Protein AF-0000000068353497 (afdb_homodimer)

Solvent-accessible surface area (backbone atoms only — not comparable to full-atom values): 30514 Å² total; per-residue (Å²): 130,88,76,76,76,75,77,77,74,73,72,69,71,71,74,74,72,75,82,64,59,68,50,36,72,86,45,72,41,76,31,33,31,62,48,70,46,74,60,32,95,53,27,33,37,37,35,30,39,48,96,37,71,81,40,58,30,33,67,72,56,48,35,30,31,38,37,42,50,66,47,98,85,69,45,77,47,73,48,78,45,35,53,58,54,54,62,82,32,57,19,36,45,32,40,74,45,62,54,44,98,86,34,63,66,35,48,51,60,74,67,58,50,68,68,41,68,44,31,33,26,12,67,45,71,76,51,90,76,53,80,56,66,32,61,33,39,15,34,43,26,22,56,73,27,40,30,56,51,48,32,43,48,48,59,41,70,74,31,89,85,26,76,42,31,37,25,35,41,43,37,34,55,35,76,65,51,48,64,65,50,69,61,50,53,51,44,44,72,72,34,88,52,40,41,68,38,52,22,21,62,47,72,61,88,81,52,47,44,34,62,31,71,93,45,70,54,54,45,68,69,55,34,70,59,62,84,52,78,52,37,38,32,42,37,30,42,52,68,71,53,29,42,49,41,35,29,58,62,36,80,46,92,97,48,76,75,34,60,56,66,57,25,42,50,40,32,76,68,56,42,48,54,88,36,48,44,68,110,137,86,78,75,79,74,78,76,74,74,74,68,70,69,75,75,70,78,81,66,58,68,50,35,71,85,45,72,42,76,30,33,29,63,47,69,46,73,61,34,94,52,27,34,37,35,34,29,38,49,96,37,71,80,39,58,30,33,66,70,57,46,34,31,32,38,38,41,51,66,45,96,87,68,45,77,46,73,48,78,47,34,53,58,54,55,63,82,31,56,19,36,44,32,39,74,47,62,53,43,96,84,34,63,67,34,49,51,59,73,66,57,49,67,68,41,69,44,31,34,27,13,66,46,70,75,53,89,75,53,81,55,67,32,60,32,38,16,35,43,25,22,58,74,26,41,32,56,51,49,32,43,48,48,60,40,70,74,31,87,85,25,76,42,31,36,25,34,42,43,38,31,54,34,75,66,51,47,63,64,51,69,61,50,53,50,45,45,73,72,34,87,52,40,41,70,39,51,21,20,63,47,72,62,91,81,53,47,44,35,62,31,73,92,45,70,53,55,45,69,68,56,34,70,59,62,84,51,78,52,36,38,33,41,37,27,42,53,69,70,53,30,43,51,40,36,30,59,63,36,78,47,91,99,49,78,75,35,59,56,65,56,24,40,50,41,32,75,68,55,41,49,54,88,36,48,44,69,108

pLDDT: mean 92.3, std 15.31, range [26.8, 98.94]

InterPro domains:
  IPR001433 Oxidoreductase FAD/NAD(P)-binding [PF00175] (139-245)
  IPR001709 Flavoprotein pyridine nucleotide cytochrome reductase [PR00371] (79-86)
  IPR001709 Flavoprotein pyridine nucleotide cytochrome reductase [PR00371] (138-157)
  IPR001709 Flavoprotein pyridine nucleotide cytochrome reductase [PR00371] (176-187)
  IPR001709 Flavoprotein pyridine nucleotide cytochrome reductase [PR00371] (232-240)
  IPR001834 NADH:cytochrome b5 reductase-like [PTHR19370] (5-279)
  IPR008333 Flavoprotein pyridine nucleotide cytochrome reductase-like, FAD-binding domain [PF00970] (31-129)
  IPR017927 FAD-binding domain, ferredoxin reductase-type [PS51384] (26-130)
  IPR017938 Riboflavin synthase-like beta-barrel [SSF63380] (20-132)
  IPR039261 Ferredoxin-NADP reductase (FNR), nucleotide-binding domain [G3DSA:3.40.50.80] (121-279)
  IPR039261 Ferredoxin-NADP reductase (FNR), nucleotide-binding domain [SSF52343] (116-258)

Organism: Leishmania major (NCBI:txid5664)

Structure (mmCIF, N/CA/C/O backbone):
data_AF-0000000068353497-model_v1
#
loop_
_entity.id
_entity.type
_entity.pdbx_description
1 polymer 'NADH-cytochrome b5 reductase'
#
loop_
_atom_site.group_PDB
_atom_site.id
_atom_site.type_symbol
_atom_site.label_atom_id
_atom_site.label_alt_id
_atom_site.label_comp_id
_atom_site.label_asym_id
_atom_site.label_entity_id
_atom_site.label_seq_id
_atom_site.pdbx_PDB_ins_code
_atom_site.Cartn_x
_atom_site.Cartn_y
_atom_site.Cartn_z
_atom_site.occupancy
_atom_site.B_iso_or_equiv
_atom_site.auth_seq_id
_atom_site.auth_comp_id
_atom_site.auth_asym_id
_atom_site.auth_atom_id
_atom_site.pdbx_PDB_model_num
ATOM 1 N N . MET A 1 1 ? 45.625 61.75 -20.578 1 26.8 1 MET A N 1
ATOM 2 C CA . MET A 1 1 ? 45.5 62.094 -19.172 1 26.8 1 MET A CA 1
ATOM 3 C C . MET A 1 1 ? 44.188 61.562 -18.609 1 26.8 1 MET A C 1
ATOM 5 O O . MET A 1 1 ? 43.719 62.031 -17.562 1 26.8 1 MET A O 1
ATOM 9 N N . TRP A 1 2 ? 43.312 60.594 -19.266 1 28.05 2 TRP A N 1
ATOM 10 C CA . TRP A 1 2 ? 41.875 60.438 -19.156 1 28.05 2 TRP A CA 1
ATOM 11 C C . TRP A 1 2 ? 41.469 59.938 -17.781 1 28.05 2 TRP A C 1
ATOM 13 O O . TRP A 1 2 ? 41.844 58.812 -17.391 1 28.05 2 TRP A O 1
ATOM 23 N N . SER A 1 3 ? 41.5 60.812 -16.781 1 32.16 3 SER A N 1
ATOM 24 C CA . SER A 1 3 ? 41.125 60.656 -15.383 1 32.16 3 SER A CA 1
ATOM 25 C C . SER A 1 3 ? 39.688 60.188 -15.242 1 32.16 3 SER A C 1
ATOM 27 O O . SER A 1 3 ? 38.75 60.969 -15.461 1 32.16 3 SER A O 1
ATOM 29 N N . THR A 1 4 ? 39.312 58.969 -15.844 1 33.41 4 THR A N 1
ATOM 30 C CA . THR A 1 4 ? 37.969 58.406 -15.852 1 33.41 4 THR A CA 1
ATOM 31 C C . THR A 1 4 ? 37.406 58.281 -14.43 1 33.41 4 THR A C 1
ATOM 33 O O . THR A 1 4 ? 38.031 57.656 -13.57 1 33.41 4 THR A O 1
ATOM 36 N N . ARG A 1 5 ? 36.719 59.375 -13.859 1 30.67 5 ARG A N 1
ATOM 37 C CA . ARG A 1 5 ? 35.875 59.5 -12.672 1 30.67 5 ARG A CA 1
ATOM 38 C C . ARG A 1 5 ? 34.938 58.312 -12.531 1 30.67 5 ARG A C 1
ATOM 40 O O . ARG A 1 5 ? 33.969 58.188 -13.297 1 30.67 5 ARG A O 1
ATOM 47 N N . GLN A 1 6 ? 35.5 57.156 -12.289 1 32.31 6 GLN A N 1
ATOM 48 C CA . GLN A 1 6 ? 34.656 55.969 -12.055 1 32.31 6 GLN A CA 1
ATOM 49 C C . GLN A 1 6 ? 33.625 56.25 -10.961 1 32.31 6 GLN A C 1
ATOM 51 O O . GLN A 1 6 ? 34 56.469 -9.805 1 32.31 6 GLN A O 1
ATOM 56 N N . GLN A 1 7 ? 32.531 57.094 -11.273 1 35.19 7 GLN A N 1
ATOM 57 C CA . GLN A 1 7 ? 31.406 57.281 -10.375 1 35.19 7 GLN A CA 1
ATOM 58 C C . GLN A 1 7 ? 30.953 55.969 -9.773 1 35.19 7 GLN A C 1
ATOM 60 O O . GLN A 1 7 ? 30.672 55 -10.5 1 35.19 7 GLN A O 1
ATOM 65 N N . SER A 1 8 ? 31.438 55.688 -8.523 1 34.69 8 SER A N 1
ATOM 66 C CA . SER A 1 8 ? 31.047 54.594 -7.629 1 34.69 8 SER A CA 1
ATOM 67 C C . SER A 1 8 ? 29.547 54.594 -7.391 1 34.69 8 SER A C 1
ATOM 69 O O . SER A 1 8 ? 29 55.5 -6.777 1 34.69 8 SER A O 1
ATOM 71 N N . GLU A 1 9 ? 28.703 54.375 -8.398 1 30.52 9 GLU A N 1
ATOM 72 C CA . GLU A 1 9 ? 27.281 54.188 -8.117 1 30.52 9 GLU A CA 1
ATOM 73 C C . GLU A 1 9 ? 27.094 53.156 -7.012 1 30.52 9 GLU A C 1
ATOM 75 O O . GLU A 1 9 ? 27.484 51.969 -7.164 1 30.52 9 GLU A O 1
ATOM 80 N N . ARG A 1 10 ? 27.234 53.594 -5.73 1 32.16 10 ARG A N 1
ATOM 81 C CA . ARG A 1 10 ? 26.781 52.812 -4.574 1 32.16 10 ARG A CA 1
ATOM 82 C C . ARG A 1 10 ? 25.422 52.188 -4.844 1 32.16 10 ARG A C 1
ATOM 84 O O . ARG A 1 10 ? 24.438 52.906 -5.125 1 32.16 10 ARG A O 1
ATOM 91 N N . LEU A 1 11 ? 25.453 51.031 -5.453 1 31.47 11 LEU A N 1
ATOM 92 C CA . LEU A 1 11 ? 24.234 50.219 -5.473 1 31.47 11 LEU A CA 1
ATOM 93 C C . LEU A 1 11 ? 23.547 50.25 -4.117 1 31.47 11 LEU A C 1
ATOM 95 O O . LEU A 1 11 ? 24.141 49.875 -3.102 1 31.47 11 LEU A O 1
ATOM 99 N N . ALA A 1 12 ? 22.891 51.219 -3.814 1 34.31 12 ALA A N 1
ATOM 100 C CA . ALA A 1 12 ? 22 51.219 -2.658 1 34.31 12 ALA A CA 1
ATOM 101 C C . ALA A 1 12 ? 21.375 49.844 -2.475 1 34.31 12 ALA A C 1
ATOM 103 O O . ALA A 1 12 ? 20.641 49.344 -3.344 1 34.31 12 ALA A O 1
ATOM 104 N N . ALA A 1 13 ? 22.125 48.969 -1.909 1 38.31 13 ALA A N 1
ATOM 105 C CA . ALA A 1 13 ? 21.438 47.812 -1.357 1 38.31 13 ALA A CA 1
ATOM 106 C C . ALA A 1 13 ? 20.078 48.188 -0.772 1 38.31 13 ALA A C 1
ATOM 108 O O . ALA A 1 13 ? 20.016 48.906 0.233 1 38.31 13 ALA A O 1
ATOM 109 N N . THR A 1 14 ? 19.219 48.531 -1.619 1 36.47 14 THR A N 1
ATOM 110 C CA . THR A 1 14 ? 17.891 48.75 -1.076 1 36.47 14 THR A CA 1
ATOM 111 C C . THR A 1 14 ? 17.609 47.812 0.089 1 36.47 14 THR A C 1
ATOM 113 O O . THR A 1 14 ? 17.766 46.594 -0.041 1 36.47 14 THR A O 1
ATOM 116 N N . CYS A 1 15 ? 17.797 48.188 1.229 1 40.03 15 CYS A N 1
ATOM 117 C CA . CYS A 1 15 ? 17.422 47.531 2.473 1 40.03 15 CYS A CA 1
ATOM 118 C C . CYS A 1 15 ? 16.062 46.844 2.334 1 40.03 15 CYS A C 1
ATOM 120 O O . CYS A 1 15 ? 15.031 47.5 2.232 1 40.03 15 CYS A O 1
ATOM 122 N N . ALA A 1 16 ? 15.984 45.812 1.699 1 44.88 16 ALA A N 1
ATOM 123 C CA . ALA A 1 16 ? 14.773 45 1.659 1 44.88 16 ALA A CA 1
ATOM 124 C C . ALA A 1 16 ? 14.148 44.875 3.045 1 44.88 16 ALA A C 1
ATOM 126 O O . ALA A 1 16 ? 14.797 44.406 3.986 1 44.88 16 ALA A O 1
ATOM 127 N N . LYS A 1 17 ? 13.383 45.719 3.535 1 47.69 17 LYS A N 1
ATOM 128 C CA . LYS A 1 17 ? 12.633 45.75 4.785 1 47.69 17 LYS A CA 1
ATOM 129 C C . LYS A 1 17 ? 12.156 44.344 5.172 1 47.69 17 LYS A C 1
ATOM 131 O O . LYS A 1 17 ? 11.68 43.594 4.324 1 47.69 17 LYS A O 1
ATOM 136 N N . LYS A 1 18 ? 12.57 43.969 6.309 1 57.97 18 LYS A N 1
ATOM 137 C CA . LYS A 1 18 ? 12.148 42.719 6.91 1 57.97 18 LYS A CA 1
ATOM 138 C C . LYS A 1 18 ? 10.625 42.562 6.887 1 57.97 18 LYS A C 1
ATOM 140 O O . LYS A 1 18 ? 9.906 43.469 7.309 1 57.97 18 LYS A O 1
ATOM 145 N N . PRO A 1 19 ? 10.117 41.531 6.223 1 68.62 19 PRO A N 1
ATOM 146 C CA . PRO A 1 19 ? 8.664 41.344 6.16 1 68.62 19 PRO A CA 1
ATOM 147 C C . PRO A 1 19 ? 8 41.438 7.531 1 68.62 19 PRO A C 1
ATOM 149 O O . PRO A 1 19 ? 8.594 41.062 8.539 1 68.62 19 PRO A O 1
ATOM 152 N N . VAL A 1 20 ? 7.008 42.219 7.629 1 77 20 VAL A N 1
ATOM 153 C CA . VAL A 1 20 ? 6.242 42.375 8.859 1 77 20 VAL A CA 1
ATOM 154 C C . VAL A 1 20 ? 5.336 41.156 9.062 1 77 20 VAL A C 1
ATOM 156 O O . VAL A 1 20 ? 4.602 40.75 8.156 1 77 20 VAL A O 1
ATOM 159 N N . ASP A 1 21 ? 5.398 40.531 10.336 1 88.88 21 ASP A N 1
ATOM 160 C CA . ASP A 1 21 ? 4.574 39.344 10.672 1 88.88 21 ASP A CA 1
ATOM 161 C C . ASP A 1 21 ? 3.09 39.719 10.656 1 88.88 21 ASP A C 1
ATOM 163 O O . ASP A 1 21 ? 2.707 40.812 11.109 1 88.88 21 ASP A O 1
ATOM 167 N N . THR A 1 22 ? 2.328 38.938 10.125 1 93.56 22 THR A N 1
ATOM 168 C CA . THR A 1 22 ? 0.881 39.125 10.047 1 93.56 22 THR A CA 1
ATOM 169 C C . THR A 1 22 ? 0.271 39.188 11.445 1 93.56 22 THR A C 1
ATOM 171 O O . THR A 1 22 ? -0.704 39.906 11.672 1 93.56 22 THR A O 1
ATOM 174 N N . PHE A 1 23 ? 0.851 38.438 12.367 1 96.56 23 PHE A N 1
ATOM 175 C CA . PHE A 1 23 ? 0.329 38.312 13.727 1 96.56 23 PHE A CA 1
ATOM 176 C C . PHE A 1 23 ? 1.247 39 14.719 1 96.56 23 PHE A C 1
ATOM 178 O O . PHE A 1 23 ? 2.287 39.562 14.344 1 96.56 23 PHE A O 1
ATOM 185 N N . SER A 1 24 ? 0.796 39.125 15.945 1 94.88 24 SER A N 1
ATOM 186 C CA . SER A 1 24 ? 1.594 39.625 17.062 1 94.88 24 SER A CA 1
ATOM 187 C C . SER A 1 24 ? 1.685 38.594 18.188 1 94.88 24 SER A C 1
ATOM 189 O O . SER A 1 24 ? 0.662 38.094 18.672 1 94.88 24 SER A O 1
ATOM 191 N N . PRO A 1 25 ? 2.895 38.281 18.594 1 93.62 25 PRO A N 1
ATOM 192 C CA . PRO A 1 25 ? 3.043 37.312 19.672 1 93.62 25 PRO A CA 1
ATOM 193 C C . PRO A 1 25 ? 2.635 37.875 21.031 1 93.62 25 PRO A C 1
ATOM 195 O O . PRO A 1 25 ? 2.502 37.125 22 1 93.62 25 PRO A O 1
ATOM 198 N N . ASP A 1 26 ? 2.348 39.156 21.109 1 94.38 26 ASP A N 1
ATOM 199 C CA . ASP A 1 26 ? 2.145 39.812 22.391 1 94.38 26 ASP A CA 1
ATOM 200 C C . ASP A 1 26 ? 0.667 40.125 22.625 1 94.38 26 ASP A C 1
ATOM 202 O O . ASP A 1 26 ? 0.259 40.438 23.75 1 94.38 26 ASP A O 1
ATOM 206 N N . ALA A 1 27 ? -0.004 40.125 21.547 1 96.19 27 ALA A N 1
ATOM 207 C CA . ALA A 1 27 ? -1.398 40.5 21.719 1 96.19 27 ALA A CA 1
ATOM 208 C C . ALA A 1 27 ? -2.299 39.781 20.719 1 96.19 27 ALA A C 1
ATOM 210 O O . ALA A 1 27 ? -1.886 39.531 19.578 1 96.19 27 ALA A O 1
ATOM 211 N N . TYR A 1 28 ? -3.561 39.594 21.141 1 97.81 28 TYR A N 1
ATOM 212 C CA . TYR A 1 28 ? -4.578 39.062 20.234 1 97.81 28 TYR A CA 1
ATOM 213 C C . TYR A 1 28 ? -5.078 40.156 19.281 1 97.81 28 TYR A C 1
ATOM 215 O O . TYR A 1 28 ? -5.332 41.281 19.703 1 97.81 28 TYR A O 1
ATOM 223 N N . LYS A 1 29 ? -5.172 39.812 18.078 1 97.25 29 LYS A N 1
ATOM 224 C CA . LYS A 1 29 ? -5.758 40.656 17.047 1 97.25 29 LYS A CA 1
ATOM 225 C C . LYS A 1 29 ? -6.949 40 16.375 1 97.25 29 LYS A C 1
ATOM 227 O O . LYS A 1 29 ? -6.926 38.781 16.125 1 97.25 29 LYS A O 1
ATOM 232 N N . PRO A 1 30 ? -7.934 40.75 16.094 1 97.94 30 PRO A N 1
ATOM 233 C CA . PRO A 1 30 ? -9.086 40.188 15.414 1 97.94 30 PRO A CA 1
ATOM 234 C C . PRO A 1 30 ? -8.859 40.031 13.906 1 97.94 30 PRO A C 1
ATOM 236 O O . PRO A 1 30 ? -8.258 40.875 13.273 1 97.94 30 PRO A O 1
ATOM 239 N N . PHE A 1 31 ? -9.258 38.969 13.352 1 98.38 31 PHE A N 1
ATOM 240 C CA . PHE A 1 31 ? -9.281 38.719 11.922 1 98.38 31 PHE A CA 1
ATOM 241 C C . PHE A 1 31 ? -10.672 38.312 11.461 1 98.38 31 PHE A C 1
ATOM 243 O O . PHE A 1 31 ? -11.273 37.406 12.039 1 98.38 31 PHE A O 1
ATOM 250 N N . LYS A 1 32 ? -11.117 38.875 10.414 1 98.44 32 LYS A N 1
ATOM 251 C CA . LYS A 1 32 ? -12.477 38.656 9.945 1 98.44 32 LYS A CA 1
ATOM 252 C C . LYS A 1 32 ? -12.547 37.406 9.039 1 98.44 32 LYS A C 1
ATOM 254 O O . LYS A 1 32 ? -11.688 37.219 8.18 1 98.44 32 LYS A O 1
ATOM 259 N N . LEU A 1 33 ? -13.578 36.625 9.258 1 98.69 33 LEU A N 1
ATOM 260 C CA . LEU A 1 33 ? -13.828 35.5 8.367 1 98.69 33 LEU A CA 1
ATOM 261 C C . LEU A 1 33 ? -14.375 35.969 7.023 1 98.69 33 LEU A C 1
ATOM 263 O O . LEU A 1 33 ? -15.367 36.719 6.973 1 98.69 33 LEU A O 1
ATOM 267 N N . ILE A 1 34 ? -13.719 35.562 5.988 1 98.31 34 ILE A N 1
ATOM 268 C CA . ILE A 1 34 ? -14.203 35.875 4.645 1 98.31 34 ILE A CA 1
ATOM 269 C C . ILE A 1 34 ? -15.203 34.812 4.207 1 98.31 34 ILE A C 1
ATOM 271 O O . ILE A 1 34 ? -16.328 35.125 3.801 1 98.31 34 ILE A O 1
ATOM 275 N N . SER A 1 35 ? -14.758 33.594 4.273 1 98.25 35 SER A N 1
ATOM 276 C CA . SER A 1 35 ? -15.555 32.438 3.883 1 98.25 35 SER A CA 1
ATOM 277 C C . SER A 1 35 ? -14.938 31.125 4.402 1 98.25 35 SER A C 1
ATOM 279 O O . SER A 1 35 ? -13.859 31.141 5.004 1 98.25 35 SER A O 1
ATOM 281 N N . SER A 1 36 ? -15.734 30.109 4.297 1 98 36 SER A N 1
ATOM 282 C CA . SER A 1 36 ? -15.227 28.781 4.594 1 98 36 SER A CA 1
ATOM 283 C C . SER A 1 36 ? -15.812 27.734 3.65 1 98 36 SER A C 1
ATOM 285 O O . SER A 1 36 ? -16.859 27.953 3.051 1 98 36 SER A O 1
ATOM 287 N N . ARG A 1 37 ? -15.086 26.688 3.445 1 97.38 37 ARG A N 1
ATOM 288 C CA . ARG A 1 37 ? -15.57 25.562 2.641 1 97.38 37 ARG A CA 1
ATOM 289 C C . ARG A 1 37 ? -15.164 24.234 3.254 1 97.38 37 ARG A C 1
ATOM 291 O O . ARG A 1 37 ? -14.148 24.141 3.953 1 97.38 37 ARG A O 1
ATOM 298 N N . TYR A 1 38 ? -15.883 23.234 2.918 1 96.62 38 TYR A N 1
ATOM 299 C CA . TYR A 1 38 ? -15.57 21.906 3.416 1 96.62 38 TYR A CA 1
ATOM 300 C C . TYR A 1 38 ? -14.359 21.328 2.699 1 96.62 38 TYR A C 1
ATOM 302 O O . TYR A 1 38 ? -14.258 21.406 1.472 1 96.62 38 TYR A O 1
ATOM 310 N N . GLU A 1 39 ? -13.406 20.844 3.459 1 96.12 39 GLU A N 1
ATOM 311 C CA . GLU A 1 39 ? -12.273 20.047 2.986 1 96.12 39 GLU A CA 1
ATOM 312 C C . GLU A 1 39 ? -12.578 18.547 3.037 1 96.12 39 GLU A C 1
ATOM 314 O O . GLU A 1 39 ? -12.039 17.781 2.252 1 96.12 39 GLU A O 1
ATOM 319 N N . SER A 1 40 ? -13.281 18.141 4.008 1 96.19 40 SER A N 1
ATOM 320 C CA . SER A 1 40 ? -13.844 16.812 4.219 1 96.19 40 SER A CA 1
ATOM 321 C C . SER A 1 40 ? -15.195 16.891 4.93 1 96.19 40 SER A C 1
ATOM 323 O O . SER A 1 40 ? -15.734 17.984 5.129 1 96.19 40 SER A O 1
ATOM 325 N N . HIS A 1 41 ? -15.742 15.695 5.305 1 95.5 41 HIS A N 1
ATOM 326 C CA . HIS A 1 41 ? -17.062 15.648 5.922 1 95.5 41 HIS A CA 1
ATOM 327 C C . HIS A 1 41 ? -17.047 16.297 7.305 1 95.5 41 HIS A C 1
ATOM 329 O O . HIS A 1 41 ? -18.078 16.766 7.785 1 95.5 41 HIS A O 1
ATOM 335 N N . ASP A 1 42 ? -15.867 16.422 7.902 1 97 42 ASP A N 1
ATOM 336 C CA . ASP A 1 42 ? -15.82 16.938 9.266 1 97 42 ASP A CA 1
ATOM 337 C C . ASP A 1 42 ? -14.734 18 9.406 1 97 42 ASP A C 1
ATOM 339 O O . ASP A 1 42 ? -14.32 18.328 10.523 1 97 42 ASP A O 1
ATOM 343 N N . THR A 1 43 ? -14.172 18.422 8.312 1 98.06 43 THR A N 1
ATOM 344 C CA . THR A 1 43 ? -13.102 19.406 8.32 1 98.06 43 THR A CA 1
ATOM 345 C C . THR A 1 43 ? -13.406 20.547 7.352 1 98.06 43 THR A C 1
ATOM 347 O O . THR A 1 43 ? -13.883 20.312 6.238 1 98.06 43 THR A O 1
ATOM 350 N N . ARG A 1 44 ? -13.133 21.766 7.785 1 98.19 44 ARG A N 1
ATOM 351 C CA . ARG A 1 44 ? -13.344 22.938 6.93 1 98.19 44 ARG A CA 1
ATOM 352 C C . ARG A 1 44 ? -12.062 23.734 6.781 1 98.19 44 ARG A C 1
ATOM 354 O O . ARG A 1 44 ? -11.203 23.734 7.672 1 98.19 44 ARG A O 1
ATOM 361 N N . ARG A 1 45 ? -12 24.391 5.676 1 98.38 45 ARG A N 1
ATOM 362 C CA . ARG A 1 45 ? -10.977 25.391 5.402 1 98.38 45 ARG A CA 1
ATOM 363 C C . ARG A 1 45 ? -11.531 26.797 5.562 1 98.38 45 ARG A C 1
ATOM 365 O O . ARG A 1 45 ? -12.492 27.172 4.891 1 98.38 45 ARG A O 1
ATOM 372 N N . PHE A 1 46 ? -10.961 27.547 6.43 1 98.69 46 PHE A N 1
ATOM 373 C CA . PHE A 1 46 ? -11.422 28.891 6.742 1 98.69 46 PHE A CA 1
ATOM 374 C C . PHE A 1 46 ? -10.484 29.938 6.137 1 98.69 46 PHE A C 1
ATOM 376 O O . PHE A 1 46 ? -9.258 29.781 6.195 1 98.69 46 PHE A O 1
ATOM 383 N N . TYR A 1 47 ? -11.07 30.969 5.625 1 98.56 47 TYR A N 1
ATOM 384 C CA . TYR A 1 47 ? -10.328 32.094 5.066 1 98.56 47 TYR A CA 1
ATOM 385 C C . TYR A 1 47 ? -10.531 33.344 5.902 1 98.56 47 TYR A C 1
ATOM 387 O O . TYR A 1 47 ? -11.648 33.844 6 1 98.56 47 TYR A O 1
ATOM 395 N N . PHE A 1 48 ? -9.469 33.812 6.449 1 98.69 48 PHE A N 1
ATOM 396 C CA . PHE A 1 48 ? -9.531 35.031 7.27 1 98.69 48 PHE A CA 1
ATOM 397 C C . PHE A 1 48 ? -8.828 36.188 6.578 1 98.69 48 PHE A C 1
ATOM 399 O O . PHE A 1 48 ? -7.742 36 6.023 1 98.69 48 PHE A O 1
ATOM 406 N N . ALA A 1 49 ? -9.352 37.281 6.711 1 98.44 49 ALA A N 1
ATOM 407 C CA . ALA A 1 49 ? -8.883 38.469 5.977 1 98.44 49 ALA A CA 1
ATOM 408 C C . ALA A 1 49 ? -7.715 39.125 6.695 1 98.44 49 ALA A C 1
ATOM 410 O O . ALA A 1 49 ? -7.715 39.219 7.926 1 98.44 49 ALA A O 1
ATOM 411 N N . LEU A 1 50 ? -6.82 39.594 5.887 1 97.25 50 LEU A N 1
ATOM 412 C CA . LEU A 1 50 ? -5.855 40.562 6.383 1 97.25 50 LEU A CA 1
ATOM 413 C C . LEU A 1 50 ? -6.441 41.969 6.352 1 97.25 50 LEU A C 1
ATOM 415 O O . LEU A 1 50 ? -7.617 42.156 6.023 1 97.25 50 LEU A O 1
ATOM 419 N N . ASP A 1 51 ? -5.672 42.938 6.746 1 93.25 51 ASP A N 1
ATOM 420 C CA . ASP A 1 51 ? -6.184 44.281 6.84 1 93.25 51 ASP A CA 1
ATOM 421 C C . ASP A 1 51 ? -6.559 44.844 5.465 1 93.25 51 ASP A C 1
ATOM 423 O O . ASP A 1 51 ? -7.559 45.531 5.32 1 93.25 51 ASP A O 1
ATOM 427 N N . SER A 1 52 ? -5.742 44.469 4.539 1 93.12 52 SER A N 1
ATOM 428 C CA . SER A 1 52 ? -5.984 44.875 3.16 1 93.12 52 SER A CA 1
ATOM 429 C C . SER A 1 52 ? -5.855 43.688 2.205 1 93.12 52 SER A C 1
ATOM 431 O O . SER A 1 52 ? -5.07 42.781 2.451 1 93.12 52 SER A O 1
ATOM 433 N N . PRO A 1 53 ? -6.605 43.75 1.086 1 93.25 53 PRO A N 1
ATOM 434 C CA . PRO A 1 53 ? -6.48 42.688 0.09 1 93.25 53 PRO A CA 1
ATOM 435 C C . PRO A 1 53 ? -5.086 42.625 -0.528 1 93.25 53 PRO A C 1
ATOM 437 O O . PRO A 1 53 ? -4.715 41.594 -1.111 1 93.25 53 PRO A O 1
ATOM 440 N N . ASP A 1 54 ? -4.328 43.656 -0.4 1 93.31 54 ASP A N 1
ATOM 441 C CA . ASP A 1 54 ? -3.004 43.719 -1.012 1 93.31 54 ASP A CA 1
ATOM 442 C C . ASP A 1 54 ? -1.916 43.344 -0.006 1 93.31 54 ASP A C 1
ATOM 444 O O . ASP A 1 54 ? -0.754 43.188 -0.378 1 93.31 54 ASP A O 1
ATOM 448 N N . ASP A 1 55 ? -2.328 43.188 1.248 1 93.88 55 ASP A N 1
ATOM 449 C CA . ASP A 1 55 ? -1.354 42.812 2.266 1 93.88 55 ASP A CA 1
ATOM 450 C C . ASP A 1 55 ? -0.882 41.344 2.072 1 93.88 55 ASP A C 1
ATOM 452 O O . ASP A 1 55 ? -1.678 40.469 1.732 1 93.88 55 ASP A O 1
ATOM 456 N N . SER A 1 56 ? 0.35 41.219 2.311 1 93.69 56 SER A N 1
ATOM 457 C CA . SER A 1 56 ? 0.909 39.875 2.195 1 93.69 56 SER A CA 1
ATOM 458 C C . SER A 1 56 ? 0.885 39.156 3.537 1 93.69 56 SER A C 1
ATOM 460 O O . SER A 1 56 ? 1.197 39.719 4.574 1 93.69 56 SER A O 1
ATOM 462 N N . PHE A 1 57 ? 0.485 37.969 3.434 1 95.44 57 PHE A N 1
ATOM 463 C CA . PHE A 1 57 ? 0.617 37.094 4.594 1 95.44 57 PHE A CA 1
ATOM 464 C C . PHE A 1 57 ? 2.08 36.75 4.855 1 95.44 57 PHE A C 1
ATOM 466 O O . PHE A 1 57 ? 2.834 36.469 3.926 1 95.44 57 PHE A O 1
ATOM 473 N N . TYR A 1 58 ? 2.441 36.844 6.109 1 94.88 58 TYR A N 1
ATOM 474 C CA . TYR A 1 58 ? 3.797 36.406 6.434 1 94.88 58 TYR A CA 1
ATOM 475 C C . TYR A 1 58 ? 3.869 35.844 7.852 1 94.88 58 TYR A C 1
ATOM 477 O O . TYR A 1 58 ? 3.357 36.469 8.789 1 94.88 58 TYR A O 1
ATOM 485 N N . MET A 1 59 ? 4.465 34.781 7.953 1 94.94 59 MET A N 1
ATOM 486 C CA . MET A 1 59 ? 4.867 34.188 9.219 1 94.94 59 MET A CA 1
ATOM 487 C C . MET A 1 59 ? 6.07 33.25 9.031 1 94.94 59 MET A C 1
ATOM 489 O O . MET A 1 59 ? 6.219 32.625 7.977 1 94.94 59 MET A O 1
ATOM 493 N N . PRO A 1 60 ? 6.941 33.188 10.055 1 95.25 60 PRO A N 1
ATOM 494 C CA . PRO A 1 60 ? 8.031 32.219 9.922 1 95.25 60 PRO A CA 1
ATOM 495 C C . PRO A 1 60 ? 7.52 30.797 9.68 1 95.25 60 PRO A C 1
ATOM 497 O O . PRO A 1 60 ? 6.473 30.406 10.211 1 95.25 60 PRO A O 1
ATOM 500 N N . VAL A 1 61 ? 8.336 30.125 8.836 1 94.56 61 VAL A N 1
ATOM 501 C CA . VAL A 1 61 ? 7.973 28.734 8.562 1 94.56 61 VAL A CA 1
ATOM 502 C C . VAL A 1 61 ? 8.055 27.922 9.852 1 94.56 61 VAL A C 1
ATOM 504 O O . VAL A 1 61 ? 8.797 28.281 10.773 1 94.56 61 VAL A O 1
ATOM 507 N N . ALA A 1 62 ? 7.301 26.859 9.961 1 96.38 62 ALA A N 1
ATOM 508 C CA . ALA A 1 62 ? 7.262 25.984 11.117 1 96.38 62 ALA A CA 1
ATOM 509 C C . ALA A 1 62 ? 6.809 26.719 12.367 1 96.38 62 ALA A C 1
ATOM 511 O O . ALA A 1 62 ? 7.477 26.672 13.406 1 96.38 62 ALA A O 1
ATOM 512 N N . SER A 1 63 ? 5.734 27.422 12.242 1 96.81 63 SER A N 1
ATOM 513 C CA . SER A 1 63 ? 5.141 28.203 13.32 1 96.81 63 SER A CA 1
ATOM 514 C C . SER A 1 63 ? 3.637 27.969 13.414 1 96.81 63 SER A C 1
ATOM 516 O O . SER A 1 63 ? 3.016 27.516 12.445 1 96.81 63 SER A O 1
ATOM 518 N N . CYS A 1 64 ? 3.131 28.219 14.602 1 97.12 64 CYS A N 1
ATOM 519 C CA . CYS A 1 64 ? 1.687 28.156 14.797 1 97.12 64 CYS A CA 1
ATOM 520 C C . CYS A 1 64 ? 1.15 29.453 15.383 1 97.12 64 CYS A C 1
ATOM 522 O O . CYS A 1 64 ? 1.918 30.375 15.664 1 97.12 64 CYS A O 1
ATOM 524 N N . ILE A 1 65 ? -0.1 29.594 15.383 1 98.06 65 ILE A N 1
ATOM 525 C CA . ILE A 1 65 ? -0.8 30.703 16.016 1 98.06 65 ILE A CA 1
ATOM 526 C C . ILE A 1 65 ? -1.75 30.172 17.094 1 98.06 65 ILE A C 1
ATOM 528 O O . ILE A 1 65 ? -2.031 28.969 17.141 1 98.06 65 ILE A O 1
ATOM 532 N N . ILE A 1 66 ? -2.146 31.016 17.938 1 97.62 66 ILE A N 1
ATOM 533 C CA . ILE A 1 66 ? -3.15 30.672 18.938 1 97.62 66 ILE A CA 1
ATOM 534 C C . ILE A 1 66 ? -4.457 31.406 18.625 1 97.62 66 ILE A C 1
ATOM 536 O O . ILE A 1 66 ? -4.496 32.625 18.594 1 97.62 66 ILE A O 1
ATOM 540 N N . ALA A 1 67 ? -5.465 30.672 18.359 1 98.25 67 ALA A N 1
ATOM 541 C CA . ALA A 1 67 ? -6.809 31.219 18.203 1 98.25 67 ALA A CA 1
ATOM 542 C C . ALA A 1 67 ? -7.566 31.203 19.531 1 98.25 67 ALA A C 1
ATOM 544 O O . ALA A 1 67 ? -7.465 30.234 20.297 1 98.25 67 ALA A O 1
ATOM 545 N N . LYS A 1 68 ? -8.383 32.281 19.688 1 98.12 68 LYS A N 1
ATOM 546 C CA . LYS A 1 68 ? -9.086 32.375 20.953 1 98.12 68 LYS A CA 1
ATOM 547 C C . LYS A 1 68 ? -10.508 32.906 20.766 1 98.12 68 LYS A C 1
ATOM 549 O O . LYS A 1 68 ? -10.742 33.781 19.906 1 98.12 68 LYS A O 1
ATOM 554 N N . TYR A 1 69 ? -11.406 32.438 21.516 1 96.62 69 TYR A N 1
ATOM 555 C CA . TYR A 1 69 ? -12.719 33.031 21.703 1 96.62 69 TYR A CA 1
ATOM 556 C C . TYR A 1 69 ? -13.195 32.875 23.141 1 96.62 69 TYR A C 1
ATOM 558 O O . TYR A 1 69 ? -12.617 32.094 23.891 1 96.62 69 TYR A O 1
ATOM 566 N N . THR A 1 70 ? -14.086 33.656 23.531 1 95.75 70 THR A N 1
ATOM 567 C CA . THR A 1 70 ? -14.719 33.531 24.844 1 95.75 70 THR A CA 1
ATOM 568 C C . THR A 1 70 ? -16.094 32.875 24.719 1 95.75 70 THR A C 1
ATOM 570 O O . THR A 1 70 ? -16.953 33.344 23.984 1 95.75 70 THR A O 1
ATOM 573 N N . ASP A 1 71 ? -16.234 31.828 25.469 1 93.31 71 ASP A N 1
ATOM 574 C CA . ASP A 1 71 ? -17.484 31.078 25.312 1 93.31 71 ASP A CA 1
ATOM 575 C C . ASP A 1 71 ? -18.625 31.75 26.078 1 93.31 71 ASP A C 1
ATOM 577 O O . ASP A 1 71 ? -18.438 32.844 26.656 1 93.31 71 ASP A O 1
ATOM 581 N N . ALA A 1 72 ? -19.797 31.094 26.031 1 91.12 72 ALA A N 1
ATOM 582 C CA . ALA A 1 72 ? -21.016 31.672 26.609 1 91.12 72 ALA A CA 1
ATOM 583 C C . ALA A 1 72 ? -20.891 31.828 28.125 1 91.12 72 ALA A C 1
ATOM 585 O O . ALA A 1 72 ? -21.531 32.688 28.719 1 91.12 72 ALA A O 1
ATOM 586 N N . ASP A 1 73 ? -20.062 31.078 28.734 1 94.5 73 ASP A N 1
ATOM 587 C CA . ASP A 1 73 ? -19.859 31.109 30.188 1 94.5 73 ASP A CA 1
ATOM 588 C C . ASP A 1 73 ? -18.75 32.094 30.562 1 94.5 73 ASP A C 1
ATOM 590 O O . ASP A 1 73 ? -18.375 32.188 31.734 1 94.5 73 ASP A O 1
ATOM 594 N N . GLY A 1 74 ? -18.219 32.719 29.609 1 94.5 74 GLY A N 1
ATOM 595 C CA . GLY A 1 74 ? -17.156 33.688 29.859 1 94.5 74 GLY A CA 1
ATOM 596 C C . GLY A 1 74 ? -15.781 33.062 29.953 1 94.5 74 GLY A C 1
ATOM 597 O O . GLY A 1 74 ? -14.828 33.719 30.375 1 94.5 74 GLY A O 1
ATOM 598 N N . LYS A 1 75 ? -15.727 31.875 29.578 1 95.94 75 LYS A N 1
ATOM 599 C CA . LYS A 1 75 ? -14.445 31.172 29.641 1 95.94 75 LYS A CA 1
ATOM 600 C C . LYS A 1 75 ? -13.719 31.25 28.297 1 95.94 75 LYS A C 1
ATOM 602 O O . LYS A 1 75 ? -14.32 31.016 27.25 1 95.94 75 LYS A O 1
ATOM 607 N N . ASP A 1 76 ? -12.43 31.516 28.391 1 96.56 76 ASP A N 1
ATOM 608 C CA . ASP A 1 76 ? -11.609 31.562 27.188 1 96.56 76 ASP A CA 1
ATOM 609 C C . ASP A 1 76 ? -11.273 30.156 26.703 1 96.56 76 ASP A C 1
ATOM 611 O O . ASP A 1 76 ? -10.914 29.281 27.484 1 96.56 76 ASP A O 1
ATOM 615 N N . VAL A 1 77 ? -11.484 30.016 25.469 1 96.88 77 VAL A N 1
ATOM 616 C CA . VAL A 1 77 ? -11.055 28.812 24.766 1 96.88 77 VAL A CA 1
ATOM 617 C C . VAL A 1 77 ? -9.961 29.156 23.766 1 96.88 77 VAL A C 1
ATOM 619 O O . VAL A 1 77 ? -10.148 30 22.891 1 96.88 77 VAL A O 1
ATOM 622 N N . ALA A 1 78 ? -8.82 28.594 23.969 1 96.5 78 ALA A N 1
ATOM 623 C CA . ALA A 1 78 ? -7.684 28.859 23.094 1 96.5 78 ALA A CA 1
ATOM 624 C C . ALA A 1 78 ? -7.109 27.562 22.516 1 96.5 78 ALA A C 1
ATOM 626 O O . ALA A 1 78 ? -6.996 26.562 23.219 1 96.5 78 ALA A O 1
ATOM 627 N N . ARG A 1 79 ? -6.797 27.547 21.219 1 96.06 79 ARG A N 1
ATOM 628 C CA . ARG A 1 79 ? -6.223 26.391 20.547 1 96.06 79 ARG A CA 1
ATOM 629 C C . ARG A 1 79 ? -5.156 26.828 19.547 1 96.06 79 ARG A C 1
ATOM 631 O O . ARG A 1 79 ? -5.316 27.828 18.844 1 96.06 79 ARG A O 1
ATOM 638 N N . PRO A 1 80 ? -4.113 26.062 19.438 1 95.75 80 PRO A N 1
ATOM 639 C CA . PRO A 1 80 ? -3.115 26.328 18.406 1 95.75 80 PRO A CA 1
ATOM 640 C C . PRO A 1 80 ? -3.551 25.828 17.031 1 95.75 80 PRO A C 1
ATOM 642 O O . PRO A 1 80 ? -4.195 24.781 16.922 1 95.75 80 PRO A O 1
ATOM 645 N N . TYR A 1 81 ? -3.254 26.578 15.984 1 97.88 81 TYR A N 1
ATOM 646 C CA . TYR A 1 81 ? -3.451 26.188 14.594 1 97.88 81 TYR A CA 1
ATOM 647 C C . TYR A 1 81 ? -2.246 26.578 13.742 1 97.88 81 TYR A C 1
ATOM 649 O O . TYR A 1 81 ? -1.594 27.594 14.008 1 97.88 81 TYR A O 1
ATOM 657 N N . THR A 1 82 ? -1.965 25.781 12.766 1 97.88 82 THR A N 1
ATOM 658 C CA . THR A 1 82 ? -0.94 26.109 11.781 1 97.88 82 THR A CA 1
ATOM 659 C C . THR A 1 82 ? -1.574 26.578 10.477 1 97.88 82 THR A C 1
ATOM 661 O O . THR A 1 82 ? -2.199 25.797 9.758 1 97.88 82 THR A O 1
ATOM 664 N N . PRO A 1 83 ? -1.392 27.875 10.211 1 98.19 83 PRO A N 1
ATOM 665 C CA . PRO A 1 83 ? -1.891 28.328 8.906 1 98.19 83 PRO A CA 1
ATOM 666 C C . PRO A 1 83 ? -1.266 27.578 7.738 1 98.19 83 PRO A C 1
ATOM 668 O O . PRO A 1 83 ? -0.074 27.25 7.773 1 98.19 83 PRO A O 1
ATOM 671 N N . ILE A 1 84 ? -2.039 27.328 6.66 1 97.25 84 ILE A N 1
ATOM 672 C CA . ILE A 1 84 ? -1.537 26.547 5.539 1 97.25 84 ILE A CA 1
ATOM 673 C C . ILE A 1 84 ? -1.231 27.453 4.359 1 97.25 84 ILE A C 1
ATOM 675 O O . ILE A 1 84 ? -0.883 26.984 3.273 1 97.25 84 ILE A O 1
ATOM 679 N N . SER A 1 85 ? -1.324 28.766 4.523 1 95.75 85 SER A N 1
ATOM 680 C CA . SER A 1 85 ? -1.03 29.734 3.48 1 95.75 85 SER A CA 1
ATOM 681 C C . SER A 1 85 ? 0.473 29.938 3.32 1 95.75 85 SER A C 1
ATOM 683 O O . SER A 1 85 ? 1.214 29.938 4.305 1 95.75 85 SER A O 1
ATOM 685 N N . SER A 1 86 ? 0.845 30.109 2.092 1 92.81 86 SER A N 1
ATOM 686 C CA . SER A 1 86 ? 2.232 30.484 1.846 1 92.81 86 SER A CA 1
ATOM 687 C C . SER A 1 86 ? 2.445 31.984 2.082 1 92.81 86 SER A C 1
ATOM 689 O O . SER A 1 86 ? 1.489 32.75 2.082 1 92.81 86 SER A O 1
ATOM 691 N N . ASN A 1 87 ? 3.729 32.344 2.248 1 92.38 87 ASN A N 1
ATOM 692 C CA . ASN A 1 87 ? 4.078 33.719 2.48 1 92.38 87 ASN A CA 1
ATOM 693 C C . ASN A 1 87 ? 3.92 34.562 1.215 1 92.38 87 ASN A C 1
ATOM 695 O O . ASN A 1 87 ? 4.059 35.781 1.253 1 92.38 87 ASN A O 1
ATOM 699 N N . SER A 1 88 ? 3.477 34.031 0.136 1 89.81 88 SER A N 1
ATOM 700 C CA . SER A 1 88 ? 3.186 34.75 -1.095 1 89.81 88 SER A CA 1
ATOM 701 C C . SER A 1 88 ? 1.698 35.062 -1.215 1 89.81 88 SER A C 1
ATOM 703 O O . SER A 1 88 ? 1.279 35.781 -2.129 1 89.81 88 SER A O 1
ATOM 705 N N . THR A 1 89 ? 0.964 34.531 -0.269 1 94.56 89 THR A N 1
ATOM 706 C CA . THR A 1 89 ? -0.482 34.719 -0.311 1 94.56 89 THR A CA 1
ATO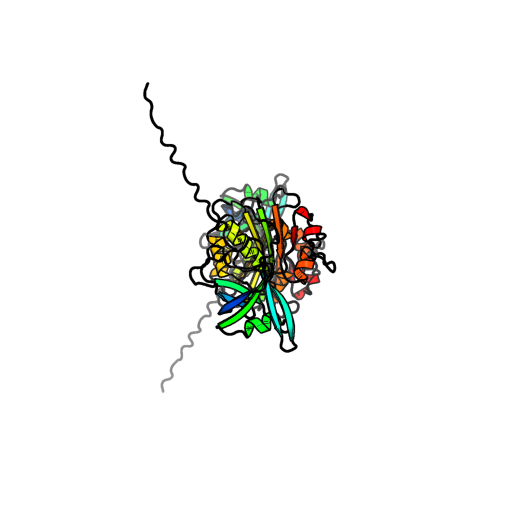M 707 C C . THR A 1 89 ? -0.853 36.156 0.034 1 94.56 89 THR A C 1
ATOM 709 O O . THR A 1 89 ? -0.285 36.75 0.957 1 94.56 89 THR A O 1
ATOM 712 N N . LYS A 1 90 ? -1.804 36.656 -0.703 1 95.75 90 LYS A N 1
ATOM 713 C CA . LYS A 1 90 ? -2.26 38.031 -0.463 1 95.75 90 LYS A CA 1
ATOM 714 C C . LYS A 1 90 ? -3.697 38.062 0.049 1 95.75 90 LYS A C 1
ATOM 716 O O . LYS A 1 90 ? -4.531 37.25 -0.397 1 95.75 90 LYS A O 1
ATOM 721 N N . GLY A 1 91 ? -3.879 38.938 1.058 1 96.81 91 GLY A N 1
ATOM 722 C CA . GLY A 1 91 ? -5.23 39.344 1.423 1 96.81 91 GLY A CA 1
ATOM 723 C C . GLY A 1 91 ? -5.848 38.438 2.482 1 96.81 91 GLY A C 1
ATOM 724 O O . GLY A 1 91 ? -6.836 38.812 3.113 1 96.81 91 GLY A O 1
ATOM 725 N N . HIS A 1 92 ? -5.293 37.219 2.668 1 98.12 92 HIS A N 1
ATOM 726 C CA . HIS A 1 92 ? -5.938 36.312 3.611 1 98.12 92 HIS A CA 1
ATOM 727 C C . HIS A 1 92 ? -4.969 35.25 4.094 1 98.12 92 HIS A C 1
ATOM 729 O O . HIS A 1 92 ? -3.832 35.188 3.619 1 98.12 92 HIS A O 1
ATOM 735 N N . PHE A 1 93 ? -5.363 34.531 5.066 1 98.06 93 PHE A N 1
ATOM 736 C CA . PHE A 1 93 ? -4.715 33.281 5.449 1 98.06 93 PHE A CA 1
ATOM 737 C C . PHE A 1 93 ? -5.75 32.188 5.707 1 98.06 93 PHE A C 1
ATOM 739 O O . PHE A 1 93 ? -6.93 32.469 5.898 1 98.06 93 PHE A O 1
ATOM 746 N N . GLU A 1 94 ? -5.246 30.953 5.68 1 98.5 94 GLU A N 1
ATOM 747 C CA . GLU A 1 94 ? -6.152 29.812 5.711 1 98.5 94 GLU A CA 1
ATOM 748 C C . GLU A 1 94 ? -5.852 28.906 6.898 1 98.5 94 GLU A C 1
ATOM 750 O O . GLU A 1 94 ? -4.688 28.672 7.234 1 98.5 94 GLU A O 1
ATOM 755 N N . LEU A 1 95 ? -6.91 28.422 7.469 1 98.5 95 LEU A N 1
ATOM 756 C CA . LEU A 1 95 ? -6.832 27.406 8.508 1 98.5 95 LEU A CA 1
ATOM 757 C C . LEU A 1 95 ? -7.66 26.188 8.133 1 98.5 95 LEU A C 1
ATOM 759 O O . LEU A 1 95 ? -8.766 26.312 7.598 1 98.5 95 LEU A O 1
ATOM 763 N N . VAL A 1 96 ? -7.062 25.031 8.352 1 98.38 96 VAL A N 1
ATOM 764 C CA . VAL A 1 96 ? -7.812 23.781 8.25 1 98.38 96 VAL A CA 1
ATOM 765 C C . VAL A 1 96 ? -8.18 23.297 9.648 1 98.38 96 VAL A C 1
ATOM 767 O O . VAL A 1 96 ? -7.297 23.047 10.477 1 98.38 96 VAL A O 1
ATOM 770 N N . VAL A 1 97 ? -9.523 23.156 9.875 1 98.12 97 VAL A N 1
ATOM 771 C CA . VAL A 1 97 ? -9.984 22.859 11.227 1 98.12 97 VAL A CA 1
ATOM 772 C C . VAL A 1 97 ? -10.953 21.672 11.188 1 98.12 97 VAL A C 1
ATOM 774 O O . VAL A 1 97 ? -11.938 21.688 10.445 1 98.12 97 VAL A O 1
ATOM 777 N N . LYS A 1 98 ? -10.625 20.688 11.984 1 96.94 98 LYS A N 1
ATOM 778 C CA . LYS A 1 98 ? -11.523 19.547 12.164 1 96.94 98 LYS A CA 1
ATOM 779 C C . LYS A 1 98 ? -12.477 19.781 13.336 1 96.94 98 LYS A C 1
ATOM 781 O O . LYS A 1 98 ? -12.07 20.297 14.375 1 96.94 98 LYS A O 1
ATOM 786 N N . LYS A 1 99 ? -13.672 19.406 13.109 1 95.94 99 LYS A N 1
ATOM 787 C CA . LYS A 1 99 ? -14.672 19.531 14.164 1 95.94 99 LYS A CA 1
ATOM 788 C C . LYS A 1 99 ? -14.828 18.234 14.938 1 95.94 99 LYS A C 1
ATOM 790 O O . LYS A 1 99 ? -14.961 17.156 14.344 1 95.94 99 LYS A O 1
ATOM 795 N N . TYR A 1 100 ? -14.734 18.359 16.219 1 91.75 100 TYR A N 1
ATOM 796 C CA . TYR A 1 100 ? -15.031 17.266 17.141 1 91.75 100 TYR A CA 1
ATOM 797 C C . TYR A 1 100 ? -16.312 17.531 17.906 1 91.75 100 TYR A C 1
ATOM 799 O O . TYR A 1 100 ? -16.594 18.672 18.281 1 91.75 100 TYR A O 1
ATOM 807 N N . PRO A 1 101 ? -17.141 16.469 18.125 1 90.56 101 PRO A N 1
ATOM 808 C CA . PRO A 1 101 ? -18.406 16.672 18.812 1 90.56 101 PRO A CA 1
ATOM 809 C C . PRO A 1 101 ? -18.266 17.422 20.125 1 90.56 101 PRO A C 1
ATOM 811 O O . PRO A 1 101 ? -19.047 18.328 20.422 1 90.56 101 PRO A O 1
ATOM 814 N N . LYS A 1 102 ? -17.266 17.203 20.844 1 90 102 LYS A N 1
ATOM 815 C CA . LYS A 1 102 ? -17.078 17.844 22.141 1 90 102 LYS A CA 1
ATOM 816 C C . LYS A 1 102 ? -16.016 18.938 22.062 1 90 102 LYS A C 1
ATOM 818 O O . LYS A 1 102 ? -15.609 19.484 23.094 1 90 102 LYS A O 1
ATOM 823 N N . GLY A 1 103 ? -15.609 19.234 20.922 1 91.56 103 GLY A N 1
ATOM 824 C CA . GLY A 1 103 ? -14.57 20.234 20.766 1 91.56 103 GLY A CA 1
ATOM 825 C C . GLY A 1 103 ? -15.109 21.656 20.734 1 91.56 103 GLY A C 1
ATOM 826 O O . GLY A 1 103 ? -15.852 22 19.812 1 91.56 103 GLY A O 1
ATOM 827 N N . LYS A 1 104 ? -14.711 22.516 21.516 1 93.88 104 LYS A N 1
ATOM 828 C CA . LYS A 1 104 ? -15.266 23.844 21.656 1 93.88 104 LYS A CA 1
ATOM 829 C C . LYS A 1 104 ? -14.836 24.75 20.5 1 93.88 104 LYS A C 1
ATOM 831 O O . LYS A 1 104 ? -15.672 25.359 19.844 1 93.88 104 LYS A O 1
ATOM 836 N N . MET A 1 105 ? -13.57 24.844 20.25 1 96.12 105 MET A N 1
ATOM 837 C CA . MET A 1 105 ? -13.062 25.766 19.219 1 96.12 105 MET A CA 1
ATOM 838 C C . MET A 1 105 ? -13.586 25.359 17.844 1 96.12 105 MET A C 1
ATOM 840 O O . MET A 1 105 ? -14.07 26.219 17.094 1 96.12 105 MET A O 1
ATOM 844 N N . GLY A 1 106 ? -13.492 24.078 17.547 1 96 106 GLY A N 1
ATOM 845 C CA . GLY A 1 106 ? -14.008 23.625 16.281 1 96 106 GLY A CA 1
ATOM 846 C C . GLY A 1 106 ? -15.477 23.953 16.062 1 96 106 GLY A C 1
ATOM 847 O O . GLY A 1 106 ? -15.859 24.438 15.008 1 96 106 GLY A O 1
ATOM 848 N N . ASN A 1 107 ? -16.25 23.688 17.062 1 95.62 107 ASN A N 1
ATOM 849 C CA . ASN A 1 107 ? -17.672 23.984 16.984 1 95.62 107 ASN A CA 1
ATOM 850 C C . ASN A 1 107 ? -17.922 25.484 16.797 1 95.62 107 ASN A C 1
ATOM 852 O O . ASN A 1 107 ? -18.812 25.891 16.047 1 95.62 107 ASN A O 1
ATOM 856 N N . TYR A 1 108 ? -17.203 26.25 17.5 1 97.06 108 TYR A N 1
ATOM 857 C CA . TYR A 1 108 ? -17.312 27.688 17.375 1 97.06 108 TYR A CA 1
ATOM 858 C C . TYR A 1 108 ? -17 28.141 15.953 1 97.06 108 TYR A C 1
ATOM 860 O O . TYR A 1 108 ? -17.781 28.859 15.328 1 97.06 108 TYR A O 1
ATOM 868 N N . LEU A 1 109 ? -15.883 27.719 15.43 1 98 109 LEU A N 1
ATOM 869 C CA . LEU A 1 109 ? -15.461 28.094 14.086 1 98 109 LEU A CA 1
ATOM 870 C C . LEU A 1 109 ? -16.5 27.672 13.055 1 98 109 LEU A C 1
ATOM 872 O O . LEU A 1 109 ? -16.828 28.438 12.148 1 98 109 LEU A O 1
ATOM 876 N N . PHE A 1 110 ? -17.016 26.5 13.18 1 97.44 110 PHE A N 1
ATOM 877 C CA . PHE A 1 110 ? -18.016 25.984 12.242 1 97.44 110 PHE A CA 1
ATOM 878 C C . PHE A 1 110 ? -19.297 26.812 12.312 1 97.44 110 PHE A C 1
ATOM 880 O O . PHE A 1 110 ? -20.109 26.797 11.383 1 97.44 110 PHE A O 1
ATOM 887 N N . SER A 1 111 ? -19.531 27.547 13.367 1 96.75 111 SER A N 1
ATOM 888 C CA . SER A 1 111 ? -20.734 28.344 13.539 1 96.75 111 SER A CA 1
ATOM 889 C C . SER A 1 111 ? -20.531 29.766 13.047 1 96.75 111 SER A C 1
ATOM 891 O O . SER A 1 111 ? -21.484 30.531 12.914 1 96.75 111 SER A O 1
ATOM 893 N N . MET A 1 112 ? -19.297 30.141 12.805 1 97.5 112 MET A N 1
ATOM 894 C CA . MET A 1 112 ? -18.984 31.516 12.406 1 97.5 112 MET A CA 1
ATOM 895 C C . MET A 1 112 ? -19.609 31.844 11.055 1 97.5 112 MET A C 1
ATOM 897 O O . MET A 1 112 ? -19.719 30.969 10.188 1 97.5 112 MET A O 1
ATOM 901 N N . GLN A 1 113 ? -19.969 33.031 10.867 1 97.81 113 GLN A N 1
ATOM 902 C CA . GLN A 1 113 ? -20.438 33.594 9.594 1 97.81 113 GLN A CA 1
ATOM 903 C C . GLN A 1 113 ? -19.453 34.625 9.039 1 97.81 113 GLN A C 1
ATOM 905 O O . GLN A 1 113 ? -18.672 35.188 9.789 1 97.81 113 GLN A O 1
ATOM 910 N N . PRO A 1 114 ? -19.516 34.719 7.703 1 98.19 114 PRO A N 1
ATOM 911 C CA . PRO A 1 114 ? -18.656 35.781 7.148 1 98.19 114 PRO A CA 1
ATOM 912 C C . PRO A 1 114 ? -18.828 37.094 7.859 1 98.19 114 PRO A C 1
ATOM 914 O O . PRO A 1 114 ? -19.969 37.531 8.125 1 98.19 114 PRO A O 1
ATOM 917 N N . GLY A 1 115 ? -17.734 37.719 8.195 1 97.94 115 GLY A N 1
ATOM 918 C CA . GLY A 1 115 ? -17.781 38.969 8.922 1 97.94 115 GLY A CA 1
ATOM 919 C C . GLY A 1 115 ? -17.453 38.812 10.398 1 97.94 115 GLY A C 1
ATOM 920 O O . GLY A 1 115 ? -17.031 39.781 11.047 1 97.94 115 GLY A O 1
ATOM 921 N N . ASP A 1 116 ? -17.672 37.625 10.93 1 98 116 ASP A N 1
ATOM 922 C CA . ASP A 1 116 ? -17.297 37.375 12.312 1 98 116 ASP A CA 1
ATOM 923 C C . ASP A 1 116 ? -15.781 37.406 12.492 1 98 116 ASP A C 1
ATOM 925 O O . ASP A 1 116 ? -15.031 37.188 11.539 1 98 116 ASP A O 1
ATOM 929 N N . GLU A 1 117 ? -15.375 37.688 13.75 1 97.94 117 GLU A N 1
ATOM 930 C CA . GLU A 1 117 ? -13.945 37.875 14.008 1 97.94 117 GLU A CA 1
ATOM 931 C C . GLU A 1 117 ? -13.406 36.75 14.891 1 97.94 117 GLU A C 1
ATOM 933 O O . GLU A 1 117 ? -14.086 36.312 15.82 1 97.94 117 GLU A O 1
ATOM 938 N N . LEU A 1 118 ? -12.266 36.312 14.586 1 98.25 118 LEU A N 1
ATOM 939 C CA . LEU A 1 118 ? -11.484 35.406 15.398 1 98.25 118 LEU A CA 1
ATOM 940 C C . LEU A 1 118 ? -10.258 36.094 15.977 1 98.25 118 LEU A C 1
ATOM 942 O O . LEU A 1 118 ? -9.508 36.75 15.242 1 98.25 118 LEU A O 1
ATOM 946 N N . LEU A 1 119 ? -10.047 35.969 17.266 1 98.5 119 LEU A N 1
ATOM 947 C CA . LEU A 1 119 ? -8.844 36.531 17.891 1 98.5 119 LEU A CA 1
ATOM 948 C C . LEU A 1 119 ? -7.656 35.594 17.703 1 98.5 119 LEU A C 1
ATOM 950 O O . LEU A 1 119 ? -7.75 34.406 17.984 1 98.5 119 LEU A O 1
ATOM 954 N N . VAL A 1 120 ? -6.562 36.188 17.203 1 98.5 120 VAL A N 1
ATOM 955 C CA . VAL A 1 120 ? -5.395 35.375 16.906 1 98.5 120 VAL A CA 1
ATOM 956 C C . VAL A 1 120 ? -4.141 36.031 17.469 1 98.5 120 VAL A C 1
ATOM 958 O O . VAL A 1 120 ? -3.961 37.25 17.375 1 98.5 120 VAL A O 1
ATOM 961 N N . LYS A 1 121 ? -3.361 35.25 18.078 1 98.06 121 LYS A N 1
ATOM 962 C CA . LYS A 1 121 ? -2.051 35.625 18.594 1 98.06 121 LYS A CA 1
ATOM 963 C C . LYS A 1 121 ? -0.949 34.75 18.016 1 98.06 121 LYS A C 1
ATOM 965 O O . LYS A 1 121 ? -1.152 33.562 17.797 1 98.06 121 LYS A O 1
ATOM 970 N N . GLY A 1 122 ? 0.187 35.344 17.781 1 96.5 122 GLY A N 1
ATOM 971 C CA . GLY A 1 122 ? 1.316 34.625 17.203 1 96.5 122 GLY A CA 1
ATOM 972 C C . GLY A 1 122 ? 2.258 35.531 16.422 1 96.5 122 GLY A C 1
ATOM 973 O O . GLY A 1 122 ? 2.229 36.75 16.578 1 96.5 122 GLY A O 1
ATOM 974 N N . PRO A 1 123 ? 3.137 34.938 15.656 1 96.62 123 PRO A N 1
ATOM 975 C CA . PRO A 1 123 ? 3.422 33.5 15.469 1 96.62 123 PRO A CA 1
ATOM 976 C C . PRO A 1 123 ? 4.266 32.906 16.609 1 96.62 123 PRO A C 1
ATOM 978 O O . PRO A 1 123 ? 4.965 33.656 17.297 1 96.62 123 PRO A O 1
ATOM 981 N N . PHE A 1 124 ? 4.141 31.688 16.812 1 95.31 124 PHE A N 1
ATOM 982 C CA . PHE A 1 124 ? 5.02 30.938 17.703 1 95.31 124 PHE A CA 1
ATOM 983 C C . PHE A 1 124 ? 5.824 29.906 16.938 1 95.31 124 PHE A C 1
ATOM 985 O O . PHE A 1 124 ? 5.273 28.891 16.469 1 95.31 124 PHE A O 1
ATOM 992 N N . GLU A 1 125 ? 7.07 30.188 16.859 1 95.69 125 GLU A N 1
ATOM 993 C CA . GLU A 1 125 ? 7.965 29.375 16.047 1 95.69 125 GLU A CA 1
ATOM 994 C C . GLU A 1 125 ? 8.336 28.078 16.75 1 95.69 125 GLU A C 1
ATOM 996 O O . GLU A 1 125 ? 8.648 28.078 17.938 1 95.69 125 GLU A O 1
ATOM 1001 N N . LYS A 1 126 ? 8.266 26.969 16.062 1 95.19 126 LYS A N 1
ATOM 1002 C CA . LYS A 1 126 ? 8.633 25.672 16.609 1 95.19 126 LYS A CA 1
ATOM 1003 C C . LYS A 1 126 ? 10.125 25.391 16.422 1 95.19 126 LYS A C 1
ATOM 1005 O O . LYS A 1 126 ? 10.797 24.922 17.328 1 95.19 126 LYS A O 1
ATOM 1010 N N . PHE A 1 127 ? 10.656 25.609 15.234 1 94.81 127 PHE A N 1
ATOM 1011 C CA . PHE A 1 127 ? 12.078 25.578 14.922 1 94.81 127 PHE A CA 1
ATOM 1012 C C . PHE A 1 127 ? 12.398 26.531 13.773 1 94.81 127 PHE A C 1
ATOM 1014 O O . PHE A 1 127 ? 11.516 26.875 12.984 1 94.81 127 PHE A O 1
ATOM 1021 N N . ALA A 1 128 ? 13.602 26.938 13.719 1 95.56 128 ALA A N 1
ATOM 1022 C CA . ALA A 1 128 ? 14.031 27.875 12.688 1 95.56 128 ALA A CA 1
ATOM 1023 C C . ALA A 1 128 ? 14.336 27.156 11.383 1 95.56 128 ALA A C 1
ATOM 1025 O O . ALA A 1 128 ? 15.336 26.422 11.281 1 95.56 128 ALA A O 1
ATOM 1026 N N . TYR A 1 129 ? 13.539 27.406 10.391 1 95.69 129 TYR A N 1
ATOM 1027 C CA . TYR A 1 129 ? 13.727 26.828 9.062 1 95.69 129 TYR A CA 1
ATOM 1028 C C . TYR A 1 129 ? 14.766 27.625 8.273 1 95.69 129 TYR A C 1
ATOM 1030 O O . TYR A 1 129 ? 14.734 28.859 8.266 1 95.69 129 TYR A O 1
ATOM 1038 N N . LYS A 1 130 ? 15.609 26.938 7.656 1 96.69 130 LYS A N 1
ATOM 1039 C CA . LYS A 1 130 ? 16.562 27.484 6.688 1 96.69 130 LYS A CA 1
ATOM 1040 C C . LYS A 1 130 ? 16.641 26.594 5.445 1 96.69 130 LYS A C 1
ATOM 1042 O O . LYS A 1 130 ? 16.688 25.375 5.555 1 96.69 130 LYS A O 1
ATOM 1047 N N . PRO A 1 131 ? 16.672 27.25 4.27 1 97.19 131 PRO A N 1
ATOM 1048 C CA . PRO A 1 131 ? 16.828 26.438 3.062 1 97.19 131 PRO A CA 1
ATOM 1049 C C . PRO A 1 131 ? 18.031 25.5 3.135 1 97.19 131 PRO A C 1
ATOM 1051 O O . PRO A 1 131 ? 19.109 25.906 3.576 1 97.19 131 PRO A O 1
ATOM 1054 N N . ASN A 1 132 ? 17.844 24.281 2.809 1 98.12 132 ASN A N 1
ATOM 1055 C CA . ASN A 1 132 ? 18.875 23.25 2.707 1 98.12 132 ASN A CA 1
ATOM 1056 C C . ASN A 1 132 ? 19.406 22.859 4.078 1 98.12 132 ASN A C 1
ATOM 1058 O O . ASN A 1 132 ? 20.531 22.344 4.188 1 98.12 132 ASN A O 1
ATOM 1062 N N . MET A 1 133 ? 18.656 23.188 5.098 1 97.19 133 MET A N 1
ATOM 1063 C CA . MET A 1 133 ? 19.141 22.797 6.418 1 97.19 133 MET A CA 1
ATOM 1064 C C . MET A 1 133 ? 19.109 21.281 6.594 1 97.19 133 MET A C 1
ATOM 1066 O O . MET A 1 133 ? 19.766 20.734 7.488 1 97.19 133 MET A O 1
ATOM 1070 N N . TRP A 1 134 ? 18.344 20.531 5.781 1 98 134 TRP A N 1
ATOM 1071 C CA . TRP A 1 134 ? 18.328 19.078 5.723 1 98 134 TRP A CA 1
ATOM 1072 C C . TRP A 1 134 ? 18.578 18.594 4.297 1 98 134 TRP A C 1
ATOM 1074 O O . TRP A 1 134 ? 18.203 19.25 3.33 1 98 134 TRP A O 1
ATOM 1084 N N . LYS A 1 135 ? 19.172 17.453 4.238 1 98.31 135 LYS A N 1
ATOM 1085 C CA . LYS A 1 135 ? 19.25 16.766 2.955 1 98.31 135 LYS A CA 1
ATOM 1086 C C . LYS A 1 135 ? 17.953 16.031 2.648 1 98.31 135 LYS A C 1
ATOM 1088 O O . LYS A 1 135 ? 17.547 15.922 1.488 1 98.31 135 LYS A O 1
ATOM 1093 N N . HIS A 1 136 ? 17.375 15.539 3.717 1 98.5 136 HIS A N 1
ATOM 1094 C CA . HIS A 1 136 ? 16.141 14.766 3.643 1 98.5 136 HIS A CA 1
ATOM 1095 C C . HIS A 1 136 ? 15.289 14.961 4.891 1 98.5 136 HIS A C 1
ATOM 1097 O O . HIS A 1 136 ? 15.781 14.828 6.012 1 98.5 136 HIS A O 1
ATOM 1103 N N . VAL A 1 137 ? 14.055 15.344 4.695 1 98.69 137 VAL A N 1
ATOM 1104 C CA . VAL A 1 137 ? 13.117 15.445 5.816 1 98.69 137 VAL A CA 1
ATOM 1105 C C . VAL A 1 137 ? 11.961 14.477 5.609 1 98.69 137 VAL A C 1
ATOM 1107 O O . VAL A 1 137 ? 11.297 14.5 4.566 1 98.69 137 VAL A O 1
ATOM 1110 N N . GLY A 1 138 ? 11.828 13.57 6.547 1 98.75 138 GLY A N 1
ATOM 1111 C CA . GLY A 1 138 ? 10.656 12.711 6.609 1 98.75 138 GLY A CA 1
ATOM 1112 C C . GLY A 1 138 ? 9.516 13.32 7.402 1 98.75 138 GLY A C 1
ATOM 1113 O O . GLY A 1 138 ? 9.734 13.961 8.43 1 98.75 138 GLY A O 1
ATOM 1114 N N . MET A 1 139 ? 8.32 13.055 6.902 1 98.88 139 MET A N 1
ATOM 1115 C CA . MET A 1 139 ? 7.121 13.523 7.586 1 98.88 139 MET A CA 1
ATOM 1116 C C . MET A 1 139 ? 6.129 12.391 7.789 1 98.88 139 MET A C 1
ATOM 1118 O O . MET A 1 139 ? 5.867 11.609 6.867 1 98.88 139 MET A O 1
ATOM 1122 N N . ILE A 1 140 ? 5.645 12.258 8.977 1 98.94 140 ILE A N 1
ATOM 1123 C CA . ILE A 1 140 ? 4.562 11.328 9.305 1 98.94 140 ILE A CA 1
ATOM 1124 C C . ILE A 1 140 ? 3.385 12.102 9.891 1 98.94 140 ILE A C 1
ATOM 1126 O O . ILE A 1 140 ? 3.486 12.656 10.984 1 98.94 140 ILE A O 1
ATOM 1130 N N . ALA A 1 141 ? 2.316 12.102 9.156 1 98.88 141 ALA A N 1
ATOM 1131 C CA . ALA A 1 141 ? 1.183 12.938 9.547 1 98.88 141 ALA A CA 1
ATOM 1132 C C . ALA A 1 141 ? -0.11 12.125 9.57 1 98.88 141 ALA A C 1
ATOM 1134 O O . ALA A 1 141 ? -0.236 11.117 8.875 1 98.88 141 ALA A O 1
ATOM 1135 N N . GLY A 1 142 ? -1.053 12.578 10.406 1 98.5 142 GLY A N 1
ATOM 1136 C CA . GLY A 1 142 ? -2.408 12.055 10.453 1 98.5 142 GLY A CA 1
ATOM 1137 C C . GLY A 1 142 ? -3.461 13.141 10.594 1 98.5 142 GLY A C 1
ATOM 1138 O O . GLY A 1 142 ? -3.303 14.062 11.391 1 98.5 142 GLY A O 1
ATOM 1139 N N . GLY A 1 143 ? -4.523 13.008 9.805 1 97.31 143 GLY A N 1
ATOM 1140 C CA . GLY A 1 143 ? -5.594 13.984 9.898 1 97.31 143 GLY A CA 1
ATOM 1141 C C . GLY A 1 143 ? -5.121 15.414 9.695 1 97.31 143 GLY A C 1
ATOM 1142 O O . GLY A 1 143 ? -4.457 15.719 8.703 1 97.31 143 GLY A O 1
ATOM 1143 N N . THR A 1 144 ? -5.508 16.281 10.633 1 97.56 144 THR A N 1
ATOM 1144 C CA . THR A 1 144 ? -5.148 17.688 10.523 1 97.56 144 THR A CA 1
ATOM 1145 C C . THR A 1 144 ? -3.672 17.891 10.844 1 97.56 144 THR A C 1
ATOM 1147 O O . THR A 1 144 ? -3.141 19 10.656 1 97.56 144 THR A O 1
ATOM 1150 N N . GLY A 1 145 ? -2.994 16.859 11.25 1 98.19 145 GLY A N 1
ATOM 1151 C CA . GLY A 1 145 ? -1.552 16.922 11.43 1 98.19 145 GLY A CA 1
ATOM 1152 C C . GLY A 1 145 ? -0.81 17.25 10.148 1 98.19 145 GLY A C 1
ATOM 1153 O O . GLY A 1 145 ? 0.378 17.594 10.18 1 98.19 145 GLY A O 1
ATOM 1154 N N . ILE A 1 146 ? -1.516 17.234 9.047 1 98.75 146 ILE A N 1
ATOM 1155 C CA . ILE A 1 146 ? -0.932 17.562 7.754 1 98.75 146 ILE A CA 1
ATOM 1156 C C . ILE A 1 146 ? -0.613 19.062 7.695 1 98.75 146 ILE A C 1
ATOM 1158 O O . ILE A 1 146 ? 0.231 19.484 6.906 1 98.75 146 ILE A O 1
ATOM 1162 N N . ALA A 1 147 ? -1.266 19.906 8.492 1 98.38 147 ALA A N 1
ATOM 1163 C CA . ALA A 1 147 ? -1.154 21.359 8.398 1 98.38 147 ALA A CA 1
ATOM 1164 C C . ALA A 1 147 ? 0.285 21.812 8.617 1 98.38 147 ALA A C 1
ATOM 1166 O O . ALA A 1 147 ? 0.86 22.5 7.77 1 98.38 147 ALA A O 1
ATOM 1167 N N . PRO A 1 148 ? 0.884 21.391 9.711 1 98.25 148 PRO A N 1
ATOM 1168 C CA . PRO A 1 148 ? 2.273 21.812 9.875 1 98.25 148 PRO A CA 1
ATOM 1169 C C . PRO A 1 148 ? 3.207 21.203 8.828 1 98.25 148 PRO A C 1
ATOM 1171 O O . PRO A 1 148 ? 4.195 21.844 8.438 1 98.25 148 PRO A O 1
ATOM 1174 N N . MET A 1 149 ? 2.953 20 8.422 1 98.56 149 MET A N 1
ATOM 1175 C CA . MET A 1 149 ? 3.756 19.391 7.359 1 98.56 149 MET A CA 1
ATOM 1176 C C . MET A 1 149 ? 3.652 20.219 6.078 1 98.56 149 MET A C 1
ATOM 1178 O O . MET A 1 149 ? 4.66 20.484 5.422 1 98.56 149 MET A O 1
ATOM 1182 N N . TYR A 1 150 ? 2.418 20.578 5.805 1 98.56 150 TYR A N 1
ATOM 1183 C CA . TYR A 1 150 ? 2.135 21.297 4.574 1 98.56 150 TYR A CA 1
ATOM 1184 C C . TYR A 1 150 ? 2.836 22.656 4.566 1 98.56 150 TYR A C 1
ATOM 1186 O O . TYR A 1 150 ? 3.305 23.109 3.523 1 98.56 150 TYR A O 1
ATOM 1194 N N . GLN A 1 151 ? 2.887 23.297 5.688 1 97.62 151 GLN A N 1
ATOM 1195 C CA . GLN A 1 151 ? 3.59 24.562 5.805 1 97.62 151 GLN A CA 1
ATOM 1196 C C . GLN A 1 151 ? 5.059 24.422 5.422 1 97.62 151 GLN A C 1
ATOM 1198 O O . GLN A 1 151 ? 5.578 25.203 4.617 1 97.62 151 GLN A O 1
ATOM 1203 N N . VAL A 1 152 ? 5.699 23.422 5.957 1 97.62 152 VAL A N 1
ATOM 1204 C CA . VAL A 1 152 ? 7.113 23.188 5.695 1 97.62 152 VAL A CA 1
ATOM 1205 C C . VAL A 1 152 ? 7.301 22.719 4.254 1 97.62 152 VAL A C 1
ATOM 1207 O O . VAL A 1 152 ? 8.211 23.188 3.562 1 97.62 152 VAL A O 1
ATOM 1210 N N . LEU A 1 153 ? 6.434 21.875 3.842 1 97.69 153 LEU A N 1
ATOM 1211 C CA . LEU A 1 153 ? 6.461 21.344 2.484 1 97.69 153 LEU A CA 1
ATOM 1212 C C . LEU A 1 153 ? 6.449 22.469 1.459 1 97.69 153 LEU A C 1
ATOM 1214 O O . LEU A 1 153 ? 7.293 22.5 0.558 1 97.69 153 LEU A O 1
ATOM 1218 N N . ARG A 1 154 ? 5.574 23.391 1.631 1 96.88 154 ARG A N 1
ATOM 1219 C CA . ARG A 1 154 ? 5.441 24.5 0.694 1 96.88 154 ARG A CA 1
ATOM 1220 C C . ARG A 1 154 ? 6.684 25.375 0.71 1 96.88 154 ARG A C 1
ATOM 1222 O O . ARG A 1 154 ? 7.168 25.797 -0.344 1 96.88 154 ARG A O 1
ATOM 1229 N N . ALA A 1 155 ? 7.176 25.625 1.88 1 96.31 155 ALA A N 1
ATOM 1230 C CA . ALA A 1 155 ? 8.352 26.484 2.01 1 96.31 155 ALA A CA 1
ATOM 1231 C C . ALA A 1 155 ? 9.547 25.891 1.271 1 96.31 155 ALA A C 1
ATOM 1233 O O . ALA A 1 155 ? 10.297 26.609 0.598 1 96.31 155 ALA A O 1
ATOM 1234 N N . VAL A 1 156 ? 9.695 24.578 1.369 1 97.44 156 VAL A N 1
ATOM 1235 C CA . VAL A 1 156 ? 10.82 23.891 0.756 1 97.44 156 VAL A CA 1
ATOM 1236 C C . VAL A 1 156 ? 10.625 23.812 -0.756 1 97.44 156 VAL A C 1
ATOM 1238 O O . VAL A 1 156 ? 11.5 24.203 -1.525 1 97.44 156 VAL A O 1
ATOM 1241 N N . LEU A 1 157 ? 9.469 23.375 -1.185 1 97.25 157 LEU A N 1
ATOM 1242 C CA . LEU A 1 157 ? 9.25 23.016 -2.582 1 97.25 157 LEU A CA 1
ATOM 1243 C C . LEU A 1 157 ? 9.094 24.266 -3.443 1 97.25 157 LEU A C 1
ATOM 1245 O O . LEU A 1 157 ? 9.469 24.266 -4.617 1 97.25 157 LEU A O 1
ATOM 1249 N N . GLU A 1 158 ? 8.555 25.375 -2.857 1 95.12 158 GLU A N 1
ATOM 1250 C CA . GLU A 1 158 ? 8.32 26.594 -3.623 1 95.12 158 GLU A CA 1
ATOM 1251 C C . GLU A 1 158 ? 9.578 27.438 -3.705 1 95.12 158 GLU A C 1
ATOM 1253 O O . GLU A 1 158 ? 9.625 28.438 -4.441 1 95.12 158 GLU A O 1
ATOM 1258 N N . ASN A 1 159 ? 10.609 27.047 -2.947 1 95.69 159 ASN A N 1
ATOM 1259 C CA . ASN A 1 159 ? 11.906 27.719 -3.012 1 95.69 159 ASN A CA 1
ATOM 1260 C C . ASN A 1 159 ? 12.875 26.969 -3.92 1 95.69 159 ASN A C 1
ATOM 1262 O O . ASN A 1 159 ? 13.414 25.938 -3.541 1 95.69 159 ASN A O 1
ATOM 1266 N N . PRO A 1 160 ? 13.148 27.422 -5.066 1 95 160 PRO A N 1
ATOM 1267 C CA . PRO A 1 160 ? 14 26.719 -6.016 1 95 160 PRO A CA 1
ATOM 1268 C C . PRO A 1 160 ? 15.422 26.516 -5.492 1 95 160 PRO A C 1
ATOM 1270 O O . PRO A 1 160 ? 16.156 25.656 -6 1 95 160 PRO A O 1
ATOM 1273 N N . ARG A 1 161 ? 15.805 27.312 -4.48 1 96.44 161 ARG A N 1
ATOM 1274 C CA . ARG A 1 161 ? 17.156 27.188 -3.93 1 96.44 161 ARG A CA 1
ATOM 1275 C C . ARG A 1 161 ? 17.219 26.094 -2.883 1 96.44 161 ARG A C 1
ATOM 1277 O O . ARG A 1 161 ? 18.312 25.734 -2.43 1 96.44 161 ARG A O 1
ATOM 1284 N N . ASP A 1 162 ? 16.156 25.594 -2.453 1 97.94 162 ASP A N 1
ATOM 1285 C CA . ASP A 1 162 ? 16.109 24.5 -1.479 1 97.94 162 ASP A CA 1
ATOM 1286 C C . ASP A 1 162 ? 15.992 23.141 -2.17 1 97.94 162 ASP A C 1
ATOM 1288 O O . ASP A 1 162 ? 14.992 22.875 -2.836 1 97.94 162 ASP A O 1
ATOM 1292 N N . LYS A 1 163 ? 16.938 22.266 -1.986 1 97.75 163 LYS A N 1
ATOM 1293 C CA . LYS A 1 163 ? 17.016 20.984 -2.686 1 97.75 163 LYS A CA 1
ATOM 1294 C C . LYS A 1 163 ? 16.672 19.828 -1.751 1 97.75 163 LYS A C 1
ATOM 1296 O O . LYS A 1 163 ? 16.906 18.672 -2.084 1 97.75 163 LYS A O 1
ATOM 1301 N N . THR A 1 164 ? 16.109 20.156 -0.625 1 98.69 164 THR A N 1
ATOM 1302 C CA . THR A 1 164 ? 15.766 19.156 0.372 1 98.69 164 THR A CA 1
ATOM 1303 C C . THR A 1 164 ? 14.789 18.125 -0.206 1 98.69 164 THR A C 1
ATOM 1305 O O . THR A 1 164 ? 13.805 18.5 -0.855 1 98.69 164 THR A O 1
ATOM 1308 N N . ASN A 1 165 ? 15.133 16.812 -0.011 1 98.31 165 ASN A N 1
ATOM 1309 C CA . ASN A 1 165 ? 14.164 15.758 -0.312 1 98.31 165 ASN A CA 1
ATOM 1310 C C . ASN A 1 165 ? 13.117 15.625 0.79 1 98.31 165 ASN A C 1
ATOM 1312 O O . ASN A 1 165 ? 13.438 15.703 1.976 1 98.31 165 ASN A O 1
ATOM 1316 N N . ILE A 1 166 ? 11.883 15.445 0.347 1 98.56 166 ILE A N 1
ATOM 1317 C CA . ILE A 1 166 ? 10.805 15.312 1.326 1 98.56 166 ILE A CA 1
ATOM 1318 C C . ILE A 1 166 ? 10.047 14.016 1.083 1 98.56 166 ILE A C 1
ATOM 1320 O O . ILE A 1 166 ? 9.641 13.727 -0.046 1 98.56 166 ILE A O 1
ATOM 1324 N N . SER A 1 167 ? 9.906 13.234 2.113 1 98.5 167 SER A N 1
ATOM 1325 C CA . SER A 1 167 ? 9.031 12.062 2.107 1 98.5 167 SER A CA 1
ATOM 1326 C C . SER A 1 167 ? 7.906 12.211 3.125 1 98.5 167 SER A C 1
ATOM 1328 O O . SER A 1 167 ? 8.156 12.469 4.305 1 98.5 167 SER A O 1
ATOM 1330 N N . LEU A 1 168 ? 6.727 12.016 2.678 1 98.75 168 LEU A N 1
ATOM 1331 C CA . LEU A 1 168 ? 5.566 12.141 3.549 1 98.75 168 LEU A CA 1
ATOM 1332 C C . LEU A 1 168 ? 4.77 10.844 3.586 1 98.75 168 LEU A C 1
ATOM 1334 O O . LEU A 1 168 ? 4.332 10.344 2.543 1 98.75 168 LEU A O 1
ATOM 1338 N N . ILE A 1 169 ? 4.664 10.266 4.754 1 98.75 169 ILE A N 1
ATOM 1339 C CA . ILE A 1 169 ? 3.635 9.258 5.008 1 98.75 169 ILE A CA 1
ATOM 1340 C C . ILE A 1 169 ? 2.41 9.922 5.637 1 98.75 169 ILE A C 1
ATOM 1342 O O . ILE A 1 169 ? 2.5 10.508 6.719 1 98.75 169 ILE A O 1
ATOM 1346 N N . TYR A 1 170 ? 1.319 9.859 4.941 1 98.81 170 TYR A N 1
ATOM 1347 C CA . TYR A 1 170 ? 0.093 10.5 5.402 1 98.81 170 TYR A CA 1
ATOM 1348 C C . TYR A 1 170 ? -1 9.469 5.656 1 98.81 170 TYR A C 1
ATOM 1350 O O . TYR A 1 170 ? -1.503 8.844 4.719 1 98.81 170 TYR A O 1
ATOM 1358 N N . ALA A 1 171 ? -1.337 9.32 6.914 1 98.75 171 ALA A N 1
ATOM 1359 C CA . ALA A 1 171 ? -2.277 8.297 7.363 1 98.75 171 ALA A CA 1
ATOM 1360 C C . ALA A 1 171 ? -3.641 8.906 7.676 1 98.75 171 ALA A C 1
ATOM 1362 O O . ALA A 1 171 ? -3.73 9.922 8.367 1 98.75 171 ALA A O 1
ATOM 1363 N N . ASN A 1 172 ? -4.684 8.32 7.129 1 98.31 172 ASN A N 1
ATOM 1364 C CA . ASN A 1 172 ? -6.066 8.711 7.395 1 98.31 172 ASN A CA 1
ATOM 1365 C C . ASN A 1 172 ? -6.973 7.492 7.551 1 98.31 172 ASN A C 1
ATOM 1367 O O . ASN A 1 172 ? -6.535 6.359 7.355 1 98.31 172 ASN A O 1
ATOM 1371 N N . ASN A 1 173 ? -8.203 7.73 8.023 1 97.38 173 ASN A N 1
ATOM 1372 C CA . ASN A 1 173 ? -9.141 6.625 8.188 1 97.38 173 ASN A CA 1
ATOM 1373 C C . ASN A 1 173 ? -9.672 6.141 6.844 1 97.38 173 ASN A C 1
ATOM 1375 O O . ASN A 1 173 ? -9.578 4.953 6.52 1 97.38 173 ASN A O 1
ATOM 1379 N N . GLN A 1 174 ? -10.227 7.055 6.105 1 97.56 174 GLN A N 1
ATOM 1380 C CA . GLN A 1 174 ? -10.805 6.781 4.793 1 97.56 174 GLN A CA 1
ATOM 1381 C C . GLN A 1 174 ? -10.352 7.816 3.768 1 97.56 174 GLN A C 1
ATOM 1383 O O . GLN A 1 174 ? -9.789 8.852 4.129 1 97.56 174 GLN A O 1
ATOM 1388 N N . ARG A 1 175 ? -10.656 7.461 2.488 1 96.56 175 ARG A N 1
ATOM 1389 C CA . ARG A 1 175 ? -10.266 8.352 1.398 1 96.56 175 ARG A CA 1
ATOM 1390 C C . ARG A 1 175 ? -10.852 9.75 1.6 1 96.56 175 ARG A C 1
ATOM 1392 O O . ARG A 1 175 ? -10.18 10.75 1.332 1 96.56 175 ARG A O 1
ATOM 1399 N N . ARG A 1 176 ? -12.039 9.859 2.09 1 96.56 176 ARG A N 1
ATOM 1400 C CA . ARG A 1 176 ? -12.742 11.133 2.26 1 96.56 176 ARG A CA 1
ATOM 1401 C C . ARG A 1 176 ? -12.109 11.969 3.363 1 96.56 176 ARG A C 1
ATOM 1403 O O . ARG A 1 176 ? -12.414 13.148 3.51 1 96.56 176 ARG A O 1
ATOM 1410 N N . ASP A 1 177 ? -11.227 11.367 4.137 1 97.56 177 ASP A N 1
ATOM 1411 C CA . ASP A 1 177 ? -10.602 12.055 5.262 1 97.56 177 ASP A CA 1
ATOM 1412 C C . ASP A 1 177 ? -9.289 12.711 4.844 1 97.56 177 ASP A C 1
ATOM 1414 O O . ASP A 1 177 ? -8.672 13.43 5.629 1 97.56 177 ASP A O 1
ATOM 1418 N N . ILE A 1 178 ? -8.836 12.391 3.674 1 98 178 ILE A N 1
ATOM 1419 C CA . ILE A 1 178 ? -7.57 12.953 3.209 1 98 178 ILE A CA 1
ATOM 1420 C C . ILE A 1 178 ? -7.723 14.453 2.971 1 98 178 ILE A C 1
ATOM 1422 O O . ILE A 1 178 ? -8.531 14.875 2.143 1 98 178 ILE A O 1
ATOM 1426 N N . LEU A 1 179 ? -6.969 15.203 3.676 1 98.5 179 LEU A N 1
ATOM 1427 C CA . LEU A 1 179 ? -7.02 16.656 3.545 1 98.5 179 LEU A CA 1
ATOM 1428 C C . LEU A 1 179 ? -5.953 17.156 2.574 1 98.5 179 LEU A C 1
ATOM 1430 O O . LEU A 1 179 ? -4.875 16.562 2.479 1 98.5 179 LEU A O 1
ATOM 1434 N N . LEU A 1 180 ? -6.32 18.266 1.866 1 98.19 180 LEU A N 1
ATOM 1435 C CA . LEU A 1 180 ? -5.41 18.906 0.922 1 98.19 180 LEU A CA 1
ATOM 1436 C C . LEU A 1 180 ? -4.977 17.938 -0.163 1 98.19 180 LEU A C 1
ATOM 1438 O O . LEU A 1 180 ? -3.83 17.969 -0.617 1 98.19 180 LEU A O 1
ATOM 1442 N N . ALA A 1 181 ? -5.855 17.016 -0.5 1 97.06 181 ALA A N 1
ATOM 1443 C CA . ALA A 1 181 ? -5.543 15.938 -1.429 1 97.06 181 ALA A CA 1
ATOM 1444 C C . ALA A 1 181 ? -5.117 16.484 -2.787 1 97.06 181 ALA A C 1
ATOM 1446 O O . ALA A 1 181 ? -4.094 16.078 -3.336 1 97.06 181 ALA A O 1
ATOM 1447 N N . ASN A 1 182 ? -5.879 17.375 -3.322 1 96.75 182 ASN A N 1
ATOM 1448 C CA . ASN A 1 182 ? -5.57 17.953 -4.629 1 96.75 182 ASN A CA 1
ATOM 1449 C C . ASN A 1 182 ? -4.219 18.656 -4.625 1 96.75 182 ASN A C 1
ATOM 1451 O O . ASN A 1 182 ? -3.414 18.484 -5.539 1 96.75 182 ASN A O 1
ATOM 1455 N N . GLU A 1 183 ? -4.023 19.453 -3.58 1 97.56 183 GLU A N 1
ATOM 1456 C CA . GLU A 1 183 ? -2.771 20.203 -3.465 1 97.56 183 GLU A CA 1
ATOM 1457 C C . GLU A 1 183 ? -1.575 19.25 -3.387 1 97.56 183 GLU A C 1
ATOM 1459 O O . GLU A 1 183 ? -0.572 19.453 -4.074 1 97.56 183 GLU A O 1
ATOM 1464 N N . LEU A 1 184 ? -1.703 18.234 -2.631 1 98 184 LEU A N 1
ATOM 1465 C CA . LEU A 1 184 ? -0.61 17.297 -2.41 1 98 184 LEU A CA 1
ATOM 1466 C C . LEU A 1 184 ? -0.314 16.5 -3.678 1 98 184 LEU A C 1
ATOM 1468 O O . LEU A 1 184 ? 0.85 16.281 -4.02 1 98 184 LEU A O 1
ATOM 1472 N N . ILE A 1 185 ? -1.354 16.078 -4.332 1 96.44 185 ILE A N 1
ATOM 1473 C CA . ILE A 1 185 ? -1.194 15.328 -5.57 1 96.44 185 ILE A CA 1
ATOM 1474 C C . ILE A 1 185 ? -0.495 16.203 -6.613 1 96.44 185 ILE A C 1
ATOM 1476 O O . ILE A 1 185 ? 0.411 15.734 -7.309 1 96.44 185 ILE A O 1
ATOM 1480 N N . GLU A 1 186 ? -0.921 17.438 -6.699 1 97.19 186 GLU A N 1
ATOM 1481 C CA . GLU A 1 186 ? -0.294 18.359 -7.645 1 97.19 186 GLU A CA 1
ATOM 1482 C C . GLU A 1 186 ? 1.182 18.562 -7.316 1 97.19 186 GLU A C 1
ATOM 1484 O O . GLU A 1 186 ? 2.027 18.578 -8.211 1 97.19 186 GLU A O 1
ATOM 1489 N N . MET A 1 187 ? 1.5 18.703 -6.082 1 97.25 187 MET A N 1
ATOM 1490 C CA . MET A 1 187 ? 2.889 18.875 -5.664 1 97.25 187 MET A CA 1
ATOM 1491 C C . MET A 1 187 ? 3.727 17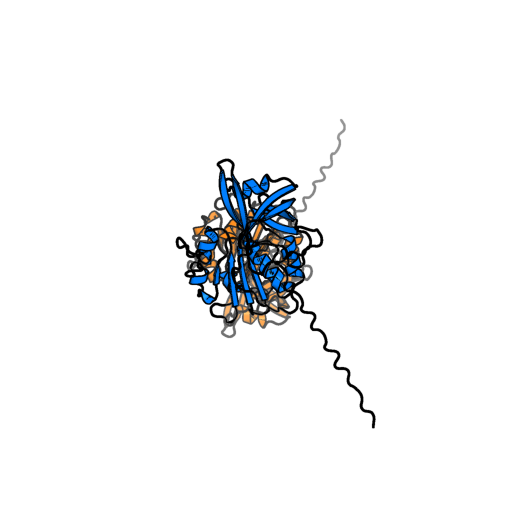.656 -6.035 1 97.25 187 MET A C 1
ATOM 1493 O O . MET A 1 187 ? 4.859 17.797 -6.5 1 97.25 187 MET A O 1
ATOM 1497 N N . GLN A 1 188 ? 3.16 16.531 -5.832 1 96 188 GLN A N 1
ATOM 1498 C CA . GLN A 1 188 ? 3.863 15.297 -6.16 1 96 188 GLN A CA 1
ATOM 1499 C C . GLN A 1 188 ? 4.156 15.211 -7.656 1 96 188 GLN A C 1
ATOM 1501 O O . GLN A 1 188 ? 5.195 14.688 -8.062 1 96 188 GLN A O 1
ATOM 1506 N N . LYS A 1 189 ? 3.273 15.703 -8.461 1 95.75 189 LYS A N 1
ATOM 1507 C CA . LYS A 1 189 ? 3.441 15.703 -9.914 1 95.75 189 LYS A CA 1
ATOM 1508 C C . LYS A 1 189 ? 4.527 16.688 -10.336 1 95.75 189 LYS A C 1
ATOM 1510 O O . LYS A 1 189 ? 5.312 16.391 -11.242 1 95.75 189 LYS A O 1
ATOM 1515 N N . VAL A 1 190 ? 4.582 17.766 -9.703 1 96.5 190 VAL A N 1
ATOM 1516 C CA . VAL A 1 190 ? 5.391 18.906 -10.148 1 96.5 190 VAL A CA 1
ATOM 1517 C C . VAL A 1 190 ? 6.812 18.766 -9.609 1 96.5 190 VAL A C 1
ATOM 1519 O O . VAL A 1 190 ? 7.781 19.031 -10.328 1 96.5 190 VAL A O 1
ATOM 1522 N N . TYR A 1 191 ? 6.906 18.328 -8.422 1 97.19 191 TYR A N 1
ATOM 1523 C CA . TYR A 1 191 ? 8.211 18.359 -7.762 1 97.19 191 TYR A CA 1
ATOM 1524 C C . TYR A 1 191 ? 8.805 16.969 -7.664 1 97.19 191 TYR A C 1
ATOM 1526 O O . TYR A 1 191 ? 8.211 16.078 -7.047 1 97.19 191 TYR A O 1
ATOM 1534 N N . THR A 1 192 ? 9.969 16.75 -8.102 1 95.69 192 THR A N 1
ATOM 1535 C CA . THR A 1 192 ? 10.609 15.445 -8.156 1 95.69 192 THR A CA 1
ATOM 1536 C C . THR A 1 192 ? 11.211 15.086 -6.797 1 95.69 192 THR A C 1
ATOM 1538 O O . THR A 1 192 ? 11.492 13.914 -6.527 1 95.69 192 THR A O 1
ATOM 1541 N N . ASN A 1 193 ? 11.445 16.141 -5.996 1 97.12 193 ASN A N 1
ATOM 1542 C CA . ASN A 1 193 ? 12.047 15.883 -4.695 1 97.12 193 ASN A CA 1
ATOM 1543 C C . ASN A 1 193 ? 10.984 15.711 -3.611 1 97.12 193 ASN A C 1
ATOM 1545 O O . ASN A 1 193 ? 11.273 15.844 -2.422 1 97.12 193 ASN A O 1
ATOM 1549 N N . PHE A 1 194 ? 9.766 15.492 -4.059 1 98.06 194 PHE A N 1
ATOM 1550 C CA . PHE A 1 194 ? 8.672 15.211 -3.129 1 98.06 194 PHE A CA 1
ATOM 1551 C C . PHE A 1 194 ? 8.086 13.828 -3.395 1 98.06 194 PHE A C 1
ATOM 1553 O O . PHE A 1 194 ? 7.707 13.516 -4.523 1 98.06 194 PHE A O 1
ATOM 1560 N N . ASN A 1 195 ? 8.062 13.016 -2.299 1 97.31 195 ASN A N 1
ATOM 1561 C CA . ASN A 1 195 ? 7.449 11.688 -2.352 1 97.31 195 ASN A CA 1
ATOM 1562 C C . ASN A 1 195 ? 6.387 11.523 -1.27 1 97.31 195 ASN A C 1
ATOM 1564 O O . ASN A 1 195 ? 6.68 11.648 -0.08 1 97.31 195 ASN A O 1
ATOM 1568 N N . MET A 1 196 ? 5.234 11.203 -1.673 1 97.94 196 MET A N 1
ATOM 1569 C CA . MET A 1 196 ? 4.129 11.023 -0.737 1 97.94 196 MET A CA 1
ATOM 1570 C C . MET A 1 196 ? 3.6 9.594 -0.792 1 97.94 196 MET A C 1
ATOM 1572 O O . MET A 1 196 ? 3.465 9.023 -1.872 1 97.94 196 MET A O 1
ATOM 1576 N N . TYR A 1 197 ? 3.336 9.07 0.336 1 98.25 197 TYR A N 1
ATOM 1577 C CA . TYR A 1 197 ? 2.713 7.762 0.477 1 98.25 197 TYR A CA 1
ATOM 1578 C C . TYR A 1 197 ? 1.491 7.832 1.386 1 98.25 197 TYR A C 1
ATOM 1580 O O . TYR A 1 197 ? 1.596 8.234 2.547 1 98.25 197 TYR A O 1
ATOM 1588 N N . LEU A 1 198 ? 0.328 7.422 0.848 1 98.31 198 LEU A N 1
ATOM 1589 C CA . LEU A 1 198 ? -0.935 7.457 1.578 1 98.31 198 LEU A CA 1
ATOM 1590 C C . LEU A 1 198 ? -1.267 6.082 2.15 1 98.31 198 LEU A C 1
ATOM 1592 O O . LEU A 1 198 ? -1.111 5.066 1.468 1 98.31 198 LEU A O 1
ATOM 1596 N N . THR A 1 199 ? -1.656 6.02 3.371 1 98.5 199 THR A N 1
ATOM 1597 C CA . THR A 1 199 ? -2.162 4.785 3.961 1 98.5 199 THR A CA 1
ATOM 1598 C C . THR A 1 199 ? -3.512 5.02 4.637 1 98.5 199 THR A C 1
ATOM 1600 O O . THR A 1 199 ? -3.723 6.062 5.262 1 98.5 199 THR A O 1
ATOM 1603 N N . LEU A 1 200 ? -4.453 4.094 4.477 1 98.31 200 LEU A N 1
ATOM 1604 C CA . LEU A 1 200 ? -5.812 4.219 4.996 1 98.31 200 LEU A CA 1
ATOM 1605 C C . LEU A 1 200 ? -6.176 3.016 5.859 1 98.31 200 LEU A C 1
ATOM 1607 O O . LEU A 1 200 ? -5.734 1.896 5.59 1 98.31 200 LEU A O 1
ATOM 1611 N N . LEU A 1 201 ? -6.992 3.27 6.898 1 97 201 LEU A N 1
ATOM 1612 C CA . LEU A 1 201 ? -7.531 2.17 7.691 1 97 201 LEU A CA 1
ATOM 1613 C C . LEU A 1 201 ? -8.625 1.43 6.93 1 97 201 LEU A C 1
ATOM 1615 O O . LEU A 1 201 ? -8.672 0.197 6.945 1 97 201 LEU A O 1
ATOM 1619 N N . GLU A 1 202 ? -9.516 2.16 6.348 1 96.62 202 GLU A N 1
ATOM 1620 C CA . GLU A 1 202 ? -10.562 1.647 5.465 1 96.62 202 GLU A CA 1
ATOM 1621 C C . GLU A 1 202 ? -10.352 2.125 4.027 1 96.62 202 GLU A C 1
ATOM 1623 O O . GLU A 1 202 ? -10.438 3.324 3.75 1 96.62 202 GLU A O 1
ATOM 1628 N N . VAL A 1 203 ? -10.172 1.148 3.105 1 95.69 203 VAL A N 1
ATOM 1629 C CA . VAL A 1 203 ? -9.742 1.531 1.764 1 95.69 203 VAL A CA 1
ATOM 1630 C C . VAL A 1 203 ? -10.898 1.355 0.782 1 95.69 203 VAL A C 1
ATOM 1632 O O . VAL A 1 203 ? -11.766 0.5 0.98 1 95.69 203 VAL A O 1
ATOM 1635 N N . PRO A 1 204 ? -11 2.193 -0.257 1 93.19 204 PRO A N 1
ATOM 1636 C CA . PRO A 1 204 ? -11.984 1.98 -1.317 1 93.19 204 PRO A CA 1
ATOM 1637 C C . PRO A 1 204 ? -11.625 0.811 -2.23 1 93.19 204 PRO A C 1
ATOM 1639 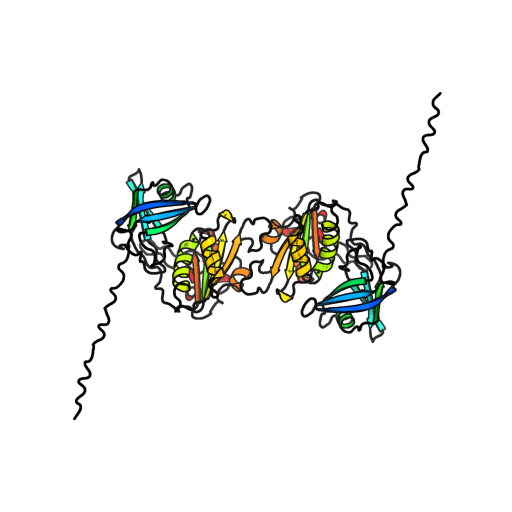O O . PRO A 1 204 ? -10.531 0.256 -2.129 1 93.19 204 PRO A O 1
ATOM 1642 N N . HIS A 1 205 ? -12.641 0.491 -3.043 1 86.56 205 HIS A N 1
ATOM 1643 C CA . HIS A 1 205 ? -12.383 -0.516 -4.066 1 86.56 205 HIS A CA 1
ATOM 1644 C C . HIS A 1 205 ? -11.234 -0.092 -4.98 1 86.56 205 HIS A C 1
ATOM 1646 O O . HIS A 1 205 ? -11.141 1.077 -5.355 1 86.56 205 HIS A O 1
ATOM 1652 N N . ARG A 1 206 ? -10.305 -1.032 -5.273 1 86.75 206 ARG A N 1
ATOM 1653 C CA . ARG A 1 206 ? -9.188 -0.862 -6.203 1 86.75 206 ARG A CA 1
ATOM 1654 C C . ARG A 1 206 ? -8.141 0.086 -5.633 1 86.75 206 ARG A C 1
ATOM 1656 O O . ARG A 1 206 ? -7.488 0.822 -6.375 1 86.75 206 ARG A O 1
ATOM 1663 N N . TRP A 1 207 ? -8.117 0.202 -4.363 1 92.38 207 TRP A N 1
ATOM 1664 C CA . TRP A 1 207 ? -7.086 0.969 -3.672 1 92.38 207 TRP A CA 1
ATOM 1665 C C . TRP A 1 207 ? -5.703 0.377 -3.932 1 92.38 207 TRP A C 1
ATOM 1667 O O . TRP A 1 207 ? -5.527 -0.842 -3.885 1 92.38 207 TRP A O 1
ATOM 1677 N N . LEU A 1 208 ? -4.73 1.28 -4.176 1 91.69 208 LEU A N 1
ATOM 1678 C CA . LEU A 1 208 ? -3.377 0.815 -4.465 1 91.69 208 LEU A CA 1
ATOM 1679 C C . LEU A 1 208 ? -2.418 1.203 -3.344 1 91.69 208 LEU A C 1
ATOM 1681 O O . LEU A 1 208 ? -1.317 0.655 -3.246 1 91.69 208 LEU A O 1
ATOM 1685 N N . GLY A 1 209 ? -2.84 2.17 -2.49 1 95.62 209 GLY A N 1
ATOM 1686 C CA . GLY A 1 209 ? -1.935 2.719 -1.494 1 95.62 209 GLY A CA 1
ATOM 1687 C C . GLY A 1 209 ? -1.773 1.827 -0.278 1 95.62 209 GLY A C 1
ATOM 1688 O O . GLY A 1 209 ? -1.984 0.616 -0.358 1 95.62 209 GLY A O 1
ATOM 1689 N N . GLY A 1 210 ? -1.219 2.389 0.751 1 97.31 210 GLY A N 1
ATOM 1690 C CA . GLY A 1 210 ? -1.021 1.657 1.992 1 97.31 210 GLY A CA 1
ATOM 1691 C C . GLY A 1 210 ? -2.322 1.279 2.674 1 97.31 210 GLY A C 1
ATOM 1692 O O . GLY A 1 210 ? -3.346 1.938 2.48 1 97.31 210 GLY A O 1
ATOM 1693 N N . ILE A 1 211 ? -2.234 0.216 3.414 1 97.44 211 ILE A N 1
ATOM 1694 C CA . ILE A 1 211 ? -3.389 -0.271 4.16 1 97.44 211 ILE A CA 1
ATOM 1695 C C . ILE A 1 211 ? -3.021 -0.427 5.633 1 97.44 211 ILE A C 1
ATOM 1697 O O . ILE A 1 211 ? -2.023 -1.072 5.969 1 97.44 211 ILE A O 1
ATOM 1701 N N . GLY A 1 212 ? -3.893 0.223 6.469 1 96.62 212 GLY A N 1
ATOM 1702 C CA . GLY A 1 212 ? -3.672 0.08 7.898 1 96.62 212 GLY A CA 1
ATOM 1703 C C . GLY A 1 212 ? -2.852 1.211 8.492 1 96.62 212 GLY A C 1
ATOM 1704 O O . GLY A 1 212 ? -2.668 2.25 7.855 1 96.62 212 GLY A O 1
ATOM 1705 N N . TYR A 1 213 ? -2.338 1.062 9.703 1 97.12 213 TYR A N 1
ATOM 1706 C CA . TYR A 1 213 ? -1.541 2.045 10.422 1 97.12 213 TYR A CA 1
ATOM 1707 C C . TYR A 1 213 ? -0.138 2.15 9.836 1 97.12 213 TYR A C 1
ATOM 1709 O O . TYR A 1 213 ? 0.35 1.208 9.211 1 97.12 213 TYR A O 1
ATOM 1717 N N . VAL A 1 214 ? 0.42 3.283 10.039 1 98.06 214 VAL A N 1
ATOM 1718 C CA . VAL A 1 214 ? 1.838 3.418 9.727 1 98.06 214 VAL A CA 1
ATOM 1719 C C . VAL A 1 214 ? 2.631 2.312 10.414 1 98.06 214 VAL A C 1
ATOM 1721 O O . VAL A 1 214 ? 2.449 2.068 11.609 1 98.06 214 VAL A O 1
ATOM 1724 N N . ASN A 1 215 ? 3.395 1.613 9.688 1 97.19 215 ASN A N 1
ATOM 1725 C CA . ASN A 1 215 ? 4.133 0.49 10.25 1 97.19 215 ASN A CA 1
ATOM 1726 C C . ASN A 1 215 ? 5.617 0.565 9.914 1 97.19 215 ASN A C 1
ATOM 1728 O O . ASN A 1 215 ? 6.059 1.501 9.242 1 97.19 215 ASN A O 1
ATOM 1732 N N . SER A 1 216 ? 6.395 -0.376 10.453 1 97.62 216 SER A N 1
ATOM 1733 C CA . SER A 1 216 ? 7.852 -0.367 10.344 1 97.62 216 SER A CA 1
ATOM 1734 C C . SER A 1 216 ? 8.297 -0.4 8.891 1 97.62 216 SER A C 1
ATOM 1736 O O . SER A 1 216 ? 9.258 0.275 8.516 1 97.62 216 SER A O 1
ATOM 1738 N N . ALA A 1 217 ? 7.605 -1.166 8.055 1 96.81 217 ALA A N 1
ATOM 1739 C CA . ALA A 1 217 ? 7.984 -1.288 6.652 1 96.81 217 ALA A CA 1
ATOM 1740 C C . ALA A 1 217 ? 7.852 0.05 5.93 1 96.81 217 ALA A C 1
ATOM 1742 O O . ALA A 1 217 ? 8.734 0.437 5.16 1 96.81 217 ALA A O 1
ATOM 1743 N N . MET A 1 218 ? 6.805 0.79 6.168 1 97.75 218 MET A N 1
ATOM 1744 C CA . MET A 1 218 ? 6.582 2.102 5.566 1 97.75 218 MET A CA 1
ATOM 1745 C C . MET A 1 218 ? 7.676 3.082 5.98 1 97.75 218 MET A C 1
ATOM 1747 O O . MET A 1 218 ? 8.242 3.775 5.133 1 97.75 218 MET A O 1
ATOM 1751 N N . VAL A 1 219 ? 7.988 3.094 7.27 1 98.5 219 VAL A N 1
ATOM 1752 C CA . VAL A 1 219 ? 8.961 4.035 7.812 1 98.5 219 VAL A CA 1
ATOM 1753 C C . VAL A 1 219 ? 10.352 3.729 7.254 1 98.5 219 VAL A C 1
ATOM 1755 O O . VAL A 1 219 ? 11.039 4.625 6.762 1 98.5 219 VAL A O 1
ATOM 1758 N N . THR A 1 220 ? 10.703 2.484 7.324 1 97.56 220 THR A N 1
ATOM 1759 C CA . THR A 1 220 ? 12.023 2.088 6.859 1 97.56 220 THR A CA 1
ATOM 1760 C C . THR A 1 220 ? 12.188 2.393 5.371 1 97.56 220 THR A C 1
ATOM 1762 O O . THR A 1 220 ? 13.281 2.721 4.914 1 97.56 220 THR A O 1
ATOM 1765 N N . THR A 1 221 ? 11.102 2.369 4.676 1 97.19 221 THR A N 1
ATOM 1766 C CA . THR A 1 221 ? 11.125 2.576 3.23 1 97.19 221 THR A CA 1
ATOM 1767 C C . THR A 1 221 ? 11.273 4.059 2.9 1 97.19 221 THR A C 1
ATOM 1769 O O . THR A 1 221 ? 12.07 4.434 2.037 1 97.19 221 THR A O 1
ATOM 1772 N N . PHE A 1 222 ? 10.555 4.93 3.607 1 97 222 PHE A N 1
ATOM 1773 C CA . PHE A 1 222 ? 10.391 6.277 3.082 1 97 222 PHE A CA 1
ATOM 1774 C C . PHE A 1 222 ? 11.117 7.293 3.957 1 97 222 PHE A C 1
ATOM 1776 O O . PHE A 1 222 ? 11.453 8.383 3.5 1 97 222 PHE A O 1
ATOM 1783 N N . MET A 1 223 ? 11.375 7 5.184 1 98.19 223 MET A N 1
ATOM 1784 C CA . MET A 1 223 ? 12.016 7.949 6.09 1 98.19 223 MET A CA 1
ATOM 1785 C C . MET A 1 223 ? 13.531 7.887 5.965 1 98.19 223 MET A C 1
ATOM 1787 O O . MET A 1 223 ? 14.078 6.875 5.52 1 98.19 223 MET A O 1
ATOM 1791 N N . PRO A 1 224 ? 14.188 9 6.289 1 98.38 224 PRO A N 1
ATOM 1792 C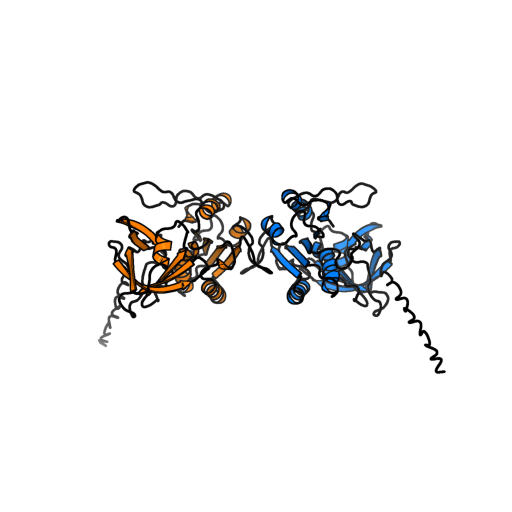 CA . PRO A 1 224 ? 15.648 8.883 6.391 1 98.38 224 PRO A CA 1
ATOM 1793 C C . PRO A 1 224 ? 16.078 7.793 7.375 1 98.38 224 PRO A C 1
ATOM 1795 O O . PRO A 1 224 ? 15.375 7.516 8.344 1 98.38 224 PRO A O 1
ATOM 1798 N N . LYS A 1 225 ? 17.234 7.281 7.148 1 98.12 225 LYS A N 1
ATOM 1799 C CA . LYS A 1 225 ? 17.719 6.184 7.984 1 98.12 225 LYS A CA 1
ATOM 1800 C C . LYS A 1 225 ? 18.109 6.68 9.375 1 98.12 225 LYS A C 1
ATOM 1802 O O . LYS A 1 225 ? 18.578 7.816 9.523 1 98.12 225 LYS A O 1
ATOM 1807 N N . PRO A 1 226 ? 17.906 5.777 10.391 1 98.25 226 PRO A N 1
ATOM 1808 C CA . PRO A 1 226 ? 18.391 6.168 11.719 1 98.25 226 PRO A CA 1
ATOM 1809 C C . PRO A 1 226 ? 19.859 6.531 11.727 1 98.25 226 PRO A C 1
ATOM 1811 O O . PRO A 1 226 ? 20.688 5.832 11.117 1 98.25 226 PRO A O 1
ATOM 1814 N N . GLY A 1 227 ? 20.188 7.609 12.25 1 97.06 227 GLY A N 1
ATOM 1815 C CA . GLY A 1 227 ? 21.578 8.016 12.391 1 97.06 227 GLY A CA 1
ATOM 1816 C C . GLY A 1 227 ? 22.094 8.797 11.195 1 97.06 227 GLY A C 1
ATOM 1817 O O . GLY A 1 227 ? 23.203 9.32 11.219 1 97.06 227 GLY A O 1
ATOM 1818 N N . GLU A 1 228 ? 21.297 8.883 10.172 1 97.44 228 GLU A N 1
ATOM 1819 C CA . GLU A 1 228 ? 21.719 9.648 9 1 97.44 228 GLU A CA 1
ATOM 1820 C C . GLU A 1 228 ? 21.859 11.133 9.328 1 97.44 228 GLU A C 1
ATOM 1822 O O . GLU A 1 228 ? 20.969 11.719 9.945 1 97.44 228 GLU A O 1
ATOM 1827 N N . LYS A 1 229 ? 22.906 11.758 8.867 1 96.62 229 LYS A N 1
ATOM 1828 C CA . LYS A 1 229 ? 23.188 13.156 9.18 1 96.62 229 LYS A CA 1
ATOM 1829 C C . LYS A 1 229 ? 22.344 14.086 8.312 1 96.62 229 LYS A C 1
ATOM 1831 O O . LYS A 1 229 ? 21.938 13.719 7.207 1 96.62 229 LYS A O 1
ATOM 1836 N N . ASN A 1 230 ? 22.062 15.234 8.852 1 97.44 230 ASN A N 1
ATOM 1837 C CA . ASN A 1 230 ? 21.328 16.297 8.156 1 97.44 230 ASN A CA 1
ATOM 1838 C C . ASN A 1 230 ? 19.953 15.82 7.691 1 97.44 230 ASN A C 1
ATOM 1840 O O . ASN A 1 230 ? 19.562 16.094 6.559 1 97.44 230 ASN A O 1
ATOM 1844 N N . THR A 1 231 ? 19.344 15.039 8.516 1 98.44 231 THR A N 1
ATOM 1845 C CA . THR A 1 231 ? 17.984 14.594 8.258 1 98.44 231 THR A CA 1
ATOM 1846 C C . THR A 1 231 ? 17.094 14.844 9.477 1 98.44 231 THR A C 1
ATOM 1848 O O . THR A 1 231 ? 17.594 15.094 10.57 1 98.44 231 THR A O 1
ATOM 1851 N N . LYS A 1 232 ? 15.859 14.859 9.289 1 98.62 232 LYS A N 1
ATOM 1852 C CA . LYS A 1 232 ? 14.867 15.031 10.344 1 98.62 232 LYS A CA 1
ATOM 1853 C C . LYS A 1 232 ? 13.578 14.289 10.008 1 98.62 232 LYS A C 1
ATOM 1855 O O . LYS A 1 232 ? 13.266 14.07 8.836 1 98.62 232 LYS A O 1
ATOM 1860 N N . ILE A 1 233 ? 12.922 13.828 11.031 1 98.88 233 ILE A N 1
ATOM 1861 C CA . ILE A 1 233 ? 11.57 13.297 10.891 1 98.88 233 ILE A CA 1
ATOM 1862 C C . ILE A 1 233 ? 10.594 14.148 11.703 1 98.88 233 ILE A C 1
ATOM 1864 O O . ILE A 1 233 ? 10.758 14.305 12.914 1 98.88 233 ILE A O 1
ATOM 1868 N N . LEU A 1 234 ? 9.656 14.734 11.016 1 98.81 234 LEU A N 1
ATOM 1869 C CA . LEU A 1 234 ? 8.594 15.508 11.648 1 98.81 234 LEU A CA 1
ATOM 1870 C C . LEU A 1 234 ? 7.336 14.664 11.828 1 98.81 234 LEU A C 1
ATOM 1872 O O . LEU A 1 234 ? 6.891 13.992 10.891 1 98.81 234 LEU A O 1
ATOM 1876 N N . VAL A 1 235 ? 6.754 14.68 13.062 1 98.81 235 VAL A N 1
ATOM 1877 C CA . VAL A 1 235 ? 5.594 13.844 13.352 1 98.81 235 VAL A CA 1
ATOM 1878 C C . VAL A 1 235 ? 4.461 14.703 13.906 1 98.81 235 VAL A C 1
ATOM 1880 O O . VAL A 1 235 ? 4.676 15.523 14.805 1 98.81 235 VAL A O 1
ATOM 1883 N N . CYS A 1 236 ? 3.312 14.562 13.328 1 98.62 236 CYS A N 1
ATOM 1884 C CA . CYS A 1 236 ? 2.145 15.266 13.844 1 98.62 236 CYS A CA 1
ATOM 1885 C C . CYS A 1 236 ? 0.862 14.516 13.516 1 98.62 236 CYS A C 1
ATOM 1887 O O . CYS A 1 236 ? 0.65 14.109 12.367 1 98.62 236 CYS A O 1
ATOM 1889 N N . GLY A 1 237 ? 0.059 14.273 14.461 1 97.44 237 GLY A N 1
ATOM 1890 C CA . GLY A 1 237 ? -1.222 13.609 14.266 1 97.44 237 GLY A CA 1
ATOM 1891 C C . GLY A 1 237 ? -1.997 13.43 15.562 1 97.44 237 GLY A C 1
ATOM 1892 O O . GLY A 1 237 ? -1.642 14 16.594 1 97.44 237 GLY A O 1
ATOM 1893 N N . PRO A 1 238 ? -3.084 12.711 15.562 1 95.62 238 PRO A N 1
ATOM 1894 C CA . PRO A 1 238 ? -3.857 12.469 16.781 1 95.62 238 PRO A CA 1
ATOM 1895 C C . PRO A 1 238 ? -3.045 11.758 17.859 1 95.62 238 PRO A C 1
ATOM 1897 O O . PRO A 1 238 ? -2.045 11.102 17.562 1 95.62 238 PRO A O 1
ATOM 1900 N N . PRO A 1 239 ? -3.566 11.867 19.062 1 95 239 PRO A N 1
ATOM 1901 C CA . PRO A 1 239 ? -2.801 11.352 20.203 1 95 239 PRO A CA 1
ATOM 1902 C C . PRO A 1 239 ? -2.436 9.883 20.062 1 95 239 PRO A C 1
ATOM 1904 O O . PRO A 1 239 ? -1.288 9.492 20.297 1 95 239 PRO A O 1
ATOM 1907 N N . PRO A 1 240 ? -3.342 9 19.641 1 96.62 240 PRO A N 1
ATOM 1908 C CA . PRO A 1 240 ? -2.947 7.598 19.484 1 96.62 240 PRO A CA 1
ATOM 1909 C C . PRO A 1 240 ? -1.821 7.406 18.484 1 96.62 240 PRO A C 1
ATOM 1911 O O . PRO A 1 240 ? -0.958 6.543 18.672 1 96.62 240 PRO A O 1
ATOM 1914 N N . MET A 1 241 ? -1.825 8.148 17.422 1 97.62 241 MET A N 1
ATOM 1915 C CA . MET A 1 241 ? -0.757 8.062 16.422 1 97.62 241 MET A CA 1
ATOM 1916 C C . MET A 1 241 ? 0.569 8.531 17.016 1 97.62 241 MET A C 1
ATOM 1918 O O . MET A 1 241 ? 1.6 7.883 16.828 1 97.62 241 MET A O 1
ATOM 1922 N N . MET A 1 242 ? 0.509 9.695 17.734 1 97.81 242 MET A N 1
ATOM 1923 C CA . MET A 1 242 ? 1.729 10.203 18.344 1 97.81 242 MET A CA 1
ATOM 1924 C C . MET A 1 242 ? 2.35 9.156 19.266 1 97.81 242 MET A C 1
ATOM 1926 O O . MET A 1 242 ? 3.553 8.898 19.203 1 97.81 242 MET A O 1
ATOM 1930 N N . GLN A 1 243 ? 1.521 8.555 20.047 1 97.62 243 GLN A N 1
ATOM 1931 C CA . GLN A 1 243 ? 1.988 7.539 20.984 1 97.62 243 GLN A CA 1
ATOM 1932 C C . GLN A 1 243 ? 2.621 6.363 20.25 1 97.62 243 GLN A C 1
ATOM 1934 O O . GLN A 1 243 ? 3.68 5.871 20.656 1 97.62 243 GLN A O 1
ATOM 1939 N N . ALA A 1 244 ? 2.01 5.941 19.203 1 98.19 244 ALA A N 1
ATOM 1940 C CA . ALA A 1 244 ? 2.445 4.758 18.469 1 98.19 244 ALA A CA 1
ATOM 1941 C C . ALA A 1 244 ? 3.725 5.035 17.688 1 98.19 244 ALA A C 1
ATOM 1943 O O . ALA A 1 244 ? 4.559 4.145 17.5 1 98.19 244 ALA A O 1
ATOM 1944 N N . ILE A 1 245 ? 3.896 6.266 17.188 1 98.75 245 ILE A N 1
ATOM 1945 C CA . ILE A 1 245 ? 4.957 6.562 16.234 1 98.75 245 ILE A CA 1
ATOM 1946 C C . ILE A 1 245 ? 6.176 7.117 16.969 1 98.75 245 ILE A C 1
ATOM 1948 O O . ILE A 1 245 ? 7.301 6.668 16.734 1 98.75 245 ILE A O 1
ATOM 1952 N N . SER A 1 246 ? 5.965 8.109 17.875 1 98.44 246 SER A N 1
ATOM 1953 C CA . SER A 1 246 ? 7.117 8.828 18.406 1 98.44 246 SER A CA 1
ATOM 1954 C C . SER A 1 246 ? 6.996 9.016 19.906 1 98.44 246 SER A C 1
ATOM 1956 O O . SER A 1 246 ? 7.965 9.398 20.578 1 98.44 246 SER A O 1
ATOM 1958 N N . GLY A 1 247 ? 5.809 8.695 20.453 1 97 247 GLY A N 1
ATOM 1959 C CA . GLY A 1 247 ? 5.535 9.164 21.812 1 97 247 GLY A CA 1
ATOM 1960 C C . GLY A 1 247 ? 5.145 10.625 21.859 1 97 247 GLY A C 1
ATOM 1961 O O . GLY A 1 247 ? 5.34 11.367 20.891 1 97 247 GLY A O 1
ATOM 1962 N N . ASP A 1 248 ? 4.688 11.039 23.031 1 93.19 248 ASP A N 1
ATOM 1963 C CA . ASP A 1 248 ? 4.199 12.406 23.188 1 93.19 248 ASP A CA 1
ATOM 1964 C C . ASP A 1 248 ? 5.32 13.344 23.609 1 93.19 248 ASP A C 1
ATOM 1966 O O . ASP A 1 248 ? 6.383 12.898 24.047 1 93.19 248 ASP A O 1
ATOM 1970 N N . LYS A 1 249 ? 5.008 14.641 23.422 1 92.25 249 LYS A N 1
ATOM 1971 C CA . LYS A 1 249 ? 5.875 15.656 24.031 1 92.25 249 LYS A CA 1
ATOM 1972 C C . LYS A 1 249 ? 5.793 15.617 25.547 1 92.25 249 LYS A C 1
ATOM 1974 O O . LYS A 1 249 ? 4.871 15.023 26.109 1 92.25 249 LYS A O 1
ATOM 1979 N N . LEU A 1 250 ? 6.812 16.188 26.109 1 88.5 250 LEU A N 1
ATOM 1980 C CA . LEU A 1 250 ? 6.84 16.328 27.562 1 88.5 250 LEU A CA 1
ATOM 1981 C C . LEU A 1 250 ? 6.16 17.609 28 1 88.5 250 LEU A C 1
ATOM 1983 O O . LEU A 1 250 ? 6.535 18.703 27.562 1 88.5 250 LEU A O 1
ATOM 1987 N N . PHE A 1 251 ? 5.102 17.422 28.781 1 85.62 251 PHE A N 1
ATOM 1988 C CA . PHE A 1 251 ? 4.375 18.578 29.297 1 85.62 251 PHE A CA 1
ATOM 1989 C C . PHE A 1 251 ? 4.652 18.766 30.781 1 85.62 251 PHE A C 1
ATOM 1991 O O . PHE A 1 251 ? 4.406 17.875 31.594 1 85.62 251 PHE A O 1
ATOM 1998 N N . GLU A 1 252 ? 5.355 19.781 31.062 1 85.81 252 GLU A N 1
ATOM 1999 C CA . GLU A 1 252 ? 5.605 20.188 32.438 1 85.81 252 GLU A CA 1
ATOM 2000 C C . GLU A 1 252 ? 4.863 21.469 32.781 1 85.81 252 GLU A C 1
ATOM 2002 O O . GLU A 1 252 ? 4.891 22.438 32.031 1 85.81 252 GLU A O 1
ATOM 2007 N N . PRO A 1 253 ? 4.207 21.406 33.906 1 85.25 253 PRO A N 1
ATOM 2008 C CA . PRO A 1 253 ? 3.473 22.609 34.312 1 85.25 253 PRO A CA 1
ATOM 2009 C C . PRO A 1 253 ? 4.348 23.859 34.312 1 85.25 253 PRO A C 1
ATOM 2011 O O . PRO A 1 253 ? 5.477 23.844 34.781 1 85.25 253 PRO A O 1
ATOM 2014 N N . GLY A 1 254 ? 3.871 24.938 33.688 1 80.88 254 GLY A N 1
ATOM 2015 C CA . GLY A 1 254 ? 4.527 26.234 33.688 1 80.88 254 GLY A CA 1
ATOM 2016 C C . GLY A 1 254 ? 5.602 26.375 32.625 1 80.88 254 GLY A C 1
ATOM 2017 O O . GLY A 1 254 ? 6.254 27.406 32.531 1 80.88 254 GLY A O 1
ATOM 2018 N N . LYS A 1 255 ? 5.762 25.328 31.891 1 82.31 255 LYS A N 1
ATOM 2019 C CA . LYS A 1 255 ? 6.789 25.375 30.844 1 82.31 255 LYS A CA 1
ATOM 2020 C C . LYS A 1 255 ? 6.195 25.062 29.484 1 82.31 255 LYS A C 1
ATOM 2022 O O . LYS A 1 255 ? 5.188 24.359 29.375 1 82.31 255 LYS A O 1
ATOM 2027 N N . PRO A 1 256 ? 6.906 25.672 28.438 1 82.62 256 PRO A N 1
ATOM 2028 C CA . PRO A 1 256 ? 6.484 25.25 27.094 1 82.62 256 PRO A CA 1
ATOM 2029 C C . PRO A 1 256 ? 6.699 23.766 26.859 1 82.62 256 PRO A C 1
ATOM 2031 O O . PRO A 1 256 ? 7.598 23.156 27.453 1 82.62 256 PRO A O 1
ATOM 2034 N N . PRO A 1 257 ? 5.828 23.203 26.109 1 89.25 257 PRO A N 1
ATOM 2035 C CA . PRO A 1 257 ? 6.016 21.781 25.812 1 89.25 257 PRO A CA 1
ATOM 2036 C C . PRO A 1 257 ? 7.41 21.469 25.281 1 89.25 257 PRO A C 1
ATOM 2038 O O . PRO A 1 257 ? 7.965 22.234 24.5 1 89.25 257 PRO A O 1
ATOM 2041 N N . GLN A 1 258 ? 7.941 20.312 25.781 1 92 258 GLN A N 1
ATOM 2042 C CA . GLN A 1 258 ? 9.273 19.859 25.375 1 92 258 GLN A CA 1
ATOM 2043 C C . GLN A 1 258 ? 9.195 18.625 24.5 1 92 258 GLN A C 1
ATOM 2045 O O . GLN A 1 258 ? 8.242 17.844 24.594 1 92 258 GLN A O 1
ATOM 2050 N N . GLN A 1 259 ? 10.156 18.422 23.672 1 94.88 259 GLN A N 1
ATOM 2051 C CA . GLN A 1 259 ? 10.188 17.281 22.766 1 94.88 259 GLN A CA 1
ATOM 2052 C C . GLN A 1 259 ? 10.164 15.969 23.531 1 94.88 259 GLN A C 1
ATOM 2054 O O . GLN A 1 259 ? 9.43 15.047 23.172 1 94.88 259 GLN A O 1
ATOM 2059 N N . GLY A 1 260 ? 10.93 15.938 24.531 1 92.19 260 GLY A N 1
ATOM 2060 C CA . GLY A 1 260 ? 10.992 14.719 25.328 1 92.19 260 GLY A CA 1
ATOM 2061 C C . GLY A 1 260 ? 11.688 13.578 24.609 1 92.19 260 GLY A C 1
ATOM 2062 O O . GLY A 1 260 ? 12.281 13.773 23.547 1 92.19 260 GLY A O 1
ATOM 2063 N N . GLN A 1 261 ? 11.539 12.359 25.25 1 95.44 261 GLN A N 1
ATOM 2064 C CA . GLN A 1 261 ? 12.172 11.172 24.688 1 95.44 261 GLN A CA 1
ATOM 2065 C C . GLN A 1 261 ? 11.367 10.617 23.5 1 95.44 261 GLN A C 1
ATOM 2067 O O . GLN A 1 261 ? 10.133 10.672 23.516 1 95.44 261 GLN A O 1
ATOM 2072 N N . VAL A 1 262 ? 12.109 10.094 22.594 1 97.81 262 VAL A N 1
ATOM 2073 C CA . VAL A 1 262 ? 11.445 9.43 21.469 1 97.81 262 VAL A CA 1
ATOM 2074 C C . VAL A 1 262 ? 10.953 8.055 21.906 1 97.81 262 VAL A C 1
ATOM 2076 O O . VAL A 1 262 ? 11.672 7.324 22.594 1 97.81 262 VAL A O 1
ATOM 2079 N N . GLY A 1 263 ? 9.766 7.777 21.578 1 98.19 263 GLY A N 1
ATOM 2080 C CA . GLY A 1 263 ? 9.172 6.477 21.844 1 98.19 263 GLY A CA 1
ATOM 2081 C C . GLY A 1 263 ? 8.539 5.848 20.625 1 98.19 263 GLY A C 1
ATOM 2082 O O . GLY A 1 263 ? 8.859 6.223 19.484 1 98.19 263 GLY A O 1
ATOM 2083 N N . GLY A 1 264 ? 7.797 4.789 20.859 1 98.19 264 GLY A N 1
ATOM 2084 C CA . GLY A 1 264 ? 7.008 4.168 19.812 1 98.19 264 GLY A CA 1
ATOM 2085 C C . GLY A 1 264 ? 7.855 3.498 18.734 1 98.19 264 GLY A C 1
ATOM 2086 O O . GLY A 1 264 ? 8.938 2.98 19.031 1 98.19 264 GLY A O 1
ATOM 2087 N N . LEU A 1 265 ? 7.27 3.506 17.547 1 98.62 265 LEU A N 1
ATOM 2088 C CA . LEU A 1 265 ? 7.844 2.818 16.406 1 98.62 265 LEU A CA 1
ATOM 2089 C C . LEU A 1 265 ? 9.219 3.385 16.062 1 98.62 265 LEU A C 1
ATOM 2091 O O . LEU A 1 265 ? 10.141 2.633 15.734 1 98.62 265 LEU A O 1
ATOM 2095 N N . LEU A 1 266 ? 9.375 4.707 16.109 1 98.81 266 LEU A N 1
ATOM 2096 C CA . LEU A 1 266 ? 10.633 5.34 15.727 1 98.81 266 LEU A CA 1
ATOM 2097 C C . LEU A 1 266 ? 11.758 4.941 16.672 1 98.81 266 LEU A C 1
ATOM 2099 O O . LEU A 1 266 ? 12.891 4.727 16.25 1 98.81 266 LEU A O 1
ATOM 2103 N N . LYS A 1 267 ? 11.43 4.836 17.984 1 98.62 267 LYS A N 1
ATOM 2104 C CA . LYS A 1 267 ? 12.43 4.355 18.938 1 98.62 267 LYS A CA 1
ATOM 2105 C C . LYS A 1 267 ? 12.844 2.922 18.609 1 98.62 267 LYS A C 1
ATOM 2107 O O . LYS A 1 267 ? 14.039 2.611 18.578 1 98.62 267 LYS A O 1
ATOM 2112 N N . THR A 1 268 ? 11.82 2.102 18.406 1 98.38 268 THR A N 1
ATOM 2113 C CA . THR A 1 268 ? 12.062 0.695 18.094 1 98.38 268 THR A CA 1
ATOM 2114 C C . THR A 1 268 ? 12.969 0.557 16.875 1 98.38 268 THR A C 1
ATOM 2116 O O . THR A 1 268 ? 13.797 -0.359 16.812 1 98.38 268 THR A O 1
ATOM 2119 N N . LEU A 1 269 ? 12.875 1.491 15.914 1 98.44 269 LEU A N 1
ATOM 2120 C CA . LEU A 1 269 ? 13.625 1.423 14.664 1 98.44 269 LEU A CA 1
ATOM 2121 C C . LEU A 1 269 ? 14.992 2.072 14.812 1 98.44 269 LEU A C 1
ATOM 2123 O O . LEU A 1 269 ? 15.781 2.086 13.859 1 98.44 269 LEU A O 1
ATOM 2127 N N . GLY A 1 270 ? 15.266 2.713 15.914 1 98.5 270 GLY A N 1
ATOM 2128 C CA . GLY A 1 270 ? 16.609 3.178 16.203 1 98.5 270 GLY A CA 1
ATOM 2129 C C . GLY A 1 270 ? 16.766 4.68 16.047 1 98.5 270 GLY A C 1
ATOM 2130 O O . GLY A 1 270 ? 17.891 5.199 16.094 1 98.5 270 GLY A O 1
ATOM 2131 N N . TYR A 1 271 ? 15.711 5.387 15.891 1 98.56 271 TYR A N 1
ATOM 2132 C CA . TYR A 1 271 ? 15.805 6.84 15.797 1 98.56 271 TYR A CA 1
ATOM 2133 C C . TYR A 1 271 ? 16.016 7.465 17.172 1 98.56 271 TYR A C 1
ATOM 2135 O O . TYR A 1 271 ? 15.57 6.918 18.188 1 98.56 271 TYR A O 1
ATOM 2143 N N . THR A 1 272 ? 16.672 8.648 17.156 1 97.5 272 THR A N 1
ATOM 2144 C CA . THR A 1 272 ? 16.953 9.352 18.406 1 97.5 272 THR A CA 1
ATOM 2145 C C . THR A 1 272 ? 16.266 10.703 18.438 1 97.5 272 THR A C 1
ATOM 2147 O O . THR A 1 272 ? 15.688 11.141 17.438 1 97.5 272 THR A O 1
ATOM 2150 N N . GLU A 1 273 ? 16.359 11.344 19.578 1 96.94 273 GLU A N 1
ATOM 2151 C CA . GLU A 1 273 ? 15.703 12.625 19.812 1 96.94 273 GLU A CA 1
ATOM 2152 C C . GLU A 1 273 ? 16.234 13.703 18.875 1 96.94 273 GLU A C 1
ATOM 2154 O O . GLU A 1 273 ? 15.492 14.617 18.484 1 96.94 273 GLU A O 1
ATOM 2159 N N . GLU A 1 274 ? 17.422 13.508 18.422 1 96 274 GLU A N 1
ATOM 2160 C CA . GLU A 1 274 ? 18.016 14.5 17.547 1 96 274 GLU A CA 1
ATOM 2161 C C . GLU A 1 274 ? 17.391 14.453 16.156 1 96 274 GLU A C 1
ATOM 2163 O O . GLU A 1 274 ? 17.359 15.469 15.453 1 96 274 GLU A O 1
ATOM 2168 N N . GLN A 1 275 ? 16.797 13.336 15.812 1 97.75 275 GLN A N 1
ATOM 2169 C CA . GLN A 1 275 ? 16.328 13.141 14.445 1 97.75 275 GLN A CA 1
ATOM 2170 C C . GLN A 1 275 ? 14.812 13.281 14.367 1 97.75 275 GLN A C 1
ATOM 2172 O O . GLN A 1 275 ? 14.242 13.258 13.273 1 97.75 275 GLN A O 1
ATOM 2177 N N . VAL A 1 276 ? 14.188 13.414 15.539 1 98.62 276 VAL A N 1
ATOM 2178 C CA . VAL A 1 276 ? 12.727 13.398 15.539 1 98.62 276 VAL A CA 1
ATOM 2179 C C . VAL A 1 276 ? 12.203 14.703 16.141 1 98.62 276 VAL A C 1
ATOM 2181 O O . VAL A 1 276 ? 12.703 15.172 17.156 1 98.62 276 VAL A O 1
ATOM 2184 N N . PHE A 1 277 ? 11.312 15.32 15.453 1 98.38 277 PHE A N 1
ATOM 2185 C CA . PHE A 1 277 ? 10.602 16.484 15.969 1 98.38 277 PHE A CA 1
ATOM 2186 C C . PHE A 1 277 ? 9.109 16.219 16.078 1 98.38 277 PHE A C 1
ATOM 2188 O O . PHE A 1 277 ? 8.453 15.922 15.07 1 98.38 277 PHE A O 1
ATOM 2195 N N . LYS A 1 278 ? 8.594 16.312 17.25 1 97.81 278 LYS A N 1
ATOM 2196 C CA . LYS A 1 278 ? 7.168 16.094 17.516 1 97.81 278 LYS A CA 1
ATOM 2197 C C . LYS A 1 278 ? 6.43 17.438 17.625 1 97.81 278 LYS A C 1
ATOM 2199 O O . LYS A 1 278 ? 6.812 18.297 18.422 1 97.81 278 LYS A O 1
ATOM 2204 N N . TYR A 1 279 ? 5.484 17.562 16.812 1 95.25 279 TYR A N 1
ATOM 2205 C CA . TYR A 1 279 ? 4.68 18.781 16.922 1 95.25 279 TYR A CA 1
ATOM 2206 C C . TYR A 1 279 ? 3.713 18.688 18.094 1 95.25 279 TYR A C 1
ATOM 2208 O O . TYR A 1 279 ? 3.174 17.625 18.391 1 95.25 279 TYR A O 1
ATOM 2216 N N . MET B 1 1 ? -59.812 -33.938 -39.25 1 27.27 1 MET B N 1
ATOM 2217 C CA . MET B 1 1 ? -58.875 -35.062 -39.062 1 27.27 1 MET B CA 1
ATOM 2218 C C . MET B 1 1 ? -57.469 -34.656 -39.531 1 27.27 1 MET B C 1
ATOM 2220 O O . MET B 1 1 ? -57 -35.062 -40.594 1 27.27 1 MET B O 1
ATOM 2224 N N . TRP B 1 2 ? -56.969 -33.312 -39.312 1 28.8 2 TRP B N 1
ATOM 2225 C CA . TRP B 1 2 ? -55.812 -32.531 -39.719 1 28.8 2 TRP B CA 1
ATOM 2226 C C . TRP B 1 2 ? -54.531 -33.156 -39.156 1 28.8 2 TRP B C 1
ATOM 2228 O O . TRP B 1 2 ? -54.312 -33.188 -37.938 1 28.8 2 TRP B O 1
ATOM 2238 N N . SER B 1 3 ? -54.156 -34.344 -39.719 1 32.12 3 SER B N 1
ATOM 2239 C CA . SER B 1 3 ? -53 -35.188 -39.375 1 32.12 3 SER B CA 1
ATOM 2240 C C . SER B 1 3 ? -51.688 -34.438 -39.531 1 32.12 3 SER B C 1
ATOM 2242 O O . SER B 1 3 ? -51.188 -34.281 -40.656 1 32.12 3 SER B O 1
ATOM 2244 N N . THR B 1 4 ? -51.562 -33.156 -38.938 1 33.62 4 THR B N 1
ATOM 2245 C CA . THR B 1 4 ? -50.344 -32.406 -39.031 1 33.62 4 THR B CA 1
ATOM 2246 C C . THR B 1 4 ? -49.156 -33.25 -38.531 1 33.62 4 THR B C 1
ATOM 2248 O O . THR B 1 4 ? -49.156 -33.75 -37.406 1 33.62 4 THR B O 1
ATOM 2251 N N . ARG B 1 5 ? -48.375 -34 -39.438 1 30.89 5 ARG B N 1
ATOM 2252 C CA . ARG B 1 5 ? -47.094 -34.688 -39.375 1 30.89 5 ARG B CA 1
ATOM 2253 C C . ARG B 1 5 ? -46.031 -33.781 -38.719 1 30.89 5 ARG B C 1
ATOM 2255 O O . ARG B 1 5 ? -45.5 -32.844 -39.344 1 30.89 5 ARG B O 1
ATOM 2262 N N . GLN B 1 6 ? -46.25 -33.344 -37.5 1 33.25 6 GLN B N 1
ATOM 2263 C CA . GLN B 1 6 ? -45.219 -32.594 -36.844 1 33.25 6 GLN B CA 1
ATOM 2264 C C . GLN B 1 6 ? -43.875 -33.344 -36.875 1 33.25 6 GLN B C 1
ATOM 2266 O O . GLN B 1 6 ? -43.781 -34.438 -36.281 1 33.25 6 GLN B O 1
ATOM 2271 N N . GLN B 1 7 ? -43.156 -33.344 -38.031 1 35.19 7 GLN B N 1
ATOM 2272 C CA . GLN B 1 7 ? -41.781 -33.906 -38.156 1 35.19 7 GLN B CA 1
ATOM 2273 C C . GLN B 1 7 ? -40.906 -33.438 -36.969 1 35.19 7 GLN B C 1
ATOM 2275 O O . GLN B 1 7 ? -40.812 -32.219 -36.719 1 35.19 7 GLN B O 1
ATOM 2280 N N . SER B 1 8 ? -40.781 -34.281 -35.906 1 35.03 8 SER B N 1
ATOM 2281 C CA . SER B 1 8 ? -39.875 -34.219 -34.781 1 35.03 8 SER B CA 1
ATOM 2282 C C . SER B 1 8 ? -38.438 -34.094 -35.219 1 35.03 8 SER B C 1
ATOM 2284 O O . SER B 1 8 ? -37.875 -35.031 -35.812 1 35.03 8 SER B O 1
ATOM 2286 N N . GLU B 1 9 ? -38.062 -33 -35.906 1 31.84 9 GLU B N 1
ATOM 2287 C CA . GLU B 1 9 ? -36.625 -32.812 -36.125 1 31.84 9 GLU B CA 1
ATOM 2288 C C . GLU B 1 9 ? -35.844 -32.938 -34.812 1 31.84 9 GLU B C 1
ATOM 2290 O O . GLU B 1 9 ? -36.094 -32.188 -33.875 1 31.84 9 GLU B O 1
ATOM 2295 N N . ARG B 1 10 ? -35.531 -34.188 -34.375 1 32.78 10 ARG B N 1
ATOM 2296 C CA . ARG B 1 10 ? -34.562 -34.469 -33.344 1 32.78 10 ARG B CA 1
ATOM 2297 C C . ARG B 1 10 ? -33.312 -33.594 -33.5 1 32.78 10 ARG B C 1
ATOM 2299 O O . ARG B 1 10 ? -32.656 -33.656 -34.531 1 32.78 10 ARG B O 1
ATOM 2306 N N . LEU B 1 11 ? -33.406 -32.438 -32.938 1 32.5 11 LEU B N 1
ATOM 2307 C CA . LEU B 1 11 ? -32.156 -31.672 -32.719 1 32.5 11 LEU B CA 1
ATOM 2308 C C . LEU B 1 11 ? -31.031 -32.594 -32.25 1 32.5 11 LEU B C 1
ATOM 2310 O O . LEU B 1 11 ? -31.141 -33.25 -31.203 1 32.5 11 LEU B O 1
ATOM 2314 N N . ALA B 1 12 ? -30.469 -33.25 -33.062 1 34.12 12 ALA B N 1
ATOM 2315 C CA . ALA B 1 12 ? -29.219 -33.938 -32.75 1 34.12 12 ALA B CA 1
ATOM 2316 C C . ALA B 1 12 ? -28.344 -33.094 -31.844 1 34.12 12 ALA B C 1
ATOM 2318 O O . ALA B 1 12 ? -27.859 -32.031 -32.25 1 34.12 12 ALA B O 1
ATOM 2319 N N . ALA B 1 13 ? -28.672 -33.062 -30.609 1 37 13 ALA B N 1
ATOM 2320 C CA . ALA B 1 13 ? -27.656 -32.594 -29.688 1 37 13 ALA B CA 1
ATOM 2321 C C . ALA B 1 13 ? -26.281 -33.094 -30.094 1 37 13 ALA B C 1
ATOM 2323 O O . ALA B 1 13 ? -26.016 -34.312 -30.047 1 37 13 ALA B O 1
ATOM 2324 N N . THR B 1 14 ? -25.828 -32.594 -31.094 1 35.78 14 THR B N 1
ATOM 2325 C CA . THR B 1 14 ? -24.453 -32.938 -31.391 1 35.78 14 THR B CA 1
ATOM 2326 C C . THR B 1 14 ? -23.641 -33.125 -30.109 1 35.78 14 THR B C 1
ATOM 2328 O O . THR B 1 14 ? -23.641 -32.25 -29.25 1 35.78 14 THR B O 1
ATOM 2331 N N . CYS B 1 15 ? -23.562 -34.25 -29.656 1 37.72 15 CYS B N 1
ATOM 2332 C CA . CYS B 1 15 ? -22.703 -34.625 -28.531 1 37.72 15 CYS B CA 1
ATOM 2333 C C . CYS B 1 15 ? -21.375 -33.875 -28.594 1 37.72 15 CYS B C 1
ATOM 2335 O O . CYS B 1 15 ? -20.547 -34.125 -29.469 1 37.72 15 CYS B O 1
ATOM 2337 N N . ALA B 1 16 ? -21.344 -32.688 -28.266 1 46.28 16 ALA B N 1
ATOM 2338 C CA . ALA B 1 16 ? -20.094 -31.953 -28.094 1 46.28 16 ALA B CA 1
ATOM 2339 C C . ALA B 1 16 ? -19.031 -32.844 -27.438 1 46.28 16 ALA B C 1
ATOM 2341 O O . ALA B 1 16 ? -19.234 -33.344 -26.312 1 46.28 16 ALA B O 1
ATOM 2342 N N . LYS B 1 17 ? -18.344 -33.688 -28.109 1 46.59 17 LYS B N 1
ATOM 2343 C CA . LYS B 1 17 ? -17.25 -34.531 -27.688 1 46.59 17 LYS B CA 1
ATOM 2344 C C . LYS B 1 17 ? -16.438 -33.875 -26.578 1 46.59 17 LYS B C 1
ATOM 2346 O O . LYS B 1 17 ? -16.141 -32.688 -26.641 1 46.59 17 LYS B O 1
ATOM 2351 N N . LYS B 1 18 ? -16.297 -34.656 -25.5 1 58.03 18 LYS B N 1
ATOM 2352 C CA . LYS B 1 18 ? -15.492 -34.25 -24.359 1 58.03 18 LYS B CA 1
ATOM 2353 C C . LYS B 1 18 ? -14.07 -33.875 -24.781 1 58.03 18 LYS B C 1
ATOM 2355 O O . LYS B 1 18 ? -13.414 -34.656 -25.484 1 58.03 18 LYS B O 1
ATOM 2360 N N . PRO B 1 19 ? -13.703 -32.656 -24.547 1 69.06 19 PRO B N 1
ATOM 2361 C CA . PRO B 1 19 ? -12.352 -32.25 -24.922 1 69.06 19 PRO B CA 1
ATOM 2362 C C . PRO B 1 19 ? -11.273 -33.219 -24.453 1 69.06 19 PRO B C 1
ATOM 2364 O O . PRO B 1 19 ? -11.414 -33.844 -23.406 1 69.06 19 PRO B O 1
ATOM 2367 N N . VAL B 1 20 ? -10.453 -33.594 -25.312 1 76.81 20 VAL B N 1
ATOM 2368 C CA . VAL B 1 20 ? -9.344 -34.5 -25 1 76.81 20 VAL B CA 1
ATOM 2369 C C . VAL B 1 20 ? -8.234 -33.719 -24.281 1 76.81 20 VAL B C 1
ATOM 2371 O O . VAL B 1 20 ? -7.805 -32.688 -24.75 1 76.81 20 VAL B O 1
ATOM 2374 N N . ASP B 1 21 ? -7.75 -34.281 -23.062 1 88.81 21 ASP B N 1
ATOM 2375 C CA . ASP B 1 21 ? -6.688 -33.656 -22.281 1 88.81 21 ASP B CA 1
ATOM 2376 C C . ASP B 1 21 ? -5.371 -33.656 -23.062 1 88.81 21 ASP B C 1
ATOM 2378 O O . ASP B 1 21 ? -5.039 -34.625 -23.75 1 88.81 21 ASP B O 1
ATOM 2382 N N . THR B 1 22 ? -4.719 -32.625 -23.031 1 93.5 22 THR B N 1
ATOM 2383 C CA . THR B 1 22 ? -3.432 -32.438 -23.688 1 93.5 22 THR B CA 1
ATOM 2384 C C . THR B 1 22 ? -2.404 -33.438 -23.156 1 93.5 22 THR B C 1
ATOM 2386 O O . THR B 1 22 ? -1.535 -33.875 -23.906 1 93.5 22 THR B O 1
ATOM 2389 N N . PHE B 1 23 ? -2.518 -33.75 -21.891 1 96.5 23 PHE B N 1
ATOM 2390 C CA . PHE B 1 23 ? -1.557 -34.625 -21.203 1 96.5 23 PHE B CA 1
ATOM 2391 C C . PHE B 1 23 ? -2.184 -35.969 -20.859 1 96.5 23 PHE B C 1
ATOM 2393 O O . PHE B 1 23 ? -3.365 -36.188 -21.141 1 96.5 23 PHE B O 1
ATOM 2400 N N . SER B 1 24 ? -1.369 -36.875 -20.406 1 94.81 24 SER B N 1
ATOM 2401 C CA . SER B 1 24 ? -1.818 -38.156 -19.891 1 94.81 24 SER B CA 1
ATOM 2402 C C . SER B 1 24 ? -1.358 -38.375 -18.453 1 94.81 24 SER B C 1
ATOM 2404 O O . SER B 1 24 ? -0.168 -38.281 -18.156 1 94.81 24 SER B O 1
ATOM 2406 N N . PRO B 1 25 ? -2.295 -38.719 -17.594 1 93.56 25 PRO B N 1
ATOM 2407 C CA . PRO B 1 25 ? -1.9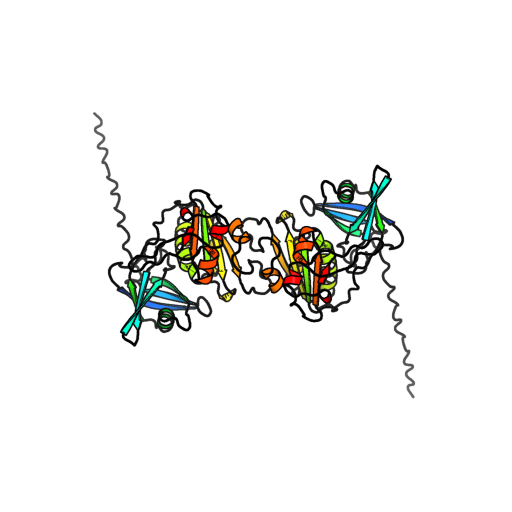11 -38.938 -16.203 1 93.56 25 PRO B CA 1
ATOM 2408 C C . PRO B 1 25 ? -1.165 -40.25 -15.992 1 93.56 25 PRO B C 1
ATOM 2410 O O . PRO B 1 25 ? -0.591 -40.469 -14.93 1 93.56 25 PRO B O 1
ATOM 2413 N N . ASP B 1 26 ? -1.091 -41.062 -17.016 1 94.31 26 ASP B N 1
ATOM 2414 C CA . ASP B 1 26 ? -0.574 -42.438 -16.859 1 94.31 26 ASP B CA 1
ATOM 2415 C C . ASP B 1 26 ? 0.827 -42.562 -17.453 1 94.31 26 ASP B C 1
ATOM 2417 O O . ASP B 1 26 ? 1.54 -43.531 -17.172 1 94.31 26 ASP B O 1
ATOM 2421 N N . ALA B 1 27 ? 1.088 -41.625 -18.281 1 96.19 27 ALA B N 1
ATOM 2422 C CA . ALA B 1 27 ? 2.379 -41.781 -18.953 1 96.19 27 ALA B CA 1
ATOM 2423 C C . ALA B 1 27 ? 2.988 -40.406 -19.281 1 96.19 27 ALA B C 1
ATOM 2425 O O . ALA B 1 27 ? 2.268 -39.469 -19.578 1 96.19 27 ALA B O 1
ATOM 2426 N N . TYR B 1 28 ? 4.328 -40.406 -19.328 1 97.81 28 TYR B N 1
ATOM 2427 C CA . TYR B 1 28 ? 5.051 -39.219 -19.781 1 97.81 28 TYR B CA 1
ATOM 2428 C C . TYR B 1 28 ? 5.023 -39.094 -21.297 1 97.81 28 TYR B C 1
ATOM 2430 O O . TYR B 1 28 ? 5.211 -40.094 -22 1 97.81 28 TYR B O 1
ATOM 2438 N N . LYS B 1 29 ? 4.762 -37.969 -21.75 1 97.25 29 LYS B N 1
ATOM 2439 C CA . LYS B 1 29 ? 4.82 -37.656 -23.172 1 97.25 29 LYS B CA 1
ATOM 2440 C C . LYS B 1 29 ? 5.809 -36.5 -23.438 1 97.25 29 LYS B C 1
ATOM 2442 O O . LYS B 1 29 ? 5.898 -35.562 -22.656 1 97.25 29 LYS B O 1
ATOM 2447 N N . PRO B 1 30 ? 6.512 -36.625 -24.5 1 97.94 30 PRO B N 1
ATOM 2448 C CA . PRO B 1 30 ? 7.449 -35.531 -24.828 1 97.94 30 PRO B CA 1
ATOM 2449 C C . PRO B 1 30 ? 6.762 -34.344 -25.469 1 97.94 30 PRO B C 1
ATOM 2451 O O . PRO B 1 30 ? 5.852 -34.5 -26.281 1 97.94 30 PRO B O 1
ATOM 2454 N N . PHE B 1 31 ? 7.102 -33.188 -25.125 1 98.38 31 PHE B N 1
ATOM 2455 C CA . PHE B 1 31 ? 6.68 -31.938 -25.75 1 98.38 31 PHE B CA 1
ATOM 2456 C C . PHE B 1 31 ? 7.887 -31.109 -26.172 1 98.38 31 PHE B C 1
ATOM 2458 O O . PHE B 1 31 ? 8.781 -30.859 -25.359 1 98.38 31 PHE B O 1
ATOM 2465 N N . LYS B 1 32 ? 7.859 -30.609 -27.328 1 98.44 32 LYS B N 1
ATOM 2466 C CA . LYS B 1 32 ? 9 -29.875 -27.875 1 98.44 32 LYS B CA 1
ATOM 2467 C C . LYS B 1 32 ? 8.961 -28.406 -27.469 1 98.44 32 LYS B C 1
ATOM 2469 O O . LYS B 1 32 ? 7.902 -27.781 -27.516 1 98.44 32 LYS B O 1
ATOM 2474 N N . LEU B 1 33 ? 10.125 -27.906 -27.109 1 98.69 33 LEU B N 1
ATOM 2475 C CA . LEU B 1 33 ? 10.242 -26.484 -26.844 1 98.69 33 LEU B CA 1
ATOM 2476 C C . LEU B 1 33 ? 10.211 -25.672 -28.141 1 98.69 33 LEU B C 1
ATOM 2478 O O . LEU B 1 33 ? 11.008 -25.938 -29.047 1 98.69 33 LEU B O 1
ATOM 2482 N N . ILE B 1 34 ? 9.32 -24.75 -28.188 1 98.31 34 ILE B N 1
ATOM 2483 C CA . ILE B 1 34 ? 9.258 -23.844 -29.328 1 98.31 34 ILE B CA 1
ATOM 2484 C C . ILE B 1 34 ? 10.219 -22.672 -29.109 1 98.31 34 ILE B C 1
ATOM 2486 O O . ILE B 1 34 ? 11.07 -22.391 -29.969 1 98.31 34 ILE B O 1
ATOM 2490 N N . SER B 1 35 ? 10.031 -22.016 -28 1 98.25 35 SER B N 1
ATOM 2491 C CA . SER B 1 35 ? 10.828 -20.859 -27.609 1 98.25 35 SER B CA 1
ATOM 2492 C C . SER B 1 35 ? 10.641 -20.531 -26.125 1 98.25 35 SER B C 1
ATOM 2494 O O . SER B 1 35 ? 9.844 -21.172 -25.438 1 98.25 35 SER B O 1
ATOM 2496 N N . SER B 1 36 ? 11.508 -19.688 -25.688 1 98 36 SER B N 1
ATOM 2497 C CA . SER B 1 36 ? 11.352 -19.141 -24.344 1 98 36 SER B CA 1
ATOM 2498 C C . SER B 1 36 ? 11.75 -17.672 -24.281 1 98 36 SER B C 1
ATOM 2500 O O . SER B 1 36 ? 12.492 -17.188 -25.141 1 98 36 SER B O 1
ATOM 2502 N N . ARG B 1 37 ? 11.188 -16.969 -23.359 1 97.38 37 ARG B N 1
ATOM 2503 C CA . ARG B 1 37 ? 11.547 -15.57 -23.141 1 97.38 37 ARG B CA 1
ATOM 2504 C C . ARG B 1 37 ? 11.586 -15.25 -21.641 1 97.38 37 ARG B C 1
ATOM 2506 O O . ARG B 1 37 ? 10.898 -15.891 -20.844 1 97.38 37 ARG B O 1
ATOM 2513 N N . TYR B 1 38 ? 12.305 -14.25 -21.328 1 96.69 38 TYR B N 1
ATOM 2514 C CA . TYR B 1 38 ? 12.391 -13.836 -19.938 1 96.69 38 TYR B CA 1
ATOM 2515 C C . TYR B 1 38 ? 11.117 -13.125 -19.5 1 96.69 38 TYR B C 1
ATOM 2517 O O . TYR B 1 38 ? 10.602 -12.258 -20.203 1 96.69 38 TYR B O 1
ATOM 2525 N N . GLU B 1 39 ? 10.578 -13.555 -18.375 1 96.25 39 GLU B N 1
ATOM 2526 C CA . GLU B 1 39 ? 9.492 -12.883 -17.672 1 96.25 39 GLU B CA 1
ATOM 2527 C C . GLU B 1 39 ? 10.031 -11.922 -16.609 1 96.25 39 GLU B C 1
ATOM 2529 O O . GLU B 1 39 ? 9.391 -10.922 -16.281 1 96.25 39 GLU B O 1
ATOM 2534 N N . SER B 1 40 ? 11.07 -12.273 -15.992 1 96.19 40 SER B N 1
ATOM 2535 C CA . SER B 1 40 ? 11.875 -11.492 -15.062 1 96.19 40 SER B CA 1
ATOM 2536 C C . SER B 1 40 ? 13.352 -11.859 -15.172 1 96.19 40 SER B C 1
ATOM 2538 O O . SER B 1 40 ? 13.75 -12.602 -16.078 1 96.19 40 SER B O 1
ATOM 2540 N N . HIS B 1 41 ? 14.195 -11.297 -14.242 1 95.44 41 HIS B N 1
ATOM 2541 C CA . HIS B 1 41 ? 15.633 -11.516 -14.305 1 95.44 41 HIS B CA 1
ATOM 2542 C C . HIS B 1 41 ? 15.984 -12.977 -14.008 1 95.44 41 HIS B C 1
ATOM 2544 O O . HIS B 1 41 ? 17.031 -13.461 -14.445 1 95.44 41 HIS B O 1
ATOM 2550 N N . ASP B 1 42 ? 15.07 -13.688 -13.359 1 96.94 42 ASP B N 1
ATOM 2551 C CA . ASP B 1 42 ? 15.398 -15.055 -12.969 1 96.94 42 ASP B CA 1
ATOM 2552 C C . ASP B 1 42 ? 14.266 -16.016 -13.328 1 96.94 42 ASP B C 1
ATOM 2554 O O . ASP B 1 42 ? 14.211 -17.141 -12.805 1 96.94 42 ASP B O 1
ATOM 2558 N N . THR B 1 43 ? 13.312 -15.555 -14.062 1 98.06 43 THR B N 1
ATOM 2559 C CA . THR B 1 43 ? 12.156 -16.359 -14.453 1 98.06 43 THR B CA 1
ATOM 2560 C C . THR B 1 43 ? 11.93 -16.297 -15.961 1 98.06 43 THR B C 1
ATOM 2562 O O . THR B 1 43 ? 12.023 -15.227 -16.562 1 98.06 43 THR B O 1
ATOM 2565 N N . ARG B 1 44 ? 11.617 -17.438 -16.547 1 98.19 44 ARG B N 1
ATOM 2566 C CA . ARG B 1 44 ? 11.336 -17.5 -17.984 1 98.19 44 ARG B CA 1
ATOM 2567 C C . ARG B 1 44 ? 9.961 -18.109 -18.25 1 98.19 44 ARG B C 1
ATOM 2569 O O . ARG B 1 44 ? 9.477 -18.922 -17.453 1 98.19 44 ARG B O 1
ATOM 2576 N N . ARG B 1 45 ? 9.43 -17.688 -19.328 1 98.38 45 ARG B N 1
ATOM 2577 C CA . ARG B 1 45 ? 8.227 -18.281 -19.891 1 98.38 45 ARG B CA 1
ATOM 2578 C C . ARG B 1 45 ? 8.57 -19.219 -21.062 1 98.38 45 ARG B C 1
ATOM 2580 O O . ARG B 1 45 ? 9.172 -18.781 -22.047 1 98.38 45 ARG B O 1
ATOM 2587 N N . PHE B 1 46 ? 8.219 -20.438 -20.938 1 98.69 46 PHE B N 1
ATOM 2588 C CA . PHE B 1 46 ? 8.531 -21.453 -21.938 1 98.69 46 PHE B CA 1
ATOM 2589 C C . PHE B 1 46 ? 7.297 -21.812 -22.75 1 98.69 46 PHE B C 1
ATOM 2591 O O . PHE B 1 46 ? 6.203 -21.969 -22.188 1 98.69 46 PHE B O 1
ATOM 2598 N N . TYR B 1 47 ? 7.496 -21.969 -24.016 1 98.56 47 TYR B N 1
ATOM 2599 C CA . TYR B 1 47 ? 6.438 -22.375 -24.938 1 98.56 47 TYR B CA 1
ATOM 2600 C C . TYR B 1 47 ? 6.703 -23.781 -25.484 1 98.56 47 TYR B C 1
ATOM 2602 O O . TYR B 1 47 ? 7.691 -24 -26.188 1 98.56 47 TYR B O 1
ATOM 2610 N N . PHE B 1 48 ? 5.816 -24.672 -25.172 1 98.69 48 PHE B N 1
ATOM 2611 C CA . PHE B 1 48 ? 5.957 -26.031 -25.641 1 98.69 48 PHE B CA 1
ATOM 2612 C C . PHE B 1 48 ? 4.883 -26.375 -26.672 1 98.69 48 PHE B C 1
ATOM 2614 O O . PHE B 1 48 ? 3.715 -26.016 -26.5 1 98.69 48 PHE B O 1
ATOM 2621 N N . ALA B 1 49 ? 5.23 -27.078 -27.625 1 98.44 49 ALA B N 1
ATOM 2622 C CA . ALA B 1 49 ? 4.355 -27.344 -28.766 1 98.44 49 ALA B CA 1
ATOM 2623 C C . ALA B 1 49 ? 3.408 -28.5 -28.469 1 98.44 49 ALA B C 1
ATOM 2625 O O . ALA B 1 49 ? 3.805 -29.5 -27.859 1 98.44 49 ALA B O 1
ATOM 2626 N N . LEU B 1 50 ? 2.232 -28.328 -28.984 1 97.31 50 LEU B N 1
ATOM 2627 C CA . LEU B 1 50 ? 1.351 -29.484 -29.109 1 97.31 50 LEU B CA 1
ATOM 2628 C C . LEU B 1 50 ? 1.66 -30.266 -30.391 1 97.31 50 LEU B C 1
ATOM 2630 O O . LEU B 1 50 ? 2.611 -29.938 -31.109 1 97.31 50 LEU B O 1
ATOM 2634 N N . ASP B 1 51 ? 0.926 -31.281 -30.641 1 93.25 51 ASP B N 1
ATOM 2635 C CA . ASP B 1 51 ? 1.215 -32.125 -31.781 1 93.25 51 ASP B CA 1
ATOM 2636 C C . ASP B 1 51 ? 1.015 -31.375 -33.094 1 93.25 51 ASP B C 1
ATOM 2638 O O . ASP B 1 51 ? 1.781 -31.547 -34.031 1 93.25 51 ASP B O 1
ATOM 2642 N N . SER B 1 52 ? 0.011 -30.578 -33.062 1 93.06 52 SER B N 1
ATOM 2643 C CA . SER B 1 52 ? -0.293 -29.75 -34.219 1 93.06 52 SER B CA 1
ATOM 2644 C C . SER B 1 52 ? -0.547 -28.297 -33.844 1 93.06 52 SER B C 1
ATOM 2646 O O . SER B 1 52 ? -1.046 -28.031 -32.719 1 93.06 52 SER B O 1
ATOM 2648 N N . PRO B 1 53 ? -0.241 -27.375 -34.75 1 93.25 53 PRO B N 1
ATOM 2649 C CA . PRO B 1 53 ? -0.523 -25.953 -34.469 1 93.25 53 PRO B CA 1
ATOM 2650 C C . PRO B 1 53 ? -2.014 -25.688 -34.281 1 93.25 53 PRO B C 1
ATOM 2652 O O . PRO B 1 53 ? -2.393 -24.656 -33.719 1 93.25 53 PRO B O 1
ATOM 2655 N N . ASP B 1 54 ? -2.83 -26.547 -34.75 1 93.25 54 ASP B N 1
ATOM 2656 C CA . ASP B 1 54 ? -4.273 -26.344 -34.688 1 93.25 54 ASP B CA 1
ATOM 2657 C C . ASP B 1 54 ? -4.891 -27.062 -33.5 1 93.25 54 ASP B C 1
ATOM 2659 O O . ASP B 1 54 ? -6.066 -26.859 -33.188 1 93.25 54 ASP B O 1
ATOM 2663 N N . ASP B 1 55 ? -4.055 -27.828 -32.781 1 93.81 55 ASP B N 1
ATOM 2664 C CA . ASP B 1 55 ? -4.562 -28.516 -31.609 1 93.81 55 ASP B CA 1
ATOM 2665 C C . ASP B 1 55 ? -4.832 -27.531 -30.469 1 93.81 55 ASP B C 1
ATOM 2667 O O . ASP B 1 55 ? -4.066 -26.594 -30.25 1 93.81 55 ASP B O 1
ATOM 2671 N N . SER B 1 56 ? -5.875 -27.828 -29.797 1 93.62 56 SER B N 1
ATOM 2672 C CA . SER B 1 56 ? -6.215 -26.984 -28.672 1 93.62 56 SER B CA 1
ATOM 2673 C C . SER B 1 56 ? -5.621 -27.531 -27.375 1 93.62 56 SER B C 1
ATOM 2675 O O . SER B 1 56 ? -5.656 -28.734 -27.125 1 93.62 56 SER B O 1
ATOM 2677 N N . PHE B 1 57 ? -5.094 -26.641 -26.672 1 95.44 57 PHE B N 1
ATOM 2678 C CA . PHE B 1 57 ? -4.684 -26.984 -25.312 1 95.44 57 PHE B CA 1
ATOM 2679 C C . PHE B 1 57 ? -5.898 -27.219 -24.422 1 95.44 57 PHE B C 1
ATOM 2681 O O . PHE B 1 57 ? -6.863 -26.438 -24.469 1 95.44 57 PHE B O 1
ATOM 2688 N N . TYR B 1 58 ? -5.828 -28.281 -23.672 1 94.81 58 TYR B N 1
ATOM 2689 C CA . TYR B 1 58 ? -6.906 -28.469 -22.703 1 94.81 58 TYR B CA 1
ATOM 2690 C C . TYR B 1 58 ? -6.406 -29.203 -21.469 1 94.81 58 TYR B C 1
ATOM 2692 O O . TYR B 1 58 ? -5.715 -30.219 -21.578 1 94.81 58 TYR B O 1
ATOM 2700 N N . MET B 1 59 ? -6.754 -28.703 -20.391 1 94.88 59 MET B N 1
ATOM 2701 C CA . MET B 1 59 ? -6.602 -29.344 -19.094 1 94.88 59 MET B CA 1
ATOM 2702 C C . MET B 1 59 ? -7.633 -28.812 -18.094 1 94.88 59 MET B C 1
ATOM 2704 O O . MET B 1 59 ? -8.016 -27.641 -18.156 1 94.88 59 MET B O 1
ATOM 2708 N N . PRO B 1 60 ? -8.086 -29.688 -17.188 1 95.12 60 PRO B N 1
ATOM 2709 C CA . PRO B 1 60 ? -8.984 -29.156 -16.156 1 95.12 60 PRO B CA 1
ATOM 2710 C C . PRO B 1 60 ? -8.359 -27.984 -15.383 1 95.12 60 PRO B C 1
ATOM 2712 O O . PRO B 1 60 ? -7.148 -27.969 -15.148 1 95.12 60 PRO B O 1
ATOM 2715 N N . VAL B 1 61 ? -9.305 -27.062 -15.086 1 94.44 61 VAL B N 1
ATOM 2716 C CA . VAL B 1 61 ? -8.828 -25.922 -14.312 1 94.44 61 VAL B CA 1
ATOM 2717 C C . VAL B 1 61 ? -8.336 -26.391 -12.945 1 94.44 61 VAL B C 1
ATOM 2719 O O . VAL B 1 61 ? -8.758 -27.438 -12.453 1 94.44 61 VAL B O 1
ATOM 2722 N N . ALA B 1 62 ? -7.434 -25.656 -12.336 1 96.31 62 ALA B N 1
ATOM 2723 C CA . ALA B 1 62 ? -6.867 -25.969 -11.023 1 96.31 62 ALA B CA 1
ATOM 2724 C C . ALA B 1 62 ? -6.145 -27.312 -11.031 1 96.31 62 ALA B C 1
ATOM 2726 O O . ALA B 1 62 ? -6.406 -28.172 -10.188 1 96.31 62 ALA B O 1
ATOM 2727 N N . SER B 1 63 ? -5.305 -27.484 -11.992 1 96.75 63 SER B N 1
ATOM 2728 C CA . SER B 1 63 ? -4.516 -28.703 -12.18 1 96.75 63 SER B CA 1
ATOM 2729 C C . SER B 1 63 ? -3.051 -28.375 -12.453 1 96.75 63 SER B C 1
ATOM 2731 O O . SER B 1 63 ? -2.725 -27.25 -12.859 1 96.75 63 SER B O 1
ATOM 2733 N N . CYS B 1 64 ? -2.225 -29.344 -12.141 1 97.12 64 CYS B N 1
ATOM 2734 C CA . CYS B 1 64 ? -0.811 -29.203 -12.469 1 97.12 64 CYS B CA 1
ATOM 2735 C C . CYS B 1 64 ? -0.324 -30.391 -13.297 1 97.12 64 CYS B C 1
ATOM 2737 O O . CYS B 1 64 ? -1.089 -31.312 -13.578 1 97.12 64 CYS B O 1
ATOM 2739 N N . ILE B 1 65 ? 0.815 -30.281 -13.828 1 98 65 ILE B N 1
ATOM 2740 C CA . ILE B 1 65 ? 1.5 -31.344 -14.539 1 98 65 ILE B CA 1
ATOM 2741 C C . ILE B 1 65 ? 2.828 -31.656 -13.852 1 98 65 ILE B C 1
ATOM 2743 O O . ILE B 1 65 ? 3.301 -30.891 -13.023 1 98 65 ILE B O 1
ATOM 2747 N N . ILE B 1 66 ? 3.336 -32.781 -14.156 1 97.62 66 ILE B N 1
ATOM 2748 C CA . ILE B 1 66 ? 4.66 -33.156 -13.672 1 97.62 66 ILE B CA 1
ATOM 2749 C C . ILE B 1 66 ? 5.652 -33.156 -14.836 1 97.62 66 ILE B C 1
ATOM 2751 O O . ILE B 1 66 ? 5.477 -33.906 -15.797 1 97.62 66 ILE B O 1
ATOM 2755 N N . ALA B 1 67 ? 6.613 -32.344 -14.781 1 98.19 67 ALA B N 1
ATOM 2756 C CA . ALA B 1 67 ? 7.719 -32.344 -15.734 1 98.19 67 ALA B CA 1
ATOM 2757 C C . ALA B 1 67 ? 8.875 -33.188 -15.234 1 98.19 67 ALA B C 1
ATOM 2759 O O . ALA B 1 67 ? 9.195 -33.188 -14.039 1 98.19 67 ALA B O 1
ATOM 2760 N N . LYS B 1 68 ? 9.5 -33.875 -16.234 1 98.06 68 LYS B N 1
ATOM 2761 C CA . LYS B 1 68 ? 10.562 -34.781 -15.828 1 98.06 68 LYS B CA 1
ATOM 2762 C C . LYS B 1 68 ? 11.727 -34.75 -16.812 1 98.06 68 LYS B C 1
ATOM 2764 O O . LYS B 1 68 ? 11.516 -34.594 -18.031 1 98.06 68 LYS B O 1
ATOM 2769 N N . TYR B 1 69 ? 12.883 -34.844 -16.359 1 96.5 69 TYR B N 1
ATOM 2770 C CA . TYR B 1 69 ? 14.07 -35.156 -17.141 1 96.5 69 TYR B CA 1
ATOM 2771 C C . TYR B 1 69 ? 15.031 -36.062 -16.359 1 96.5 69 TYR B C 1
ATOM 2773 O O . TYR B 1 69 ? 14.883 -36.219 -15.156 1 96.5 69 TYR B O 1
ATOM 2781 N N . THR B 1 70 ? 15.859 -36.719 -17.031 1 95.62 70 THR B N 1
ATOM 2782 C CA . THR B 1 70 ? 16.906 -37.531 -16.422 1 95.62 70 THR B CA 1
ATOM 2783 C C . THR B 1 70 ? 18.25 -36.812 -16.453 1 95.62 70 THR B C 1
ATOM 2785 O O . THR B 1 70 ? 18.719 -36.406 -17.516 1 95.62 70 THR B O 1
ATOM 2788 N N . ASP B 1 71 ? 18.797 -36.688 -15.289 1 93.25 71 ASP B N 1
ATOM 2789 C CA . ASP B 1 71 ? 20.031 -35.906 -15.227 1 93.25 71 ASP B CA 1
ATOM 2790 C C . ASP B 1 71 ? 21.234 -36.719 -15.688 1 93.25 71 ASP B C 1
ATOM 2792 O O . ASP B 1 71 ? 21.078 -37.875 -16.125 1 93.25 71 ASP B O 1
ATOM 2796 N N . ALA B 1 72 ? 22.422 -36.062 -15.617 1 91.12 72 ALA B N 1
ATOM 2797 C CA . ALA B 1 72 ? 23.641 -36.688 -16.141 1 91.12 72 ALA B CA 1
ATOM 2798 C C . ALA B 1 72 ? 24 -37.938 -15.359 1 91.12 72 ALA B C 1
ATOM 2800 O O . ALA B 1 72 ? 24.672 -38.812 -15.883 1 91.12 72 ALA B O 1
ATOM 2801 N N . ASP B 1 73 ? 23.562 -38.062 -14.164 1 94.44 73 ASP B N 1
ATOM 2802 C CA . ASP B 1 73 ? 23.859 -39.219 -13.312 1 94.44 73 ASP B CA 1
ATOM 2803 C C . ASP B 1 73 ? 22.812 -40.312 -13.477 1 94.44 73 ASP B C 1
ATOM 2805 O O . ASP B 1 73 ? 22.828 -41.312 -12.758 1 94.44 73 ASP B O 1
ATOM 2809 N N . GLY B 1 74 ? 21.875 -40.062 -14.305 1 94.38 74 GLY B N 1
ATOM 2810 C CA . GLY B 1 74 ? 20.828 -41.031 -14.555 1 94.38 74 GLY B CA 1
ATOM 2811 C C . GLY B 1 74 ? 19.672 -40.938 -13.57 1 94.38 74 GLY B C 1
ATOM 2812 O O . GLY B 1 74 ? 18.828 -41.844 -13.5 1 94.38 74 GLY B O 1
ATOM 2813 N N . LYS B 1 75 ? 19.703 -39.906 -12.844 1 95.88 75 LYS B N 1
ATOM 2814 C CA . LYS B 1 75 ? 18.641 -39.719 -11.852 1 95.88 75 LYS B CA 1
ATOM 2815 C C . LYS B 1 75 ? 17.516 -38.875 -12.414 1 95.88 75 LYS B C 1
ATOM 2817 O O . LYS B 1 75 ? 17.766 -37.844 -13.031 1 95.88 75 LYS B O 1
ATOM 2822 N N . ASP B 1 76 ? 16.297 -39.312 -12.141 1 96.5 76 ASP B N 1
ATOM 2823 C CA . ASP B 1 76 ? 15.133 -38.562 -12.578 1 96.5 76 ASP B CA 1
ATOM 2824 C C . ASP B 1 76 ? 14.883 -37.375 -11.68 1 96.5 76 ASP B C 1
ATOM 2826 O O . ASP B 1 76 ? 14.953 -37.469 -10.453 1 96.5 76 ASP B O 1
ATOM 2830 N N . VAL B 1 77 ? 14.688 -36.312 -12.328 1 96.81 77 VAL B N 1
ATOM 2831 C CA . VAL B 1 77 ? 14.258 -35.062 -11.664 1 96.81 77 VAL B CA 1
ATOM 2832 C C . VAL B 1 77 ? 12.844 -34.719 -12.117 1 96.81 77 VAL B C 1
ATOM 2834 O O . VAL B 1 77 ? 12.586 -34.562 -13.312 1 96.81 77 VAL B O 1
ATOM 2837 N N . ALA B 1 78 ? 11.953 -34.688 -11.188 1 96.5 78 ALA B N 1
ATOM 2838 C CA . ALA B 1 78 ? 10.562 -34.406 -11.5 1 96.5 78 ALA B CA 1
ATOM 2839 C C . ALA B 1 78 ? 10.047 -33.25 -10.656 1 96.5 78 ALA B C 1
ATOM 2841 O O . ALA B 1 78 ? 10.344 -33.156 -9.461 1 96.5 78 ALA B O 1
ATOM 2842 N N . ARG B 1 79 ? 9.32 -32.312 -11.258 1 96 79 ARG B N 1
ATOM 2843 C CA . ARG B 1 79 ? 8.742 -31.141 -10.57 1 96 79 ARG B CA 1
ATOM 2844 C C . ARG B 1 79 ? 7.348 -30.844 -11.094 1 96 79 ARG B C 1
ATOM 2846 O O . ARG B 1 79 ? 7.098 -30.922 -12.297 1 96 79 ARG B O 1
ATOM 2853 N N . PRO B 1 80 ? 6.477 -30.453 -10.219 1 95.75 80 PRO B N 1
ATOM 2854 C CA . PRO B 1 80 ? 5.16 -30 -10.664 1 95.75 80 PRO B CA 1
ATOM 2855 C C . PRO B 1 80 ? 5.184 -28.578 -11.211 1 95.75 80 PRO B C 1
ATOM 2857 O O . PRO B 1 80 ? 5.918 -27.734 -10.695 1 95.75 80 PRO B O 1
ATOM 2860 N N . TYR B 1 81 ? 4.438 -28.312 -12.266 1 97.88 81 TYR B N 1
ATOM 2861 C CA . TYR B 1 81 ? 4.215 -26.984 -12.82 1 97.88 81 TYR B CA 1
ATOM 2862 C C . TYR B 1 81 ? 2.752 -26.781 -13.188 1 97.88 81 TYR B C 1
ATOM 2864 O O . TYR B 1 81 ? 2.07 -27.734 -13.586 1 97.88 81 TYR B O 1
ATOM 2872 N N . THR B 1 82 ? 2.291 -25.578 -13.039 1 97.81 82 THR B N 1
ATOM 2873 C CA . THR B 1 82 ? 0.956 -25.219 -13.492 1 97.81 82 THR B CA 1
ATOM 2874 C C . THR B 1 82 ? 1.026 -24.422 -14.805 1 97.81 82 THR B C 1
ATOM 2876 O O . THR B 1 82 ? 1.489 -23.281 -14.82 1 97.81 82 THR B O 1
ATOM 2879 N N . PRO B 1 83 ? 0.562 -25.062 -15.867 1 98.12 83 PRO B N 1
ATOM 2880 C CA . PRO B 1 83 ? 0.512 -24.297 -17.109 1 98.12 83 PRO B CA 1
ATOM 2881 C C . PRO B 1 83 ? -0.341 -23.031 -16.984 1 98.12 83 PRO B C 1
ATOM 2883 O O . PRO B 1 83 ? -1.384 -23.047 -16.328 1 98.12 83 PRO B O 1
ATOM 2886 N N . ILE B 1 84 ? 0.051 -21.938 -17.672 1 97.19 84 ILE B N 1
ATOM 2887 C CA . ILE B 1 84 ? -0.664 -20.688 -17.531 1 97.19 84 ILE B CA 1
ATOM 2888 C C . ILE B 1 84 ? -1.492 -20.422 -18.797 1 97.19 84 ILE B C 1
ATOM 2890 O O . ILE B 1 84 ? -2.104 -19.359 -18.922 1 97.19 84 ILE B O 1
ATOM 2894 N N . SER B 1 85 ? -1.561 -21.344 -19.703 1 95.69 85 SER B N 1
ATOM 2895 C CA . SER B 1 85 ? -2.342 -21.219 -20.938 1 95.69 85 SER B CA 1
ATOM 2896 C C . SER B 1 85 ? -3.822 -21.484 -20.672 1 95.69 85 SER B C 1
ATOM 2898 O O . SER B 1 85 ? -4.176 -22.344 -19.875 1 95.69 85 SER B O 1
ATOM 2900 N N . SER B 1 86 ? -4.613 -20.719 -21.359 1 92.75 86 SER B N 1
ATOM 2901 C CA . SER B 1 86 ? -6.043 -21 -21.312 1 92.75 86 SER B CA 1
ATOM 2902 C C . SER B 1 86 ? -6.402 -22.156 -22.25 1 92.75 86 SER B C 1
ATOM 2904 O O . SER B 1 86 ? -5.641 -22.484 -23.156 1 92.75 86 SER B O 1
ATOM 2906 N N . ASN B 1 87 ? -7.59 -22.719 -21.984 1 92.44 87 ASN B N 1
ATOM 2907 C CA . ASN B 1 87 ? -8.062 -23.828 -22.797 1 92.44 87 ASN B CA 1
ATOM 2908 C C . ASN B 1 87 ? -8.477 -23.375 -24.188 1 92.44 87 ASN B C 1
ATOM 2910 O O . ASN B 1 87 ? -8.789 -24.203 -25.047 1 92.44 87 ASN B O 1
ATOM 2914 N N . SER B 1 88 ? -8.344 -22.141 -24.531 1 89.81 88 SER B N 1
ATOM 2915 C CA . SER B 1 88 ? -8.609 -21.625 -25.875 1 89.81 88 SER B CA 1
ATOM 2916 C C . SER B 1 88 ? -7.316 -21.484 -26.672 1 89.81 88 SER B C 1
ATOM 2918 O O . SER B 1 88 ? -7.352 -21.172 -27.859 1 89.81 88 SER B O 1
ATOM 2920 N N . THR B 1 89 ? -6.238 -21.75 -25.984 1 94.5 89 THR B N 1
ATOM 2921 C CA . THR B 1 89 ? -4.941 -21.594 -26.625 1 94.5 89 THR B CA 1
ATOM 2922 C C . THR B 1 89 ? -4.711 -22.703 -27.656 1 94.5 89 THR B C 1
ATOM 2924 O O . THR B 1 89 ? -5.016 -23.859 -27.391 1 94.5 89 THR B O 1
ATOM 2927 N N . LYS B 1 90 ? -4.164 -22.312 -28.781 1 95.75 90 LYS B N 1
ATOM 2928 C CA . LYS B 1 90 ? -3.881 -23.297 -29.828 1 95.75 90 LYS B CA 1
ATOM 2929 C C . LYS B 1 90 ? -2.377 -23.453 -30.031 1 95.75 90 LYS B C 1
ATOM 2931 O O . LYS B 1 90 ? -1.626 -22.484 -29.969 1 95.75 90 LYS B O 1
ATOM 2936 N N . GLY B 1 91 ? -2.016 -24.75 -30.219 1 96.75 91 GLY B N 1
ATOM 2937 C CA . GLY B 1 91 ? -0.704 -25.047 -30.75 1 96.75 91 GLY B CA 1
ATOM 2938 C C . GLY B 1 91 ? 0.368 -25.188 -29.688 1 96.75 91 GLY B C 1
ATOM 2939 O O . GLY B 1 91 ? 1.442 -25.734 -29.953 1 96.75 91 GLY B O 1
ATOM 2940 N N . HIS B 1 92 ? 0.122 -24.656 -28.484 1 98.12 92 HIS B N 1
ATOM 2941 C CA . HIS B 1 92 ? 1.185 -24.688 -27.484 1 98.12 92 HIS B CA 1
ATOM 2942 C C . HIS B 1 92 ? 0.623 -24.531 -26.078 1 98.12 92 HIS B C 1
ATOM 2944 O O . HIS B 1 92 ? -0.579 -24.312 -25.891 1 98.12 92 HIS B O 1
ATOM 2950 N N . PHE B 1 93 ? 1.429 -24.734 -25.109 1 98.06 93 PHE B N 1
ATOM 2951 C CA . PHE B 1 93 ? 1.16 -24.344 -23.734 1 98.06 93 PHE B CA 1
ATOM 2952 C C . PHE B 1 93 ? 2.383 -23.672 -23.109 1 98.06 93 PHE B C 1
ATOM 2954 O O . PHE B 1 93 ? 3.496 -23.812 -23.625 1 98.06 93 PHE B O 1
ATOM 2961 N N . GLU B 1 94 ? 2.109 -22.969 -22.031 1 98.44 94 GLU B N 1
ATOM 2962 C CA . GLU B 1 94 ? 3.146 -22.109 -21.453 1 98.44 94 GLU B CA 1
ATOM 2963 C C . GLU B 1 94 ? 3.414 -22.484 -20 1 98.44 94 GLU B C 1
ATOM 2965 O O . GLU B 1 94 ? 2.482 -22.781 -19.25 1 98.44 94 GLU B O 1
ATOM 2970 N N . LEU B 1 95 ? 4.668 -22.453 -19.672 1 98.5 95 LEU B N 1
ATOM 2971 C CA . LEU B 1 95 ? 5.113 -22.609 -18.281 1 98.5 95 LEU B CA 1
ATOM 2972 C C . LEU B 1 95 ? 5.949 -21.406 -17.844 1 98.5 95 LEU B C 1
ATOM 2974 O O . LEU B 1 95 ? 6.777 -20.906 -18.609 1 98.5 95 LEU B O 1
ATOM 2978 N N . VAL B 1 96 ? 5.648 -20.938 -16.672 1 98.38 96 VAL B N 1
ATOM 2979 C CA . VAL B 1 96 ? 6.512 -19.953 -16.031 1 98.38 96 VAL B CA 1
ATOM 2980 C C . VAL B 1 96 ? 7.398 -20.625 -14.984 1 98.38 96 VAL B C 1
ATOM 2982 O O . VAL B 1 96 ? 6.898 -21.25 -14.047 1 98.38 96 VAL B O 1
ATOM 2985 N N . VAL B 1 97 ? 8.75 -20.484 -15.211 1 98.12 97 VAL B N 1
ATOM 2986 C CA . VAL B 1 97 ? 9.68 -21.25 -14.375 1 98.12 97 VAL B CA 1
ATOM 2987 C C . VAL B 1 97 ? 10.758 -20.312 -13.828 1 98.12 97 VAL B C 1
ATOM 2989 O O . VAL B 1 97 ? 11.422 -19.594 -14.594 1 98.12 97 VAL B O 1
ATOM 2992 N N . LYS B 1 98 ? 10.875 -20.328 -12.531 1 96.94 98 LYS B N 1
ATOM 2993 C CA . LYS B 1 98 ? 11.953 -19.594 -11.867 1 96.94 98 LYS B CA 1
ATOM 2994 C C . LYS B 1 98 ? 13.188 -20.469 -11.711 1 96.94 98 LYS B C 1
ATOM 2996 O O . LYS B 1 98 ? 13.086 -21.656 -11.375 1 96.94 98 LYS B O 1
ATOM 3001 N N . LYS B 1 99 ? 14.281 -19.875 -11.953 1 95.81 99 LYS B N 1
ATOM 3002 C CA . LYS B 1 99 ? 15.547 -20.594 -11.797 1 95.81 99 LYS B CA 1
ATOM 3003 C C . LYS B 1 99 ? 16.172 -20.328 -10.43 1 95.81 99 LYS B C 1
ATOM 3005 O O . LYS B 1 99 ? 16.266 -19.172 -10 1 95.81 99 LYS B O 1
ATOM 3010 N N . TYR B 1 100 ? 16.484 -21.391 -9.773 1 91.56 100 TYR B N 1
ATOM 3011 C CA . TYR B 1 100 ? 17.25 -21.344 -8.531 1 91.56 100 TYR B CA 1
ATOM 3012 C C . TYR B 1 100 ? 18.656 -21.875 -8.727 1 91.56 100 TYR B C 1
ATOM 3014 O O . TYR B 1 100 ? 18.859 -22.844 -9.469 1 91.56 100 TYR B O 1
ATOM 3022 N N . PRO B 1 101 ? 19.656 -21.234 -8.078 1 90.38 101 PRO B N 1
ATOM 3023 C CA . PRO B 1 101 ? 21.047 -21.672 -8.281 1 90.38 101 PRO B CA 1
ATOM 3024 C C . PRO B 1 101 ? 21.219 -23.172 -8.055 1 90.38 101 PRO B C 1
ATOM 3026 O O . PRO B 1 101 ? 21.906 -23.844 -8.836 1 90.38 101 PRO B O 1
ATOM 3029 N N . LYS B 1 102 ? 20.562 -23.75 -7.152 1 89.94 102 LYS B N 1
ATOM 3030 C CA . LYS B 1 102 ? 20.734 -25.156 -6.855 1 89.94 102 LYS B CA 1
ATOM 3031 C C . LYS B 1 102 ? 19.547 -25.969 -7.359 1 89.94 102 LYS B C 1
ATOM 3033 O O . LYS B 1 102 ? 19.422 -27.156 -7.051 1 89.94 102 LYS B O 1
ATOM 3038 N N . GLY B 1 103 ? 18.734 -25.359 -8.078 1 91.62 103 GLY B N 1
ATOM 3039 C CA . GLY B 1 103 ? 17.547 -26.047 -8.578 1 91.62 103 GLY B CA 1
ATOM 3040 C C . GLY B 1 103 ? 17.812 -26.828 -9.859 1 91.62 103 GLY B C 1
ATOM 3041 O O . GLY B 1 103 ? 18.125 -26.234 -10.898 1 91.62 103 GLY B O 1
ATOM 3042 N N . LYS B 1 104 ? 17.578 -28.031 -9.93 1 93.88 104 LYS B N 1
ATOM 3043 C CA . LYS B 1 104 ? 17.938 -28.891 -11.055 1 93.88 104 LYS B CA 1
ATOM 3044 C C . LYS B 1 104 ? 17 -28.656 -12.234 1 93.88 104 LYS B C 1
ATOM 3046 O O . LYS B 1 104 ? 17.453 -28.422 -13.352 1 93.88 104 LYS B O 1
ATOM 3051 N N . MET B 1 105 ? 15.719 -28.75 -12.031 1 96.12 105 MET B N 1
ATOM 3052 C CA . MET B 1 105 ? 14.758 -28.625 -13.125 1 96.12 105 MET B CA 1
ATOM 3053 C C . MET B 1 105 ? 14.844 -27.25 -13.773 1 96.12 105 MET B C 1
ATOM 3055 O O . MET B 1 105 ? 14.891 -27.141 -15 1 96.12 105 MET B O 1
ATOM 3059 N N . GLY B 1 106 ? 14.867 -26.234 -12.938 1 95.94 106 GLY B N 1
ATOM 3060 C CA . GLY B 1 106 ? 14.992 -24.891 -13.484 1 95.94 106 GLY B CA 1
ATOM 3061 C C . GLY B 1 106 ? 16.234 -24.703 -14.344 1 95.94 106 GLY B C 1
ATOM 3062 O O . GLY B 1 106 ? 16.156 -24.141 -15.438 1 95.94 106 GLY B O 1
ATOM 3063 N N . ASN B 1 107 ? 17.328 -25.156 -13.844 1 95.56 107 ASN B N 1
ATOM 3064 C CA . ASN B 1 107 ? 18.578 -25.047 -14.602 1 95.56 107 ASN B CA 1
ATOM 3065 C C . ASN B 1 107 ? 18.5 -25.828 -15.914 1 95.56 107 ASN B C 1
ATOM 3067 O O . ASN B 1 107 ? 19 -25.359 -16.938 1 95.56 107 ASN B O 1
ATOM 3071 N N . TYR B 1 108 ? 17.938 -26.969 -15.852 1 97 108 TYR B N 1
ATOM 3072 C CA . TYR B 1 108 ? 17.766 -27.766 -17.062 1 97 108 TYR B CA 1
ATOM 3073 C C . TYR B 1 108 ? 16.906 -27.031 -18.094 1 97 108 TYR B C 1
ATOM 3075 O O . TYR B 1 108 ? 17.312 -26.875 -19.25 1 97 108 TYR B O 1
ATOM 3083 N N . LEU B 1 109 ? 15.773 -26.547 -17.688 1 97.94 109 LEU B N 1
ATOM 3084 C CA . LEU B 1 109 ? 14.875 -25.844 -18.578 1 97.94 109 LEU B CA 1
ATOM 3085 C C . LEU B 1 109 ? 15.562 -24.625 -19.188 1 97.94 109 LEU B C 1
ATOM 3087 O O . LEU B 1 109 ? 15.438 -24.375 -20.391 1 97.94 109 LEU B O 1
ATOM 3091 N N . PHE B 1 110 ? 16.266 -23.891 -18.406 1 97.44 110 PHE B N 1
ATOM 3092 C CA . PHE B 1 110 ? 16.953 -22.688 -18.875 1 97.44 110 PHE B CA 1
ATOM 3093 C C . PHE B 1 110 ? 18.031 -23.062 -19.891 1 97.44 110 PHE B C 1
ATOM 3095 O O . PHE B 1 110 ? 18.484 -22.203 -20.672 1 97.44 110 PHE B O 1
ATOM 3102 N N . SER B 1 111 ? 18.484 -24.281 -19.938 1 96.75 111 SER B N 1
ATOM 3103 C CA . SER B 1 111 ? 19.531 -24.719 -20.844 1 96.75 111 SER B CA 1
ATOM 3104 C C . SER B 1 111 ? 18.938 -25.281 -22.141 1 96.75 111 SER B C 1
ATOM 3106 O O . SER B 1 111 ? 19.656 -25.516 -23.109 1 96.75 111 SER B O 1
ATOM 3108 N N . MET B 1 112 ? 17.656 -25.547 -22.141 1 97.5 112 MET B N 1
ATOM 3109 C CA . MET B 1 112 ? 17.016 -26.172 -23.281 1 97.5 112 MET B CA 1
ATOM 3110 C C . MET B 1 112 ? 17.078 -25.25 -24.5 1 97.5 112 MET B C 1
ATOM 3112 O O . MET B 1 112 ? 17.031 -24.031 -24.375 1 97.5 112 MET B O 1
ATOM 3116 N N . GLN B 1 113 ? 17.156 -25.812 -25.641 1 97.88 113 GLN B N 1
ATOM 3117 C CA . GLN B 1 113 ? 17.078 -25.125 -26.938 1 97.88 113 GLN B CA 1
ATOM 3118 C C . GLN B 1 113 ? 15.805 -25.516 -27.688 1 97.88 113 GLN B C 1
ATOM 3120 O O . GLN B 1 113 ? 15.234 -26.578 -27.438 1 97.88 113 GLN B O 1
ATOM 3125 N N . PRO B 1 114 ? 15.391 -24.562 -28.531 1 98.19 114 PRO B N 1
ATOM 3126 C CA . PRO B 1 114 ? 14.242 -24.938 -29.344 1 98.19 114 PRO B CA 1
ATOM 3127 C C . PRO B 1 114 ? 14.422 -26.297 -30.016 1 98.19 114 PRO B C 1
ATOM 3129 O O . PRO B 1 114 ? 15.492 -26.578 -30.562 1 98.19 114 PRO B O 1
ATOM 3132 N N . GLY B 1 115 ? 13.438 -27.109 -29.938 1 97.94 115 GLY B N 1
ATOM 3133 C CA . GLY B 1 115 ? 13.516 -28.453 -30.484 1 97.94 115 GLY B CA 1
ATOM 3134 C C . GLY B 1 115 ? 13.727 -29.531 -29.438 1 97.94 115 GLY B C 1
ATOM 3135 O O . GLY B 1 115 ? 13.391 -30.688 -29.656 1 97.94 115 GLY B O 1
ATOM 3136 N N . ASP B 1 116 ? 14.289 -29.141 -28.312 1 98 116 ASP B N 1
ATOM 3137 C CA . ASP B 1 116 ? 14.461 -30.078 -27.203 1 98 116 ASP B CA 1
ATOM 3138 C C . ASP B 1 116 ? 13.109 -30.484 -26.625 1 98 116 ASP B C 1
ATOM 3140 O O . ASP B 1 116 ? 12.125 -29.75 -26.75 1 98 116 ASP B O 1
ATOM 3144 N N . GLU B 1 117 ? 13.117 -31.688 -26 1 97.94 117 GLU B N 1
ATOM 3145 C CA . GLU B 1 117 ? 11.852 -32.219 -25.5 1 97.94 117 GLU B CA 1
ATOM 3146 C C . GLU B 1 117 ? 11.828 -32.281 -23.984 1 97.94 117 GLU B C 1
ATOM 3148 O O . GLU B 1 117 ? 12.844 -32.562 -23.344 1 97.94 117 GLU B O 1
ATOM 3153 N N . LEU B 1 118 ? 10.727 -31.953 -23.453 1 98.25 118 LEU B N 1
ATOM 3154 C CA . LEU B 1 118 ? 10.43 -32.125 -22.031 1 98.25 118 LEU B CA 1
ATOM 3155 C C . LEU B 1 118 ? 9.367 -33.188 -21.812 1 98.25 118 LEU B C 1
ATOM 3157 O O . LEU B 1 118 ? 8.328 -33.188 -22.469 1 98.25 118 LEU B O 1
ATOM 3161 N N . LEU B 1 119 ? 9.633 -34.125 -20.938 1 98.5 119 LEU B N 1
ATOM 3162 C CA . LEU B 1 119 ? 8.641 -35.125 -20.594 1 98.5 119 LEU B CA 1
ATOM 3163 C C . LEU B 1 119 ? 7.625 -34.594 -19.594 1 98.5 119 LEU B C 1
ATOM 3165 O O . LEU B 1 119 ? 8 -34.031 -18.562 1 98.5 119 LEU B O 1
ATOM 3169 N N . VAL B 1 120 ? 6.344 -34.781 -19.969 1 98.5 120 VAL B N 1
ATOM 3170 C CA . VAL B 1 120 ? 5.293 -34.219 -19.125 1 98.5 120 VAL B CA 1
ATOM 3171 C C . VAL B 1 120 ? 4.215 -35.281 -18.875 1 98.5 120 VAL B C 1
ATOM 3173 O O . VAL B 1 120 ? 3.816 -36 -19.797 1 98.5 120 VAL B O 1
ATOM 3176 N N . LYS B 1 121 ? 3.83 -35.375 -17.688 1 98 121 LYS B N 1
ATOM 3177 C CA . LYS B 1 121 ? 2.725 -36.219 -17.25 1 98 121 LYS B CA 1
ATOM 3178 C C . LYS B 1 121 ? 1.65 -35.406 -16.531 1 98 121 LYS B C 1
ATOM 3180 O O . LYS B 1 121 ? 1.963 -34.438 -15.82 1 98 121 LYS B O 1
ATOM 3185 N N . GLY B 1 122 ? 0.423 -35.781 -16.734 1 96.5 122 GLY B N 1
ATOM 3186 C CA . GLY B 1 122 ? -0.701 -35.062 -16.125 1 96.5 122 GLY B CA 1
ATOM 3187 C C . GLY B 1 122 ? -1.984 -35.219 -16.922 1 96.5 122 GLY B C 1
ATOM 3188 O O . GLY B 1 122 ? -2.104 -36.094 -17.781 1 96.5 122 GLY B O 1
ATOM 3189 N N . PRO B 1 123 ? -2.967 -34.406 -16.625 1 96.62 123 PRO B N 1
ATOM 3190 C CA . PRO B 1 123 ? -3.061 -33.406 -15.555 1 96.62 123 PRO B CA 1
ATOM 3191 C C . PRO B 1 123 ? -3.365 -34 -14.195 1 96.62 123 PRO B C 1
ATOM 3193 O O . PRO B 1 123 ? -3.902 -35.125 -14.125 1 96.62 123 PRO B O 1
ATOM 3196 N N . PHE B 1 124 ? -2.969 -33.375 -13.18 1 95.19 124 PHE B N 1
ATOM 3197 C CA . PHE B 1 124 ? -3.361 -33.719 -11.82 1 95.19 124 PHE B CA 1
ATOM 3198 C C . PHE B 1 124 ? -4.203 -32.594 -11.195 1 95.19 124 PHE B C 1
ATOM 3200 O O . PHE B 1 124 ? -3.686 -31.531 -10.875 1 95.19 124 PHE B O 1
ATOM 3207 N N . GLU B 1 125 ? -5.434 -32.938 -11.047 1 95.56 125 GLU B N 1
ATOM 3208 C CA . GLU B 1 125 ? -6.41 -31.953 -10.594 1 95.56 125 GLU B CA 1
ATOM 3209 C C . GLU B 1 125 ? -6.305 -31.734 -9.086 1 95.56 125 GLU B C 1
ATOM 3211 O O . GLU B 1 125 ? -6.195 -32.688 -8.312 1 95.56 125 GLU B O 1
ATOM 3216 N N . LYS B 1 126 ? -6.281 -30.5 -8.656 1 95.06 126 LYS B N 1
ATOM 3217 C CA . LYS B 1 126 ? -6.234 -30.156 -7.242 1 95.06 126 LYS B CA 1
ATOM 3218 C C . LYS B 1 126 ? -7.641 -30.078 -6.648 1 95.06 126 LYS B C 1
ATOM 3220 O O . LYS B 1 126 ? -7.883 -30.594 -5.555 1 95.06 126 LYS B O 1
ATOM 3225 N N . PHE B 1 127 ? -8.562 -29.406 -7.289 1 94.81 127 PHE B N 1
ATOM 3226 C CA . PHE B 1 127 ? -9.984 -29.391 -6.969 1 94.81 127 PHE B CA 1
ATOM 3227 C C . PHE B 1 127 ? -10.82 -29.172 -8.227 1 94.81 127 PHE B C 1
ATOM 3229 O O . PHE B 1 127 ? -10.328 -28.656 -9.227 1 94.81 127 PHE B O 1
ATOM 3236 N N . ALA B 1 128 ? -12.008 -29.594 -8.156 1 95.5 128 ALA B N 1
ATOM 3237 C CA . ALA B 1 128 ? -12.906 -29.469 -9.305 1 95.5 128 ALA B CA 1
ATOM 3238 C C . ALA B 1 128 ? -13.516 -28.078 -9.383 1 95.5 128 ALA B C 1
ATOM 3240 O O . ALA B 1 128 ? -14.344 -27.703 -8.547 1 95.5 128 ALA B O 1
ATOM 3241 N N . TYR B 1 129 ? -13.156 -27.359 -10.414 1 95.69 129 TYR B N 1
ATOM 3242 C CA . TYR B 1 129 ? -13.688 -26.016 -10.648 1 95.69 129 TYR B CA 1
ATOM 3243 C C . TYR B 1 129 ? -15.047 -26.094 -11.352 1 95.69 129 TYR B C 1
ATOM 3245 O O . TYR B 1 129 ? -15.227 -26.859 -12.297 1 95.69 129 TYR B O 1
ATOM 3253 N N . LYS B 1 130 ? -15.922 -25.328 -10.891 1 96.69 130 LYS B N 1
ATOM 3254 C CA . LYS B 1 130 ? -17.219 -25.094 -11.523 1 96.69 130 LYS B CA 1
ATOM 3255 C C . LYS B 1 130 ? -17.562 -23.609 -11.523 1 96.69 130 LYS B C 1
ATOM 3257 O O . LYS B 1 130 ? -17.375 -22.922 -10.516 1 96.69 130 LYS B O 1
ATOM 3262 N N . PRO B 1 131 ? -18.109 -23.141 -12.664 1 97.19 131 PRO B N 1
ATOM 3263 C CA . PRO B 1 131 ? -18.516 -21.734 -12.672 1 97.19 131 PRO B CA 1
ATOM 3264 C C . PRO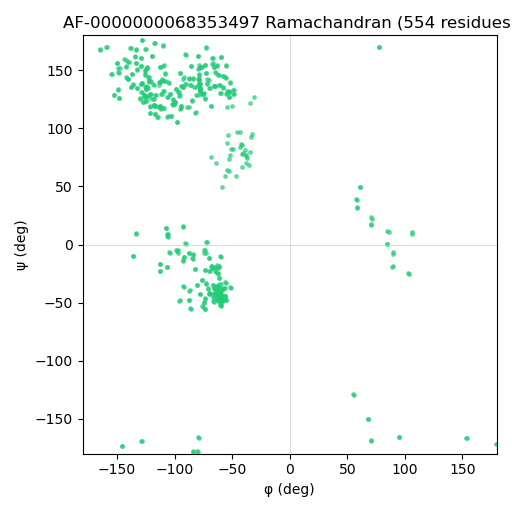 B 1 131 ? -19.469 -21.391 -11.516 1 97.19 131 PRO B C 1
ATOM 3266 O O . PRO B 1 131 ? -20.391 -22.156 -11.219 1 97.19 131 PRO B O 1
ATOM 3269 N N . ASN B 1 132 ? -19.188 -20.328 -10.844 1 98.06 132 ASN B N 1
ATOM 3270 C CA . ASN B 1 132 ? -20.016 -19.766 -9.781 1 98.06 132 ASN B CA 1
ATOM 3271 C C . ASN B 1 132 ? -19.984 -20.641 -8.531 1 98.06 132 ASN B C 1
ATOM 3273 O O . ASN B 1 132 ? -20.906 -20.578 -7.711 1 98.06 132 ASN B O 1
ATOM 3277 N N . MET B 1 133 ? -19 -21.516 -8.461 1 97.19 133 MET B N 1
ATOM 3278 C CA . MET B 1 133 ? -18.953 -22.359 -7.266 1 97.19 133 MET B CA 1
ATOM 3279 C C . MET B 1 133 ? -18.625 -21.516 -6.031 1 97.19 133 MET B C 1
ATOM 3281 O O . MET B 1 133 ? -18.828 -21.969 -4.902 1 97.19 133 MET B O 1
ATOM 3285 N N . TRP B 1 134 ? -18.062 -20.297 -6.168 1 98 134 TRP B N 1
ATOM 3286 C CA . TRP B 1 134 ? -17.828 -19.328 -5.102 1 98 134 TRP B CA 1
ATOM 3287 C C . TRP B 1 134 ? -18.453 -17.984 -5.449 1 98 134 TRP B C 1
ATOM 3289 O O . TRP B 1 134 ? -18.531 -17.609 -6.625 1 98 134 TRP B O 1
ATOM 3299 N N . LYS B 1 135 ? -18.844 -17.328 -4.422 1 98.31 135 LYS B N 1
ATOM 3300 C CA . LYS B 1 135 ? -19.234 -15.93 -4.594 1 98.31 135 LYS B CA 1
ATOM 3301 C C . LYS B 1 135 ? -18.016 -15.016 -4.648 1 98.31 135 LYS B C 1
ATOM 3303 O O . LYS B 1 135 ? -18.016 -14.016 -5.363 1 98.31 135 LYS B O 1
ATOM 3308 N N . HIS B 1 136 ? -17.047 -15.422 -3.877 1 98.5 136 HIS B N 1
ATOM 3309 C CA . HIS B 1 136 ? -15.805 -14.672 -3.748 1 98.5 136 HIS B CA 1
ATOM 3310 C C . HIS B 1 136 ? -14.625 -15.602 -3.488 1 98.5 136 HIS B C 1
ATOM 3312 O O . HIS B 1 136 ? -14.68 -16.438 -2.59 1 98.5 136 HIS B O 1
ATOM 3318 N N . VAL B 1 137 ? -13.594 -15.5 -4.305 1 98.69 137 VAL B N 1
ATOM 3319 C CA . VAL B 1 137 ? -12.367 -16.25 -4.066 1 98.69 137 VAL B CA 1
ATOM 3320 C C . VAL B 1 137 ? -11.211 -15.289 -3.834 1 98.69 137 VAL B C 1
ATOM 3322 O O . VAL B 1 137 ? -10.953 -14.406 -4.656 1 98.69 137 VAL B O 1
ATOM 3325 N N . GLY B 1 138 ? -10.625 -15.398 -2.666 1 98.75 138 GLY B N 1
ATOM 3326 C CA . GLY B 1 138 ? -9.375 -14.711 -2.373 1 98.75 138 GLY B CA 1
ATOM 3327 C C . GLY B 1 138 ? -8.148 -15.508 -2.77 1 98.75 138 GLY B C 1
ATOM 3328 O O . GLY B 1 138 ? -8.117 -16.734 -2.611 1 98.75 138 GLY B O 1
ATOM 3329 N N . MET B 1 139 ? -7.172 -14.766 -3.254 1 98.88 139 MET B N 1
ATOM 3330 C CA . MET B 1 139 ? -5.902 -15.383 -3.631 1 98.88 139 MET B CA 1
ATOM 3331 C C . MET B 1 139 ? -4.73 -14.656 -2.986 1 98.88 139 MET B C 1
ATOM 3333 O O . MET B 1 139 ? -4.68 -13.422 -3 1 98.88 139 MET B O 1
ATOM 3337 N N . ILE B 1 140 ? -3.855 -15.383 -2.381 1 98.94 140 ILE B N 1
ATOM 3338 C CA . ILE B 1 140 ? -2.596 -14.867 -1.857 1 98.94 140 ILE B CA 1
ATOM 3339 C C . ILE B 1 140 ? -1.425 -15.609 -2.5 1 98.94 140 ILE B C 1
ATOM 3341 O O . ILE B 1 140 ? -1.24 -16.797 -2.271 1 98.94 140 ILE B O 1
ATOM 3345 N N . ALA B 1 141 ? -0.679 -14.867 -3.279 1 98.88 141 ALA B N 1
ATOM 3346 C CA . ALA B 1 141 ? 0.369 -15.508 -4.07 1 98.88 141 ALA B CA 1
ATOM 3347 C C . ALA B 1 141 ? 1.709 -14.805 -3.877 1 98.88 141 ALA B C 1
ATOM 3349 O O . ALA B 1 141 ? 1.752 -13.617 -3.557 1 98.88 141 ALA B O 1
ATOM 3350 N N . GLY B 1 142 ? 2.785 -15.562 -4.066 1 98.5 142 GLY B N 1
ATOM 3351 C CA . GLY B 1 142 ? 4.145 -15.047 -4.094 1 98.5 142 GLY B CA 1
ATOM 3352 C C . GLY B 1 142 ? 4.992 -15.664 -5.191 1 98.5 142 GLY B C 1
ATOM 3353 O O . GLY B 1 142 ? 4.965 -16.875 -5.395 1 98.5 142 GLY B O 1
ATOM 3354 N N . GLY B 1 143 ? 5.734 -14.812 -5.895 1 97.31 143 GLY B N 1
ATOM 3355 C CA . GLY B 1 143 ? 6.602 -15.32 -6.945 1 97.31 143 GLY B CA 1
ATOM 3356 C C . GLY B 1 143 ? 5.867 -16.156 -7.977 1 97.31 143 GLY B C 1
ATOM 3357 O O . GLY B 1 143 ? 4.867 -15.711 -8.547 1 97.31 143 GLY B O 1
ATOM 3358 N N . THR B 1 144 ? 6.402 -17.359 -8.234 1 97.56 144 THR B N 1
ATOM 3359 C CA . THR B 1 144 ? 5.805 -18.219 -9.242 1 97.56 144 THR B CA 1
ATOM 3360 C C . THR B 1 144 ? 4.508 -18.844 -8.719 1 97.56 144 THR B C 1
ATOM 3362 O O . THR B 1 144 ? 3.771 -19.484 -9.477 1 97.56 144 THR B O 1
ATOM 3365 N N . GLY B 1 145 ? 4.191 -18.609 -7.477 1 98.19 145 GLY B N 1
ATOM 3366 C CA . GLY B 1 145 ? 2.9 -19.016 -6.949 1 98.19 145 GLY B CA 1
ATOM 3367 C C . GLY B 1 145 ? 1.728 -18.391 -7.672 1 98.19 145 GLY B C 1
ATOM 3368 O O . GLY B 1 145 ? 0.584 -18.828 -7.512 1 98.19 145 GLY B O 1
ATOM 3369 N N . ILE B 1 146 ? 2.012 -17.422 -8.508 1 98.69 146 ILE B N 1
ATOM 3370 C CA . ILE B 1 146 ? 0.981 -16.75 -9.289 1 98.69 146 ILE B CA 1
ATOM 3371 C C . ILE B 1 146 ? 0.424 -17.703 -10.344 1 98.69 146 ILE B C 1
ATOM 3373 O O . ILE B 1 146 ? -0.694 -17.516 -10.828 1 98.69 146 ILE B O 1
ATOM 3377 N N . ALA B 1 147 ? 1.164 -18.734 -10.75 1 98.38 147 ALA B N 1
ATOM 3378 C CA . ALA B 1 147 ? 0.792 -19.594 -11.867 1 98.38 147 ALA B CA 1
ATOM 3379 C C . ALA B 1 147 ? -0.542 -20.297 -11.609 1 98.38 147 ALA B C 1
ATOM 3381 O O . ALA B 1 147 ? -1.472 -20.188 -12.414 1 98.38 147 ALA B O 1
ATOM 3382 N N . PRO B 1 148 ? -0.655 -20.953 -10.469 1 98.25 148 PRO B N 1
ATOM 3383 C CA . PRO B 1 148 ? -1.958 -21.578 -10.234 1 98.25 148 PRO B CA 1
ATOM 3384 C C . PRO B 1 148 ? -3.078 -20.547 -10.047 1 98.25 148 PRO B C 1
ATOM 3386 O O . PRO B 1 148 ? -4.227 -20.828 -10.414 1 98.25 148 PRO B O 1
ATOM 3389 N N . MET B 1 149 ? -2.793 -19.438 -9.445 1 98.56 149 MET B N 1
ATOM 3390 C CA . MET B 1 149 ? -3.799 -18.391 -9.32 1 98.56 149 MET B CA 1
ATOM 3391 C C . MET B 1 149 ? -4.27 -17.922 -10.695 1 98.56 149 MET B C 1
ATOM 3393 O O . MET B 1 149 ? -5.469 -17.766 -10.922 1 98.56 149 MET B O 1
ATOM 3397 N N . TYR B 1 150 ? -3.27 -17.719 -11.531 1 98.56 150 TYR B N 1
ATOM 3398 C CA . TYR B 1 150 ? -3.539 -17.203 -12.867 1 98.56 150 TYR B CA 1
ATOM 3399 C C . TYR B 1 150 ? -4.41 -18.188 -13.656 1 98.56 150 TYR B C 1
ATOM 3401 O O . TYR B 1 150 ? -5.273 -17.766 -14.43 1 98.56 150 TYR B O 1
ATOM 3409 N N . GLN B 1 151 ? -4.18 -19.453 -13.5 1 97.62 151 GLN B N 1
ATOM 3410 C CA . GLN B 1 151 ? -5 -20.453 -14.164 1 97.62 151 GLN B CA 1
ATOM 3411 C C . GLN B 1 151 ? -6.469 -20.312 -13.773 1 97.62 151 GLN B C 1
ATOM 3413 O O . GLN B 1 151 ? -7.344 -20.281 -14.641 1 97.62 151 GLN B O 1
ATOM 3418 N N . VAL B 1 152 ? -6.719 -20.188 -12.5 1 97.62 152 VAL B N 1
ATOM 3419 C CA . VAL B 1 152 ? -8.078 -20.078 -11.992 1 97.62 152 VAL B CA 1
ATOM 3420 C C . VAL B 1 152 ? -8.664 -18.719 -12.391 1 97.62 152 VAL B C 1
ATOM 3422 O O . VAL B 1 152 ? -9.82 -18.641 -12.82 1 97.62 152 VAL B O 1
ATOM 3425 N N . LEU B 1 153 ? -7.863 -17.734 -12.266 1 97.69 153 LEU B N 1
ATOM 3426 C CA . LEU B 1 153 ? -8.266 -16.375 -12.609 1 97.69 153 LEU B CA 1
ATOM 3427 C C . LEU B 1 153 ? -8.781 -16.312 -14.047 1 97.69 153 LEU B C 1
ATOM 3429 O O . LEU B 1 153 ? -9.875 -15.789 -14.289 1 97.69 153 LEU B O 1
ATOM 3433 N N . ARG B 1 154 ? -8.062 -16.875 -14.938 1 96.88 154 ARG B N 1
ATOM 3434 C CA . ARG B 1 154 ? -8.438 -16.844 -16.344 1 96.88 154 ARG B CA 1
ATOM 3435 C C . ARG B 1 154 ? -9.727 -17.625 -16.594 1 96.88 154 ARG B C 1
ATOM 3437 O O . ARG B 1 154 ? -10.602 -17.172 -17.328 1 96.88 154 ARG B O 1
ATOM 3444 N N . ALA B 1 155 ? -9.828 -18.75 -15.961 1 96.31 155 ALA B N 1
ATOM 3445 C CA . ALA B 1 155 ? -11.016 -19.594 -16.141 1 96.31 155 ALA B CA 1
ATOM 3446 C C . ALA B 1 155 ? -12.273 -18.844 -15.695 1 96.31 155 ALA B C 1
ATOM 3448 O O . ALA B 1 155 ? -13.312 -18.922 -16.359 1 96.31 155 ALA B O 1
ATOM 3449 N N . VAL B 1 156 ? -12.164 -18.109 -14.602 1 97.38 156 VAL B N 1
ATOM 3450 C CA . VAL B 1 156 ? -13.305 -17.391 -14.047 1 97.38 156 VAL B CA 1
ATOM 3451 C C . VAL B 1 156 ? -13.617 -16.172 -14.906 1 97.38 156 VAL B C 1
ATOM 3453 O O . VAL B 1 156 ? -14.758 -15.977 -15.336 1 97.38 156 VAL B O 1
ATOM 3456 N N . LEU B 1 157 ? -12.617 -15.375 -15.203 1 97.19 157 LEU B N 1
ATOM 3457 C CA . LEU B 1 157 ? -12.828 -14.055 -15.789 1 97.19 157 LEU B CA 1
ATOM 3458 C C . LEU B 1 157 ? -13.172 -14.164 -17.266 1 97.19 157 LEU B C 1
ATOM 3460 O O . LEU B 1 157 ? -13.914 -13.336 -17.797 1 97.19 157 LEU B O 1
ATOM 3464 N N . GLU B 1 158 ? -12.648 -15.219 -17.953 1 95.06 158 GLU B N 1
ATOM 3465 C CA . GLU B 1 158 ? -12.883 -15.375 -19.391 1 95.06 158 GLU B CA 1
ATOM 3466 C C . GLU B 1 158 ? -14.227 -16.062 -19.656 1 95.06 158 GLU B C 1
ATOM 3468 O O . GLU B 1 158 ? -14.672 -16.125 -20.797 1 95.06 158 GLU B O 1
ATOM 3473 N N . ASN B 1 159 ? -14.867 -16.562 -18.594 1 95.62 159 ASN B N 1
ATOM 3474 C CA . ASN B 1 159 ? -16.203 -17.156 -18.703 1 95.62 159 ASN B CA 1
ATOM 3475 C C . ASN B 1 159 ? -17.281 -16.141 -18.312 1 95.62 159 ASN B C 1
ATOM 3477 O O . ASN B 1 159 ? -17.484 -15.859 -17.141 1 95.62 159 ASN B O 1
ATOM 3481 N N . PRO B 1 160 ? -18 -15.602 -19.234 1 95.06 160 PRO B N 1
ATOM 3482 C CA . PRO B 1 160 ? -19 -14.57 -18.938 1 95.06 160 PRO B CA 1
ATOM 3483 C C . PRO B 1 160 ? -20.109 -15.07 -18.016 1 95.06 160 PRO B C 1
ATOM 3485 O O . PRO B 1 160 ? -20.828 -14.266 -17.406 1 95.06 160 PRO B O 1
ATOM 3488 N N . ARG B 1 161 ? -20.25 -16.406 -17.922 1 96.44 161 ARG B N 1
ATOM 3489 C CA . ARG B 1 161 ? -21.297 -16.969 -17.078 1 96.44 161 ARG B CA 1
ATOM 3490 C C . ARG B 1 161 ? -20.828 -17.062 -15.625 1 96.44 161 ARG B C 1
ATOM 3492 O O . ARG B 1 161 ? -21.625 -17.344 -14.734 1 96.44 161 ARG B O 1
ATOM 3499 N N . ASP B 1 162 ? -19.609 -16.906 -15.359 1 97.94 162 ASP B N 1
ATOM 3500 C CA . ASP B 1 162 ? -19.062 -16.953 -14.008 1 97.94 162 ASP B CA 1
ATOM 3501 C C . ASP B 1 162 ? -18.969 -15.555 -13.406 1 97.94 162 ASP B C 1
ATOM 3503 O O . ASP B 1 162 ? -18.234 -14.703 -13.906 1 97.94 162 ASP B O 1
ATOM 3507 N N . LYS B 1 163 ? -19.641 -15.289 -12.312 1 97.75 163 LYS B N 1
ATOM 3508 C CA . LYS B 1 163 ? -19.75 -13.961 -11.711 1 97.75 163 LYS B CA 1
ATOM 3509 C C . LYS B 1 163 ? -18.922 -13.883 -10.43 1 97.75 163 LYS B C 1
ATOM 3511 O O . LYS B 1 163 ? -19.078 -12.93 -9.656 1 97.75 163 LYS B O 1
ATOM 3516 N N . THR B 1 164 ? -18.062 -14.852 -10.242 1 98.69 164 THR B N 1
ATOM 3517 C CA . THR B 1 164 ? -17.25 -14.906 -9.031 1 98.69 164 THR B CA 1
ATOM 3518 C C . THR B 1 164 ? -16.375 -13.664 -8.914 1 98.69 164 THR B C 1
ATOM 3520 O O . THR B 1 164 ? -15.75 -13.242 -9.883 1 98.69 164 THR B O 1
ATOM 3523 N N . ASN B 1 165 ? -16.422 -13.031 -7.684 1 98.31 165 ASN B N 1
ATOM 3524 C CA . ASN B 1 165 ? -15.453 -11.984 -7.383 1 98.31 165 ASN B CA 1
ATOM 3525 C C . ASN B 1 165 ? -14.094 -12.555 -7.02 1 98.31 165 ASN B C 1
ATOM 3527 O O . ASN B 1 165 ? -14.008 -13.555 -6.293 1 98.31 165 ASN B O 1
ATOM 3531 N N . ILE B 1 166 ? -13.062 -11.906 -7.547 1 98.62 166 ILE B N 1
ATOM 3532 C CA . ILE B 1 166 ? -11.719 -12.383 -7.258 1 98.62 166 ILE B CA 1
ATOM 3533 C C . ILE B 1 166 ? -10.883 -11.25 -6.664 1 98.62 166 ILE B C 1
ATOM 3535 O O . ILE B 1 166 ? -10.836 -10.148 -7.219 1 98.62 166 ILE B O 1
ATOM 3539 N N . SER B 1 167 ? -10.289 -11.508 -5.539 1 98.5 167 SER B N 1
ATOM 3540 C CA . SER B 1 167 ? -9.289 -10.617 -4.945 1 98.5 167 SER B CA 1
ATOM 3541 C C . SER B 1 167 ? -7.926 -11.297 -4.863 1 98.5 167 SER B C 1
ATOM 3543 O O . SER B 1 167 ? -7.805 -12.391 -4.309 1 98.5 167 SER B O 1
ATOM 3545 N N . LEU B 1 168 ? -6.949 -10.641 -5.359 1 98.75 168 LEU B N 1
ATOM 3546 C CA . LEU B 1 168 ? -5.598 -11.188 -5.359 1 98.75 168 LEU B CA 1
ATOM 3547 C C . LEU B 1 168 ? -4.637 -10.266 -4.621 1 98.75 168 LEU B C 1
ATOM 3549 O O . LEU B 1 168 ? -4.508 -9.086 -4.973 1 98.75 168 LEU B O 1
ATOM 3553 N N . ILE B 1 169 ? -4.047 -10.766 -3.57 1 98.75 169 ILE B N 1
ATOM 3554 C CA . ILE B 1 169 ? -2.848 -10.148 -3.01 1 98.75 169 ILE B CA 1
ATOM 3555 C C . ILE B 1 169 ? -1.605 -10.844 -3.566 1 98.75 169 ILE B C 1
ATOM 3557 O O . ILE B 1 169 ? -1.417 -12.047 -3.369 1 98.75 169 ILE B O 1
ATOM 3561 N N . TYR B 1 170 ? -0.811 -10.102 -4.281 1 98.81 170 TYR B N 1
ATOM 3562 C CA . TYR B 1 170 ? 0.378 -10.648 -4.918 1 98.81 170 TYR B CA 1
ATOM 3563 C C . TYR B 1 170 ? 1.644 -10.008 -4.363 1 98.81 170 TYR B C 1
ATOM 3565 O O . TYR B 1 170 ? 1.893 -8.82 -4.586 1 98.81 170 TYR B O 1
ATOM 3573 N N . ALA B 1 171 ? 2.402 -10.812 -3.658 1 98.75 171 ALA B N 1
ATOM 3574 C CA . ALA B 1 171 ? 3.594 -10.352 -2.949 1 98.75 171 ALA B CA 1
ATOM 3575 C C . ALA B 1 171 ? 4.863 -10.75 -3.691 1 98.75 171 ALA B C 1
ATOM 3577 O O . ALA B 1 171 ? 5.02 -11.906 -4.098 1 98.75 171 ALA B O 1
ATOM 3578 N N . ASN B 1 172 ? 5.75 -9.789 -3.91 1 98.31 172 ASN B N 1
ATOM 3579 C CA . ASN B 1 172 ? 7.055 -10.016 -4.52 1 98.31 172 ASN B CA 1
ATOM 3580 C C . ASN B 1 172 ? 8.148 -9.219 -3.814 1 98.31 172 ASN B C 1
ATOM 3582 O O . ASN B 1 172 ? 7.859 -8.414 -2.92 1 98.31 172 ASN B O 1
ATOM 3586 N N . ASN B 1 173 ? 9.406 -9.523 -4.141 1 97.38 173 ASN B N 1
ATOM 3587 C CA . ASN B 1 173 ? 10.508 -8.789 -3.527 1 97.38 173 ASN B CA 1
ATOM 3588 C C . ASN B 1 173 ? 10.633 -7.383 -4.098 1 97.38 173 ASN B C 1
ATOM 3590 O O . ASN B 1 173 ? 10.625 -6.402 -3.35 1 97.38 173 ASN B O 1
ATOM 3594 N N . GLN B 1 174 ? 10.758 -7.309 -5.387 1 97.56 174 GLN B N 1
ATOM 3595 C CA . GLN B 1 174 ? 10.898 -6.047 -6.109 1 97.56 174 GLN B CA 1
ATOM 3596 C C . GLN B 1 174 ? 9.969 -6.004 -7.316 1 97.56 174 GLN B C 1
ATOM 3598 O O . GLN B 1 174 ? 9.406 -7.027 -7.711 1 97.56 174 GLN B O 1
ATOM 3603 N N . ARG B 1 175 ? 9.859 -4.77 -7.867 1 96.56 175 ARG B N 1
ATOM 3604 C CA . ARG B 1 175 ? 8.984 -4.578 -9.016 1 96.56 175 ARG B CA 1
ATOM 3605 C C . ARG B 1 175 ? 9.359 -5.52 -10.156 1 96.56 175 ARG B C 1
ATOM 3607 O O . ARG B 1 175 ? 8.492 -6.062 -10.836 1 96.56 175 ARG B O 1
ATOM 3614 N N . ARG B 1 176 ? 10.609 -5.762 -10.367 1 96.44 176 ARG B N 1
ATOM 3615 C CA . ARG B 1 176 ? 11.109 -6.578 -11.469 1 96.44 176 ARG B CA 1
ATOM 3616 C C . ARG B 1 176 ? 10.758 -8.047 -11.266 1 96.44 176 ARG B C 1
ATOM 3618 O O . ARG B 1 176 ? 10.898 -8.859 -12.188 1 96.44 176 ARG B O 1
ATOM 3625 N N . ASP B 1 177 ? 10.305 -8.398 -10.086 1 97.56 177 ASP B N 1
ATOM 3626 C CA . ASP B 1 177 ? 9.992 -9.789 -9.758 1 97.56 177 ASP B CA 1
ATOM 3627 C C . ASP B 1 177 ? 8.531 -10.109 -10.047 1 97.56 177 ASP B C 1
ATOM 3629 O O . ASP B 1 177 ? 8.102 -11.258 -9.93 1 97.56 177 ASP B O 1
ATOM 3633 N N . ILE B 1 178 ? 7.773 -9.102 -10.312 1 98 178 ILE B N 1
ATOM 3634 C CA . ILE B 1 178 ? 6.355 -9.312 -10.57 1 98 178 ILE B CA 1
ATOM 3635 C C . ILE B 1 178 ? 6.172 -10.055 -11.891 1 98 178 ILE B C 1
ATOM 3637 O O . ILE B 1 178 ? 6.574 -9.57 -12.945 1 98 178 ILE B O 1
ATOM 3641 N N . LEU B 1 179 ? 5.59 -11.18 -11.805 1 98.5 179 LEU B N 1
ATOM 3642 C CA . LEU B 1 179 ? 5.359 -12 -12.992 1 98.5 179 LEU B CA 1
ATOM 3643 C C . LEU B 1 179 ? 3.965 -11.758 -13.555 1 98.5 179 LEU B C 1
ATOM 3645 O O . LEU B 1 179 ? 3.023 -11.492 -12.805 1 98.5 179 LEU B O 1
ATOM 3649 N N . LEU B 1 180 ? 3.881 -11.867 -14.93 1 98.25 180 LEU B N 1
ATOM 3650 C CA . LEU B 1 180 ? 2.617 -11.703 -15.641 1 98.25 180 LEU B CA 1
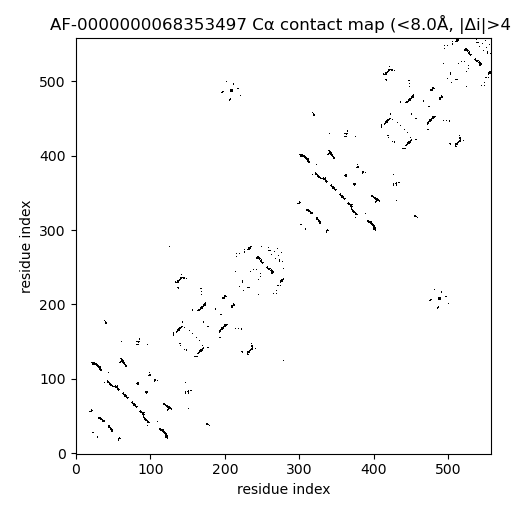ATOM 3651 C C . LEU B 1 180 ? 2.004 -10.336 -15.359 1 98.25 180 LEU B C 1
ATOM 3653 O O . LEU B 1 180 ? 0.782 -10.211 -15.258 1 98.25 180 LEU B O 1
ATOM 3657 N N . ALA B 1 181 ? 2.855 -9.352 -15.156 1 97.06 181 ALA B N 1
ATOM 3658 C CA . ALA B 1 181 ? 2.426 -8.016 -14.75 1 97.06 181 ALA B CA 1
ATOM 3659 C C . ALA B 1 181 ? 1.486 -7.406 -15.789 1 97.06 181 ALA B C 1
ATOM 3661 O O . ALA B 1 181 ? 0.418 -6.898 -15.445 1 97.06 181 ALA B O 1
ATOM 3662 N N . ASN B 1 182 ? 1.861 -7.457 -17.016 1 96.75 182 ASN B N 1
ATOM 3663 C CA . ASN B 1 182 ? 1.044 -6.883 -18.078 1 96.75 182 ASN B CA 1
ATOM 3664 C C . ASN B 1 182 ? -0.322 -7.559 -18.172 1 96.75 182 ASN B C 1
ATOM 3666 O O . ASN B 1 182 ? -1.347 -6.883 -18.281 1 96.75 182 ASN B O 1
ATOM 3670 N N . GLU B 1 183 ? -0.277 -8.891 -18.125 1 97.5 183 GLU B N 1
ATOM 3671 C CA . GLU B 1 183 ? -1.52 -9.648 -18.188 1 97.5 183 GLU B CA 1
ATOM 3672 C C . GLU B 1 183 ? -2.451 -9.305 -17.031 1 97.5 183 GLU B C 1
ATOM 3674 O O . GLU B 1 183 ? -3.645 -9.07 -17.234 1 97.5 183 GLU B O 1
ATOM 3679 N N . LEU B 1 184 ? -1.912 -9.203 -15.883 1 98 184 LEU B N 1
ATOM 3680 C CA . LEU B 1 184 ? -2.701 -8.953 -14.68 1 98 184 LEU B CA 1
ATOM 3681 C C . LEU B 1 184 ? -3.273 -7.539 -14.688 1 98 184 LEU B C 1
ATOM 3683 O O . LEU B 1 184 ? -4.434 -7.332 -14.32 1 98 184 LEU B O 1
ATOM 3687 N N . ILE B 1 185 ? -2.459 -6.609 -15.094 1 96.38 185 ILE B N 1
ATOM 3688 C CA . ILE B 1 185 ? -2.902 -5.223 -15.164 1 96.38 185 ILE B CA 1
ATOM 3689 C C . ILE B 1 185 ? -4.043 -5.094 -16.172 1 96.38 185 ILE B C 1
ATOM 3691 O O . ILE B 1 185 ? -5.043 -4.422 -15.906 1 96.38 185 ILE B O 1
ATOM 3695 N N . GLU B 1 186 ? -3.879 -5.75 -17.297 1 97.19 186 GLU B N 1
ATOM 3696 C CA . GLU B 1 186 ? -4.926 -5.719 -18.312 1 97.19 186 GLU B CA 1
ATOM 3697 C C . GLU B 1 186 ? -6.219 -6.34 -17.797 1 97.19 186 GLU B C 1
ATOM 3699 O O . GLU B 1 186 ? -7.309 -5.812 -18.016 1 97.19 186 GLU B O 1
ATOM 3704 N N . MET B 1 187 ? -6.121 -7.422 -17.109 1 97.25 187 MET B N 1
ATOM 3705 C CA . MET B 1 187 ? -7.297 -8.078 -16.531 1 97.25 187 MET B CA 1
ATOM 3706 C C . MET B 1 187 ? -8 -7.16 -15.539 1 97.25 187 MET B C 1
ATOM 3708 O O . MET B 1 187 ? -9.234 -7.082 -15.523 1 97.25 187 MET B O 1
ATOM 3712 N N . GLN B 1 188 ? -7.227 -6.5 -14.758 1 96 188 GLN B N 1
ATOM 3713 C CA . GLN B 1 188 ? -7.793 -5.582 -13.773 1 96 188 GLN B CA 1
ATOM 3714 C C . GLN B 1 188 ? -8.555 -4.445 -14.453 1 96 188 GLN B C 1
ATOM 3716 O O . GLN B 1 188 ? -9.57 -3.977 -13.938 1 96 188 GLN B O 1
ATOM 3721 N N . LYS B 1 189 ? -8.086 -4.004 -15.57 1 95.75 189 LYS B N 1
ATOM 3722 C CA . LYS B 1 189 ? -8.727 -2.936 -16.328 1 95.75 189 LYS B CA 1
ATOM 3723 C C . LYS B 1 189 ? -10.039 -3.41 -16.953 1 95.75 189 LYS B C 1
ATOM 3725 O O . LYS B 1 189 ? -11.023 -2.67 -16.969 1 95.75 189 LYS B O 1
ATOM 3730 N N . VAL B 1 190 ? -10.055 -4.59 -17.391 1 96.44 190 VAL B N 1
ATOM 3731 C CA . VAL B 1 190 ? -11.141 -5.102 -18.219 1 96.44 190 VAL B CA 1
ATOM 3732 C C . VAL B 1 190 ? -12.25 -5.652 -17.344 1 96.44 190 VAL B C 1
ATOM 3734 O O . VAL B 1 190 ? -13.438 -5.441 -17.625 1 96.44 190 VAL B O 1
ATOM 3737 N N . TYR B 1 191 ? -11.867 -6.293 -16.328 1 97.19 191 TYR B N 1
ATOM 3738 C CA . TYR B 1 191 ? -12.852 -7.027 -15.539 1 97.19 191 TYR B CA 1
ATOM 3739 C C . TYR B 1 191 ? -13.148 -6.312 -14.227 1 97.19 191 TYR B C 1
ATOM 3741 O O . TYR B 1 191 ? -12.25 -6.117 -13.406 1 97.19 191 TYR B O 1
ATOM 3749 N N . THR B 1 192 ? -14.336 -6.039 -13.914 1 95.69 192 THR B N 1
ATOM 3750 C CA . THR B 1 192 ? -14.742 -5.277 -12.734 1 95.69 192 THR B CA 1
ATOM 3751 C C . THR B 1 192 ? -14.789 -6.172 -11.5 1 95.69 192 THR B C 1
ATOM 3753 O O . THR B 1 192 ? -14.766 -5.68 -10.375 1 95.69 192 THR B O 1
ATOM 3756 N N . ASN B 1 193 ? -14.906 -7.48 -11.773 1 97.12 193 ASN B N 1
ATOM 3757 C CA . ASN B 1 193 ? -14.984 -8.398 -10.641 1 97.12 193 ASN B CA 1
ATOM 3758 C C . ASN B 1 193 ? -13.602 -8.93 -10.25 1 97.12 193 ASN B C 1
ATOM 3760 O O . ASN B 1 193 ? -13.5 -9.961 -9.586 1 97.12 193 ASN B O 1
ATOM 3764 N N . PHE B 1 194 ? -12.586 -8.258 -10.766 1 98.06 194 PHE B N 1
ATOM 3765 C CA . PHE B 1 194 ? -11.219 -8.602 -10.391 1 98.06 194 PHE B CA 1
ATOM 3766 C C . PHE B 1 194 ? -10.539 -7.426 -9.695 1 98.06 194 PHE B C 1
ATOM 3768 O O . PHE B 1 194 ? -10.516 -6.312 -10.219 1 98.06 194 PHE B O 1
ATOM 3775 N N . ASN B 1 195 ? -10.016 -7.727 -8.469 1 97.25 195 ASN B N 1
ATOM 3776 C CA . ASN B 1 195 ? -9.25 -6.746 -7.707 1 97.25 195 ASN B CA 1
ATOM 3777 C C . ASN B 1 195 ? -7.875 -7.281 -7.324 1 97.25 195 ASN B C 1
ATOM 3779 O O . ASN B 1 195 ? -7.77 -8.312 -6.66 1 97.25 195 ASN B O 1
ATOM 3783 N N . MET B 1 196 ? -6.891 -6.598 -7.691 1 97.88 196 MET B N 1
ATOM 3784 C CA . MET B 1 196 ? -5.52 -7.008 -7.398 1 97.88 196 MET B CA 1
ATOM 3785 C C . MET B 1 196 ? -4.816 -5.977 -6.527 1 97.88 196 MET B C 1
ATOM 3787 O O . MET B 1 196 ? -4.961 -4.773 -6.746 1 97.88 196 MET B O 1
ATOM 3791 N N . TYR B 1 197 ? -4.109 -6.445 -5.586 1 98.25 197 TYR B N 1
ATOM 3792 C CA . TYR B 1 197 ? -3.271 -5.617 -4.727 1 98.25 197 TYR B CA 1
ATOM 3793 C C . TYR B 1 197 ? -1.844 -6.152 -4.68 1 98.25 197 TYR B C 1
ATOM 3795 O O . TYR B 1 197 ? -1.615 -7.301 -4.297 1 98.25 197 TYR B O 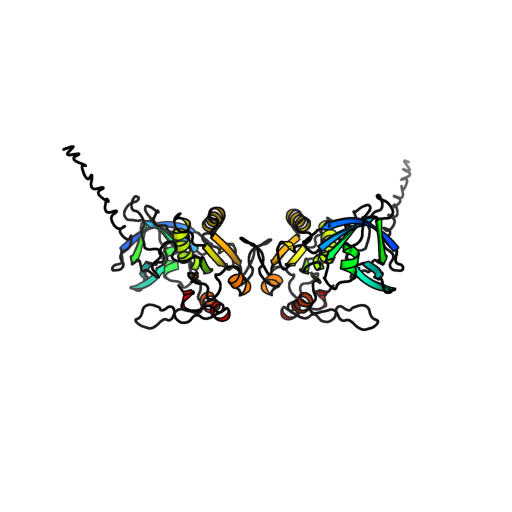1
ATOM 3803 N N . LEU B 1 198 ? -0.881 -5.301 -5.062 1 98.31 198 LEU B N 1
ATOM 3804 C CA . LEU B 1 198 ? 0.53 -5.664 -5.105 1 98.31 198 LEU B CA 1
ATOM 3805 C C . LEU B 1 198 ? 1.255 -5.172 -3.855 1 98.31 198 LEU B C 1
ATOM 3807 O O . LEU B 1 198 ? 1.048 -4.035 -3.422 1 98.31 198 LEU B O 1
ATOM 3811 N N . THR B 1 199 ? 2.041 -5.992 -3.254 1 98.5 199 THR B N 1
ATOM 3812 C CA . THR B 1 199 ? 2.908 -5.57 -2.16 1 98.5 199 THR B CA 1
ATOM 3813 C C . THR B 1 199 ? 4.348 -6.008 -2.412 1 98.5 199 THR B C 1
ATOM 3815 O O . THR B 1 199 ? 4.586 -7.105 -2.92 1 98.5 199 THR B O 1
ATOM 3818 N N . LEU B 1 200 ? 5.324 -5.152 -2.119 1 98.31 200 LEU B N 1
ATOM 3819 C CA . LEU B 1 200 ? 6.738 -5.398 -2.379 1 98.31 200 LEU B CA 1
ATOM 3820 C C . LEU B 1 200 ? 7.562 -5.23 -1.106 1 98.31 200 LEU B C 1
ATOM 3822 O O . LEU B 1 200 ? 7.242 -4.391 -0.26 1 98.31 200 LEU B O 1
ATOM 3826 N N . LEU B 1 201 ? 8.625 -6.043 -0.99 1 97 201 LEU B N 1
ATOM 3827 C CA . LEU B 1 201 ? 9.578 -5.859 0.105 1 97 201 LEU B CA 1
ATOM 3828 C C . LEU B 1 201 ? 10.453 -4.633 -0.132 1 97 201 LEU B C 1
ATOM 3830 O O . LEU B 1 201 ? 10.695 -3.852 0.79 1 97 201 LEU B O 1
ATOM 3834 N N . GLU B 1 202 ? 10.969 -4.508 -1.309 1 96.69 202 GLU B N 1
ATOM 3835 C CA . GLU B 1 202 ? 11.719 -3.346 -1.77 1 96.69 202 GLU B CA 1
ATOM 3836 C C . GLU B 1 202 ? 10.969 -2.598 -2.867 1 96.69 202 GLU B C 1
ATOM 3838 O O . GLU B 1 202 ? 10.75 -3.137 -3.955 1 96.69 202 GLU B O 1
ATOM 3843 N N . VAL B 1 203 ? 10.648 -1.312 -2.592 1 95.69 203 VAL B N 1
ATOM 3844 C CA . VAL B 1 203 ? 9.734 -0.612 -3.49 1 95.69 203 VAL B CA 1
ATOM 3845 C C . VAL B 1 203 ? 10.508 0.432 -4.297 1 95.69 203 VAL B C 1
ATOM 3847 O O . VAL B 1 203 ? 11.516 0.967 -3.83 1 95.69 203 VAL B O 1
ATOM 3850 N N . PRO B 1 204 ? 10.109 0.704 -5.547 1 93.25 204 PRO B N 1
ATOM 3851 C CA . PRO B 1 204 ? 10.703 1.802 -6.312 1 93.25 204 PRO B CA 1
ATOM 3852 C C . PRO B 1 204 ? 10.258 3.176 -5.82 1 93.25 204 PRO B C 1
ATOM 3854 O O . PRO B 1 204 ? 9.367 3.271 -4.973 1 93.25 204 PRO B O 1
ATOM 3857 N N . HIS B 1 205 ? 10.969 4.152 -6.371 1 86.56 205 HIS B N 1
ATOM 3858 C CA . HIS B 1 205 ? 10.555 5.52 -6.094 1 86.56 205 HIS B CA 1
ATOM 3859 C C . HIS B 1 205 ? 9.117 5.762 -6.531 1 86.56 205 HIS B C 1
ATOM 3861 O O . HIS B 1 205 ? 8.695 5.297 -7.598 1 86.56 205 HIS B O 1
ATOM 3867 N N . ARG B 1 206 ? 8.305 6.426 -5.672 1 86.69 206 ARG B N 1
ATOM 3868 C CA . ARG B 1 206 ? 6.934 6.844 -5.945 1 86.69 206 ARG B CA 1
ATOM 3869 C C . ARG B 1 206 ? 5.992 5.645 -5.984 1 86.69 206 ARG B C 1
ATOM 3871 O O . ARG B 1 206 ? 5.008 5.645 -6.727 1 86.69 206 ARG B O 1
ATOM 3878 N N . TRP B 1 207 ? 6.398 4.598 -5.363 1 92.31 207 TRP B N 1
ATOM 3879 C CA . TRP B 1 207 ? 5.547 3.422 -5.211 1 92.31 207 TRP B CA 1
ATOM 3880 C C . TRP B 1 207 ? 4.273 3.766 -4.441 1 92.31 207 TRP B C 1
ATOM 3882 O O . TRP B 1 207 ? 4.328 4.469 -3.43 1 92.31 207 TRP B O 1
ATOM 3892 N N . LEU B 1 208 ? 3.133 3.23 -4.926 1 91.69 208 LEU B N 1
ATOM 3893 C CA . LEU B 1 208 ? 1.859 3.52 -4.277 1 91.69 208 LEU B CA 1
ATOM 3894 C C . LEU B 1 208 ? 1.284 2.266 -3.625 1 91.69 208 LEU B C 1
ATOM 3896 O O . LEU B 1 208 ? 0.39 2.355 -2.781 1 91.69 208 LEU B O 1
ATOM 3900 N N . GLY B 1 209 ? 1.804 1.065 -4.02 1 95.62 209 GLY B N 1
ATOM 3901 C CA . GLY B 1 209 ? 1.213 -0.187 -3.576 1 95.62 209 GLY B CA 1
ATOM 3902 C C . GLY B 1 209 ? 1.616 -0.568 -2.164 1 95.62 209 GLY B C 1
ATOM 3903 O O . GLY B 1 209 ? 1.987 0.294 -1.364 1 95.62 209 GLY B O 1
ATOM 3904 N N . GLY B 1 210 ? 1.349 -1.792 -1.826 1 97.31 210 GLY B N 1
ATOM 3905 C CA . GLY B 1 210 ? 1.699 -2.299 -0.509 1 97.31 210 GLY B CA 1
ATOM 3906 C C . GLY B 1 210 ? 3.197 -2.363 -0.273 1 97.31 210 GLY B C 1
ATOM 3907 O O . GLY B 1 210 ? 3.977 -2.459 -1.224 1 97.31 210 GLY B O 1
ATOM 3908 N N . ILE B 1 211 ? 3.531 -2.254 0.97 1 97.44 211 ILE B N 1
ATOM 3909 C CA . ILE B 1 211 ? 4.934 -2.32 1.371 1 97.44 211 ILE B CA 1
ATOM 3910 C C . ILE B 1 211 ? 5.113 -3.393 2.441 1 97.44 211 ILE B C 1
ATOM 3912 O O . ILE B 1 211 ? 4.402 -3.398 3.451 1 97.44 211 ILE B O 1
ATOM 3916 N N . GLY B 1 212 ? 6.098 -4.297 2.121 1 96.62 212 GLY B N 1
ATOM 3917 C CA . GLY B 1 212 ? 6.395 -5.324 3.105 1 96.62 212 GLY B CA 1
ATOM 3918 C C . GLY B 1 212 ? 5.648 -6.625 2.857 1 96.62 212 GLY B C 1
ATOM 3919 O O . GLY B 1 212 ? 5.086 -6.828 1.779 1 96.62 212 GLY B O 1
ATOM 3920 N N . TYR B 1 213 ? 5.605 -7.531 3.822 1 97.19 213 TYR B N 1
ATOM 3921 C CA . TYR B 1 213 ? 4.949 -8.828 3.752 1 97.19 213 TYR B CA 1
ATOM 3922 C C . TYR B 1 213 ? 3.436 -8.68 3.816 1 97.19 213 TYR B C 1
ATOM 3924 O O . TYR B 1 213 ? 2.924 -7.688 4.336 1 97.19 213 TYR B O 1
ATOM 3932 N N . VAL B 1 214 ? 2.795 -9.648 3.26 1 98.12 214 VAL B N 1
ATOM 3933 C CA . VAL B 1 214 ? 1.35 -9.727 3.455 1 98.12 214 VAL B CA 1
ATOM 3934 C C . VAL B 1 214 ? 1.026 -9.68 4.945 1 98.12 214 VAL B C 1
ATOM 3936 O O . VAL B 1 214 ? 1.639 -10.398 5.742 1 98.12 214 VAL B O 1
ATOM 3939 N N . ASN B 1 215 ? 0.185 -8.797 5.328 1 97.12 215 ASN B N 1
ATOM 3940 C CA . ASN B 1 215 ? -0.127 -8.633 6.742 1 97.12 215 ASN B CA 1
ATOM 3941 C C . ASN B 1 215 ? -1.632 -8.664 6.992 1 97.12 215 ASN B C 1
ATOM 3943 O O . ASN B 1 215 ? -2.418 -8.828 6.055 1 97.12 215 ASN B O 1
ATOM 3947 N N . SER B 1 216 ? -2.023 -8.609 8.258 1 97.62 216 SER B N 1
ATOM 3948 C CA . SER B 1 216 ? -3.41 -8.773 8.68 1 97.62 216 SER B CA 1
ATOM 3949 C C . SER B 1 216 ? -4.309 -7.723 8.039 1 97.62 216 SER B C 1
ATOM 3951 O O . SER B 1 216 ? -5.438 -8.023 7.641 1 97.62 216 SER B O 1
ATOM 3953 N N . ALA B 1 217 ? -3.826 -6.492 7.918 1 96.75 217 ALA B N 1
ATOM 3954 C CA . ALA B 1 217 ? -4.629 -5.414 7.344 1 96.75 217 ALA B CA 1
ATOM 3955 C C . ALA B 1 217 ? -4.965 -5.699 5.883 1 96.75 217 ALA B C 1
ATOM 3957 O O . ALA B 1 217 ? -6.102 -5.512 5.453 1 96.75 217 ALA B O 1
ATOM 3958 N N . MET B 1 218 ? -4.023 -6.172 5.109 1 97.75 218 MET B N 1
ATOM 3959 C CA . MET B 1 218 ? -4.23 -6.512 3.705 1 97.75 218 MET B CA 1
ATOM 3960 C C . MET B 1 218 ? -5.266 -7.625 3.562 1 97.75 218 MET B C 1
ATOM 3962 O O . MET B 1 218 ? -6.188 -7.523 2.752 1 97.75 218 MET B O 1
ATOM 3966 N N . VAL B 1 219 ? -5.125 -8.672 4.383 1 98.5 219 VAL B N 1
ATOM 3967 C CA . VAL B 1 219 ? -6 -9.836 4.301 1 98.5 219 VAL B CA 1
ATOM 3968 C C . VAL B 1 219 ? -7.426 -9.445 4.684 1 98.5 219 VAL B C 1
ATOM 3970 O O . VAL B 1 219 ? -8.375 -9.75 3.963 1 98.5 219 VAL B O 1
ATOM 3973 N N . THR B 1 220 ? -7.535 -8.766 5.793 1 97.56 220 THR B N 1
ATOM 3974 C CA . THR B 1 220 ? -8.859 -8.375 6.273 1 97.56 220 THR B CA 1
ATOM 3975 C C . THR B 1 220 ? -9.555 -7.473 5.262 1 97.56 220 THR B C 1
ATOM 3977 O O . THR B 1 220 ? -10.781 -7.516 5.125 1 97.56 220 THR B O 1
ATOM 3980 N N . THR B 1 221 ? -8.773 -6.754 4.523 1 97.25 221 THR B N 1
ATOM 3981 C CA . THR B 1 221 ? -9.312 -5.801 3.561 1 97.25 221 THR B CA 1
ATOM 3982 C C . THR B 1 221 ? -9.797 -6.516 2.303 1 97.25 221 THR B C 1
ATOM 3984 O O . THR B 1 221 ? -10.891 -6.234 1.804 1 97.25 221 THR B O 1
ATOM 3987 N N . PHE B 1 222 ? -9.039 -7.48 1.797 1 97.06 222 PHE B N 1
ATOM 3988 C CA . PHE B 1 222 ? -9.281 -7.914 0.425 1 97.06 222 PHE B CA 1
ATOM 3989 C C . PHE B 1 222 ? -9.82 -9.336 0.394 1 97.06 222 PHE B C 1
ATOM 3991 O O . PHE B 1 222 ? -10.469 -9.742 -0.577 1 97.06 222 PHE B O 1
ATOM 3998 N N . MET B 1 223 ? -9.602 -10.117 1.39 1 98.25 223 MET B N 1
ATOM 3999 C CA . MET B 1 223 ? -10.039 -11.516 1.392 1 98.25 223 MET B CA 1
ATOM 4000 C C . MET B 1 223 ? -11.484 -11.625 1.882 1 98.25 223 MET B C 1
ATOM 4002 O O . MET B 1 223 ? -11.977 -10.742 2.578 1 98.25 223 MET B O 1
ATOM 4006 N N . PRO B 1 224 ? -12.164 -12.688 1.442 1 98.38 224 PRO B N 1
ATOM 4007 C CA . PRO B 1 224 ? -13.461 -12.93 2.08 1 98.38 224 PRO B CA 1
ATOM 4008 C C . PRO B 1 224 ? -13.359 -13.047 3.598 1 98.38 224 PRO B C 1
ATOM 4010 O O . PRO B 1 224 ? -12.328 -13.484 4.117 1 98.38 224 PRO B O 1
ATOM 4013 N N . LYS B 1 225 ? -14.43 -12.742 4.242 1 98.12 225 LYS B N 1
ATOM 4014 C CA . LYS B 1 225 ? -14.414 -12.758 5.703 1 98.12 225 LYS B CA 1
ATOM 4015 C C . LYS B 1 225 ? -14.391 -14.18 6.238 1 98.12 225 LYS B C 1
ATOM 4017 O O . LYS B 1 225 ? -14.953 -15.094 5.621 1 98.12 225 LYS B O 1
ATOM 4022 N N . PRO B 1 226 ? -13.703 -14.352 7.418 1 98.31 226 PRO B N 1
ATOM 4023 C CA . PRO B 1 226 ? -13.766 -15.68 8.031 1 98.31 226 PRO B CA 1
ATOM 4024 C C . PRO B 1 226 ? -15.195 -16.156 8.258 1 98.31 226 PRO B C 1
ATOM 4026 O O . PRO B 1 226 ? -16.047 -15.391 8.727 1 98.31 226 PRO B O 1
ATOM 4029 N N . GLY B 1 227 ? -15.492 -17.297 7.852 1 97.12 227 GLY B N 1
ATOM 4030 C CA . GLY B 1 227 ? -16.797 -17.875 8.094 1 97.12 227 GLY B CA 1
ATOM 4031 C C . GLY B 1 227 ? -17.797 -17.562 7 1 97.12 227 GLY B C 1
ATOM 4032 O O . GLY B 1 227 ? -18.922 -18.094 7.004 1 97.12 227 GLY B O 1
ATOM 4033 N N . GLU B 1 228 ? -17.438 -16.719 6.098 1 97.5 228 GLU B N 1
ATOM 4034 C CA . GLU B 1 228 ? -18.344 -16.375 5.008 1 97.5 228 GLU B CA 1
ATOM 4035 C C . GLU B 1 228 ? -18.594 -17.594 4.117 1 97.5 228 GLU B C 1
ATOM 4037 O O . GLU B 1 228 ? -17.656 -18.281 3.719 1 97.5 228 GLU B O 1
ATOM 4042 N N . LYS B 1 229 ? -19.828 -17.812 3.734 1 96.69 229 LYS B N 1
ATOM 4043 C CA . LYS B 1 229 ? -20.203 -18.969 2.941 1 96.69 229 LYS B CA 1
ATOM 4044 C C . LYS B 1 229 ? -19.859 -18.766 1.469 1 96.69 229 LYS B C 1
ATOM 4046 O O . LYS B 1 229 ? -19.797 -17.641 0.991 1 96.69 229 LYS B O 1
ATOM 4051 N N . ASN B 1 230 ? -19.609 -19.859 0.815 1 97.44 230 ASN B N 1
ATOM 4052 C CA . ASN B 1 230 ? -19.344 -19.906 -0.618 1 97.44 230 ASN B CA 1
ATOM 4053 C C . ASN B 1 230 ? -18.156 -19.016 -0.986 1 97.44 230 ASN B C 1
ATOM 4055 O O . ASN B 1 230 ? -18.203 -18.266 -1.964 1 97.44 230 ASN B O 1
ATOM 4059 N N . THR B 1 231 ? -17.188 -19.047 -0.133 1 98.44 231 THR B N 1
ATOM 4060 C CA . THR B 1 231 ? -15.93 -18.344 -0.401 1 98.44 231 THR B CA 1
ATOM 4061 C C . THR B 1 231 ? -14.742 -19.281 -0.201 1 98.44 231 THR B C 1
ATOM 4063 O O . THR B 1 231 ? -14.867 -20.344 0.402 1 98.44 231 THR B O 1
ATOM 4066 N N . LYS B 1 232 ? -13.664 -18.953 -0.743 1 98.62 232 LYS B N 1
ATOM 4067 C CA . LYS B 1 232 ? -12.414 -19.688 -0.615 1 98.62 232 LYS B CA 1
ATOM 4068 C C . LYS B 1 232 ? -11.211 -18.766 -0.668 1 98.62 232 LYS B C 1
ATOM 4070 O O . LYS B 1 232 ? -11.281 -17.688 -1.262 1 98.62 232 LYS B O 1
ATOM 4075 N N . ILE B 1 233 ? -10.18 -19.125 0.033 1 98.88 233 ILE B N 1
ATOM 4076 C CA . ILE B 1 233 ? -8.883 -18.469 -0.104 1 98.88 233 ILE B CA 1
ATOM 4077 C C . ILE B 1 233 ? -7.848 -19.453 -0.62 1 98.88 233 ILE B C 1
ATOM 4079 O O . ILE B 1 233 ? -7.613 -20.5 -0.001 1 98.88 233 ILE B O 1
ATOM 4083 N N . LEU B 1 234 ? -7.297 -19.156 -1.764 1 98.81 234 LEU B N 1
ATOM 4084 C CA . LEU B 1 234 ? -6.219 -19.953 -2.348 1 98.81 234 LEU B CA 1
ATOM 4085 C C . LEU B 1 234 ? -4.859 -19.344 -2.023 1 98.81 234 LEU B C 1
ATOM 4087 O O . LEU B 1 234 ? -4.656 -18.141 -2.195 1 98.81 234 LEU B O 1
ATOM 4091 N N . VAL B 1 235 ? -3.906 -20.188 -1.537 1 98.81 235 VAL B N 1
ATOM 4092 C CA . VAL B 1 235 ? -2.6 -19.688 -1.135 1 98.81 235 VAL B CA 1
ATOM 4093 C C . VAL B 1 235 ? -1.499 -20.469 -1.852 1 98.81 235 VAL B C 1
ATOM 4095 O O . VAL B 1 235 ? -1.527 -21.703 -1.893 1 98.81 235 VAL B O 1
ATOM 4098 N N . CYS B 1 236 ? -0.598 -19.75 -2.459 1 98.62 236 CYS B N 1
ATOM 4099 C CA . CYS B 1 236 ? 0.544 -20.391 -3.096 1 98.62 236 CYS B CA 1
ATOM 4100 C C . CYS B 1 236 ? 1.745 -19.453 -3.141 1 98.62 236 CYS B C 1
ATOM 4102 O O . CYS B 1 236 ? 1.62 -18.297 -3.543 1 98.62 236 CYS B O 1
ATOM 4104 N N . GLY B 1 237 ? 2.852 -19.891 -2.703 1 97.38 237 GLY B N 1
ATOM 4105 C CA . GLY B 1 237 ? 4.082 -19.125 -2.74 1 97.38 237 GLY B CA 1
ATOM 4106 C C . GLY B 1 237 ? 5.266 -19.859 -2.137 1 97.38 237 GLY B C 1
ATOM 4107 O O . GLY B 1 237 ? 5.191 -21.062 -1.875 1 97.38 237 GLY B O 1
ATOM 4108 N N . PRO B 1 238 ? 6.391 -19.219 -1.965 1 95.56 238 PRO B N 1
ATOM 4109 C CA . PRO B 1 238 ? 7.555 -19.859 -1.355 1 95.56 238 PRO B CA 1
ATOM 4110 C C . PRO B 1 238 ? 7.281 -20.359 0.061 1 95.56 238 PRO B C 1
ATOM 4112 O O . PRO B 1 238 ? 6.355 -19.875 0.721 1 95.56 238 PRO B O 1
ATOM 4115 N N . PRO B 1 239 ? 8.148 -21.25 0.48 1 94.94 239 PRO B N 1
ATOM 4116 C CA . PRO B 1 239 ? 7.902 -21.922 1.763 1 94.94 239 PRO B CA 1
ATOM 4117 C C . PRO B 1 239 ? 7.758 -20.922 2.918 1 94.94 239 PRO B C 1
ATOM 4119 O O . PRO B 1 239 ? 6.84 -21.062 3.732 1 94.94 239 PRO B O 1
ATOM 4122 N N . PRO B 1 240 ? 8.602 -19.906 3.043 1 96.56 240 PRO B N 1
ATOM 4123 C CA . PRO B 1 240 ? 8.414 -18.969 4.152 1 96.56 240 PRO B CA 1
ATOM 4124 C C . PRO B 1 240 ? 7.059 -18.266 4.109 1 96.56 240 PRO B C 1
ATOM 4126 O O . PRO B 1 240 ? 6.465 -18 5.156 1 96.56 240 PRO B O 1
ATOM 4129 N N . MET B 1 241 ? 6.578 -17.938 2.951 1 97.62 241 MET B N 1
ATOM 4130 C CA . MET B 1 241 ? 5.27 -17.297 2.822 1 97.62 241 MET B CA 1
ATOM 4131 C C . MET B 1 241 ? 4.16 -18.266 3.24 1 97.62 241 MET B C 1
ATOM 4133 O O . MET B 1 241 ? 3.252 -17.875 3.982 1 97.62 241 MET B O 1
ATOM 4137 N N . MET B 1 242 ? 4.266 -19.531 2.746 1 97.81 242 MET B N 1
ATOM 4138 C CA . MET B 1 242 ? 3.26 -20.516 3.121 1 97.81 242 MET B CA 1
ATOM 4139 C C . MET B 1 242 ? 3.168 -20.656 4.637 1 97.81 242 MET B C 1
ATOM 4141 O O . MET B 1 242 ? 2.072 -20.625 5.199 1 97.81 242 MET B O 1
ATOM 4145 N N . GLN B 1 243 ? 4.297 -20.719 5.254 1 97.62 243 GLN B N 1
ATOM 4146 C CA . GLN B 1 243 ? 4.348 -20.859 6.703 1 97.62 243 GLN B CA 1
ATOM 4147 C C . GLN B 1 243 ? 3.701 -19.656 7.395 1 97.62 243 GLN B C 1
ATOM 4149 O O . GLN B 1 243 ? 2.936 -19.828 8.344 1 97.62 243 GLN B O 1
ATOM 4154 N N . ALA B 1 244 ? 3.977 -18.5 6.914 1 98.19 244 ALA B N 1
ATOM 4155 C CA . ALA B 1 244 ? 3.516 -17.266 7.539 1 98.19 244 ALA B CA 1
ATOM 4156 C C . ALA B 1 244 ? 2.021 -17.062 7.316 1 98.19 244 ALA B C 1
ATOM 4158 O O . ALA B 1 244 ? 1.331 -16.484 8.164 1 98.19 244 ALA B O 1
ATOM 4159 N N . ILE B 1 245 ? 1.499 -17.5 6.176 1 98.75 245 ILE B N 1
ATOM 4160 C CA . ILE B 1 245 ? 0.146 -17.141 5.766 1 98.75 245 ILE B CA 1
ATOM 4161 C C . ILE B 1 245 ? -0.828 -18.25 6.168 1 98.75 245 ILE B C 1
ATOM 4163 O O . ILE B 1 245 ? -1.879 -17.984 6.754 1 98.75 245 ILE B O 1
ATOM 4167 N N . SER B 1 246 ? -0.49 -19.531 5.855 1 98.44 246 SER B N 1
ATOM 4168 C CA . SER B 1 246 ? -1.495 -20.578 5.996 1 98.44 246 SER B CA 1
ATOM 4169 C C . SER B 1 246 ? -0.909 -21.812 6.66 1 98.44 246 SER B C 1
ATOM 4171 O O . SER B 1 246 ? -1.646 -22.719 7.062 1 98.44 246 SER B O 1
ATOM 4173 N N . GLY B 1 247 ? 0.428 -21.828 6.82 1 96.94 247 GLY B N 1
ATOM 4174 C CA . GLY B 1 247 ? 1.06 -23.109 7.129 1 96.94 247 GLY B CA 1
ATOM 4175 C C . GLY B 1 247 ? 1.208 -24 5.922 1 96.94 247 GLY B C 1
ATOM 4176 O O . GLY B 1 247 ? 0.586 -23.766 4.883 1 96.94 247 GLY B O 1
ATOM 4177 N N . ASP B 1 248 ? 1.961 -25.078 6.117 1 93.12 248 ASP B N 1
ATOM 4178 C CA . ASP B 1 248 ? 2.242 -25.984 4.996 1 93.12 248 ASP B CA 1
ATOM 4179 C C . ASP B 1 248 ? 1.194 -27.094 4.902 1 93.12 248 ASP B C 1
ATOM 4181 O O . ASP B 1 248 ? 0.427 -27.297 5.844 1 93.12 248 ASP B O 1
ATOM 4185 N N . LYS B 1 249 ? 1.216 -27.719 3.717 1 92.12 249 LYS B N 1
ATOM 4186 C CA . LYS B 1 249 ? 0.447 -28.953 3.578 1 92.12 249 LYS B CA 1
ATOM 4187 C C . LYS B 1 249 ? 1.038 -30.062 4.434 1 92.12 249 LYS B C 1
ATOM 4189 O O . LYS B 1 249 ? 2.18 -29.969 4.891 1 92.12 249 LYS B O 1
ATOM 4194 N N . LEU B 1 250 ? 0.177 -31.016 4.648 1 88.56 250 LEU B N 1
ATOM 4195 C CA . LEU B 1 250 ? 0.617 -32.188 5.375 1 88.56 250 LEU B CA 1
ATOM 4196 C C . LEU B 1 250 ? 1.185 -33.25 4.422 1 88.56 250 LEU B C 1
ATOM 4198 O O . LEU B 1 250 ? 0.507 -33.656 3.48 1 88.56 250 LEU B O 1
ATOM 4202 N N . PHE B 1 251 ? 2.465 -33.531 4.641 1 85.44 251 PHE B N 1
ATOM 4203 C CA . PHE B 1 251 ? 3.121 -34.531 3.811 1 85.44 251 PHE B CA 1
ATOM 4204 C C . PHE B 1 251 ? 3.334 -35.812 4.586 1 85.44 251 PHE B C 1
ATOM 4206 O O . PHE B 1 251 ? 3.977 -35.844 5.637 1 85.44 251 PHE B O 1
ATOM 4213 N N . GLU B 1 252 ? 2.611 -36.812 4.215 1 85.75 252 GLU B N 1
ATOM 4214 C CA . GLU B 1 252 ? 2.775 -38.156 4.773 1 85.75 252 GLU B CA 1
ATOM 4215 C C . GLU B 1 252 ? 3.369 -39.094 3.742 1 85.75 252 GLU B C 1
ATOM 4217 O O . GLU B 1 252 ? 2.93 -39.125 2.59 1 85.75 252 GLU B O 1
ATOM 4222 N N . PRO B 1 253 ? 4.367 -39.812 4.195 1 85.38 253 PRO B N 1
ATOM 4223 C CA . PRO B 1 253 ? 4.98 -40.75 3.254 1 85.38 253 PRO B CA 1
ATOM 4224 C C . PRO B 1 253 ? 3.957 -41.688 2.594 1 85.38 253 PRO B C 1
ATOM 4226 O O . PRO B 1 253 ? 3.076 -42.219 3.271 1 85.38 253 PRO B O 1
ATOM 4229 N N . GLY B 1 254 ? 4.016 -41.812 1.28 1 80.88 254 GLY B N 1
ATOM 4230 C CA . GLY B 1 254 ? 3.195 -42.75 0.525 1 80.88 254 GLY B CA 1
ATOM 4231 C C . GLY B 1 254 ? 1.822 -42.219 0.189 1 80.88 254 GLY B C 1
ATOM 4232 O O . GLY B 1 254 ? 1.01 -42.906 -0.436 1 80.88 254 GLY B O 1
ATOM 4233 N N . LYS B 1 255 ? 1.595 -41 0.619 1 82.12 255 LYS B N 1
ATOM 4234 C CA . LYS B 1 255 ? 0.29 -40.406 0.347 1 82.12 255 LYS B CA 1
ATOM 4235 C C . LYS B 1 255 ? 0.436 -39.062 -0.379 1 82.12 255 LYS B C 1
ATOM 4237 O O . LYS B 1 255 ? 1.451 -38.406 -0.234 1 82.12 255 LYS B O 1
ATOM 4242 N N . PRO B 1 256 ? -0.668 -38.781 -1.207 1 82.31 256 PRO B N 1
ATOM 4243 C CA . PRO B 1 256 ? -0.652 -37.438 -1.777 1 82.31 256 PRO B CA 1
ATOM 4244 C C . PRO B 1 256 ? -0.697 -36.344 -0.71 1 82.31 256 PRO B C 1
ATOM 4246 O O . PRO B 1 256 ? -1.241 -36.562 0.376 1 82.31 256 PRO B O 1
ATOM 4249 N N . PRO B 1 257 ? -0.04 -35.281 -0.99 1 89.06 257 PRO B N 1
ATOM 4250 C CA . PRO B 1 257 ? -0.082 -34.188 -0.013 1 89.06 257 PRO B CA 1
ATOM 4251 C C . PRO B 1 257 ? -1.506 -33.812 0.395 1 89.06 257 PRO B C 1
ATOM 4253 O O . PRO B 1 257 ? -2.408 -33.812 -0.447 1 89.06 257 PRO B O 1
ATOM 4256 N N . GLN B 1 258 ? -1.644 -33.562 1.726 1 91.88 258 GLN B N 1
ATOM 4257 C CA . GLN B 1 258 ? -2.943 -33.188 2.275 1 91.88 258 GLN B CA 1
ATOM 4258 C C . GLN B 1 258 ? -2.965 -31.734 2.699 1 91.88 258 GLN B C 1
ATOM 4260 O O . GLN B 1 258 ? -1.921 -31.156 3.02 1 91.88 258 GLN B O 1
ATOM 4265 N N . GLN B 1 259 ? -4.109 -31.141 2.713 1 94.81 259 GLN B N 1
ATOM 4266 C CA . GLN B 1 259 ? -4.262 -29.734 3.072 1 94.81 259 GLN B CA 1
ATOM 4267 C C . GLN B 1 259 ? -3.77 -29.484 4.492 1 94.81 259 GLN B C 1
ATOM 4269 O O . GLN B 1 259 ? -3.061 -28.5 4.742 1 94.81 259 GLN B O 1
ATOM 4274 N N . GLY B 1 260 ? -4.133 -30.344 5.348 1 92.06 260 GLY B N 1
ATOM 4275 C CA . GLY B 1 260 ? -3.727 -30.188 6.734 1 92.06 260 GLY B CA 1
ATOM 4276 C C . GLY B 1 260 ? -4.426 -29.031 7.43 1 92.06 260 GLY B C 1
ATOM 4277 O O . GLY B 1 260 ? -5.367 -28.453 6.887 1 92.06 260 GLY B O 1
ATOM 4278 N N . GLN B 1 261 ? -3.865 -28.719 8.664 1 95.31 261 GLN B N 1
ATOM 4279 C CA . GLN B 1 261 ? -4.445 -27.641 9.461 1 95.31 261 GLN B CA 1
ATOM 4280 C C . GLN B 1 261 ? -4.004 -26.266 8.945 1 95.31 261 GLN B C 1
ATOM 4282 O O . GLN B 1 261 ? -2.865 -26.109 8.5 1 95.31 261 GLN B O 1
ATOM 4287 N N . VAL B 1 262 ? -4.922 -25.375 9.07 1 97.81 262 VAL B N 1
ATOM 4288 C CA . VAL B 1 262 ? -4.57 -24 8.711 1 97.81 262 VAL B CA 1
ATOM 4289 C C . VAL B 1 262 ? -3.75 -23.375 9.836 1 97.81 262 VAL B C 1
ATOM 4291 O O . VAL B 1 262 ? -4.059 -23.547 11.016 1 97.81 262 VAL B O 1
ATOM 4294 N N . GLY B 1 263 ? -2.713 -22.734 9.469 1 98.19 263 GLY B N 1
ATOM 4295 C CA . GLY B 1 263 ? -1.86 -22.016 10.398 1 98.19 263 GLY B CA 1
ATOM 4296 C C . GLY B 1 263 ? -1.585 -20.594 9.977 1 98.19 263 GLY B C 1
ATOM 4297 O O . GLY B 1 263 ? -2.32 -20.031 9.164 1 98.19 263 GLY B O 1
ATOM 4298 N N . GLY B 1 264 ? -0.644 -19.969 10.656 1 98.19 264 GLY B N 1
ATOM 4299 C CA . GLY B 1 264 ? -0.166 -18.656 10.273 1 98.19 264 GLY B CA 1
ATOM 4300 C C . GLY B 1 264 ? -1.203 -17.562 10.461 1 98.19 264 GLY B C 1
ATOM 4301 O O . GLY B 1 264 ? -2.025 -17.641 11.375 1 98.19 264 GLY B O 1
ATOM 4302 N N . LEU B 1 265 ? -1.062 -16.578 9.594 1 98.62 265 LEU B N 1
ATOM 4303 C CA . LEU B 1 265 ? -1.871 -15.367 9.656 1 98.62 265 LEU B CA 1
ATOM 4304 C C . LEU B 1 265 ? -3.354 -15.695 9.5 1 98.62 265 LEU B C 1
ATOM 4306 O O . LEU B 1 265 ? -4.195 -15.125 10.188 1 98.62 265 LEU B O 1
ATOM 4310 N N . LEU B 1 266 ? -3.699 -16.594 8.578 1 98.81 266 LEU B N 1
ATOM 4311 C CA . LEU B 1 266 ? -5.098 -16.922 8.305 1 98.81 266 LEU B CA 1
ATOM 4312 C C . LEU B 1 266 ? -5.75 -17.562 9.523 1 98.81 266 LEU B C 1
ATOM 4314 O O . LEU B 1 266 ? -6.914 -17.297 9.828 1 98.81 266 LEU B O 1
ATOM 4318 N N . LYS B 1 267 ? -4.992 -18.422 10.227 1 98.62 267 LYS B N 1
ATOM 4319 C CA . LYS B 1 267 ? -5.523 -19 11.461 1 98.62 267 LYS B CA 1
ATOM 4320 C C . LYS B 1 267 ? -5.793 -17.922 12.5 1 98.62 267 LYS B C 1
ATOM 4322 O O . LYS B 1 267 ? -6.859 -17.891 13.125 1 98.62 267 LYS B O 1
ATOM 4327 N N . THR B 1 268 ? -4.773 -17.062 12.664 1 98.44 268 THR B N 1
ATOM 4328 C CA . THR B 1 268 ? -4.879 -15.992 13.633 1 98.44 268 THR B CA 1
ATOM 4329 C C . THR B 1 268 ? -6.109 -15.133 13.359 1 98.44 268 THR B C 1
ATOM 4331 O O . THR B 1 268 ? -6.75 -14.633 14.289 1 98.44 268 THR B O 1
ATOM 4334 N N . LEU B 1 269 ? -6.5 -14.984 12.078 1 98.44 269 LEU B N 1
ATOM 4335 C CA . LEU B 1 269 ? -7.605 -14.117 11.672 1 98.44 269 LEU B CA 1
ATOM 4336 C C . LEU B 1 269 ? -8.93 -14.867 11.727 1 98.44 269 LEU B C 1
ATOM 4338 O O . LEU B 1 269 ? -9.984 -14.289 11.445 1 98.44 269 LEU B O 1
ATOM 4342 N N . GLY B 1 270 ? -8.914 -16.156 11.969 1 98.5 270 GLY B N 1
ATOM 4343 C CA . GLY B 1 270 ? -10.141 -16.875 12.227 1 98.5 270 GLY B CA 1
ATOM 4344 C C . GLY B 1 270 ? -10.578 -17.75 11.062 1 98.5 270 GLY B C 1
ATOM 4345 O O . GLY B 1 270 ? -11.688 -18.297 11.062 1 98.5 270 GLY B O 1
ATOM 4346 N N . TYR B 1 271 ? -9.766 -17.906 10.07 1 98.62 271 TYR B N 1
ATOM 4347 C CA . TYR B 1 271 ? -10.117 -18.781 8.953 1 98.62 271 TYR B CA 1
ATOM 4348 C C . TYR B 1 271 ? -9.953 -20.25 9.328 1 98.62 271 TYR B C 1
ATOM 4350 O O . TYR B 1 271 ? -9.109 -20.594 10.156 1 98.62 271 TYR B O 1
ATOM 4358 N N . THR B 1 272 ? -10.758 -21.078 8.648 1 97.5 272 THR B N 1
ATOM 4359 C CA . THR B 1 272 ? -10.719 -22.516 8.914 1 97.5 272 THR B CA 1
ATOM 4360 C C . THR B 1 272 ? -10.266 -23.281 7.676 1 97.5 272 THR B C 1
ATOM 4362 O O . THR B 1 272 ? -10.148 -22.703 6.594 1 97.5 272 THR B O 1
ATOM 4365 N N . GLU B 1 273 ? -10.078 -24.578 7.875 1 96.88 273 GLU B N 1
ATOM 4366 C CA . GLU B 1 273 ? -9.594 -25.469 6.816 1 96.88 273 GLU B CA 1
ATOM 4367 C C . GLU B 1 273 ? -10.57 -25.516 5.648 1 96.88 273 GLU B C 1
ATOM 4369 O O . GLU B 1 273 ? -10.164 -25.688 4.496 1 96.88 273 GLU B O 1
ATOM 4374 N N . GLU B 1 274 ? -11.797 -25.25 5.949 1 96 274 GLU B N 1
ATOM 4375 C CA . GLU B 1 274 ? -12.812 -25.328 4.902 1 96 274 GLU B CA 1
ATOM 4376 C C . GLU B 1 274 ? -12.695 -24.141 3.945 1 96 274 GLU B C 1
ATOM 4378 O O . GLU B 1 274 ? -13.062 -24.25 2.771 1 96 274 GLU B O 1
ATOM 4383 N N . GLN B 1 275 ? -12.086 -23.078 4.398 1 97.75 275 GLN B N 1
ATOM 4384 C CA . GLN B 1 275 ? -12.078 -21.844 3.619 1 97.75 275 GLN B CA 1
ATOM 4385 C C . GLN B 1 275 ? -10.727 -21.625 2.951 1 97.75 275 GLN B C 1
ATOM 4387 O O . GLN B 1 275 ? -10.562 -20.688 2.16 1 97.75 275 GLN B O 1
ATOM 4392 N N . VAL B 1 276 ? -9.766 -22.469 3.301 1 98.62 276 VAL B N 1
ATOM 4393 C CA . VAL B 1 276 ? -8.414 -22.234 2.818 1 98.62 276 VAL B CA 1
ATOM 4394 C C . VAL B 1 276 ? -7.934 -23.422 1.991 1 98.62 276 VAL B C 1
ATOM 4396 O O . VAL B 1 276 ? -8.125 -24.578 2.385 1 98.62 276 VAL B O 1
ATOM 4399 N N . PHE B 1 277 ? -7.445 -23.156 0.841 1 98.38 277 PHE B N 1
ATOM 4400 C CA . PHE B 1 277 ? -6.805 -24.172 0.012 1 98.38 277 PHE B CA 1
ATOM 4401 C C . PHE B 1 277 ? -5.336 -23.828 -0.227 1 98.38 277 PHE B C 1
ATOM 4403 O O . PHE B 1 277 ? -5.023 -22.781 -0.797 1 98.38 277 PHE B O 1
ATOM 4410 N N . LYS B 1 278 ? -4.48 -24.703 0.19 1 97.81 278 LYS B N 1
ATOM 4411 C CA . LYS B 1 278 ? -3.039 -24.531 0.02 1 97.81 278 LYS B CA 1
ATOM 4412 C C . LYS B 1 278 ? -2.529 -25.328 -1.175 1 97.81 278 LYS B C 1
ATOM 4414 O O . LYS B 1 278 ? -2.752 -26.547 -1.257 1 97.81 278 LYS B O 1
ATOM 4419 N N . TYR B 1 279 ? -1.94 -24.641 -2.062 1 95.06 279 TYR B N 1
ATOM 4420 C CA . TYR B 1 279 ? -1.352 -25.359 -3.191 1 95.06 279 TYR B CA 1
ATOM 4421 C C . TYR B 1 279 ? -0.044 -26.031 -2.791 1 95.06 279 TYR B C 1
ATOM 4423 O O . TYR B 1 279 ? 0.715 -25.484 -1.981 1 95.06 279 TYR B O 1
#

Sequence (558 aa):
MWSTRQQSERLAATCAKKPVDTFSPDAYKPFKLISSRYESHDTRRFYFALDSPDDSFYMPVASCIIAKYTDADGKDVARPYTPISSNSTKGHFELVVKKYPKGKMGNYLFSMQPGDELLVKGPFEKFAYKPNMWKHVGMIAGGTGIAPMYQVLRAVLENPRDKTNISLIYANNQRRDILLANELIEMQKVYTNFNMYLTLLEVPHRWLGGIGYVNSAMVTTFMPKPGEKNTKILVCGPPPMMQAISGDKLFEPGKPPQQGQVGGLLKTLGYTEEQVFKYMWSTRQQSERLAATCAKKPVDTFSPDAYKPFKLISSRYESHDTRRFYFALDSPDDSFYMPVASCIIAKYTDADGKDVARPYTPISSNSTKGHFELVVKKYPKGKMGNYLFSMQPGDELLVKGPFEKFAYKPNMWKHVGMIAGGTGIAPMYQVLRAVLENPRDKTNISLIYANNQRRDILLANELIEMQKVYTNFNMYLTLLEVPHRWLGGIGYVNSAMVTTFMPKPGEKNTKILVCGPPPMMQAISGDKLFEPGKPPQQGQVGGLLKTLGYTEEQVFKY

Radius of gyration: 32.33 Å; Cα contacts (8 Å, |Δi|>4): 1196; chains: 2; bounding box: 104×105×74 Å

Secondary structure (DSSP, 8-state):
-----------------PPPPSS-SSS-EEEEEEEEEESSSSEEEEEEE-SSTTPBP---SSEEEEEEEE-TTS-EEEEEE-----TT-BSEEEEEEE--TT-HHHHHHHH--TT-EEEEEEEEESS---TTS-SEEEEEEEGGGHHHHHHHHHHHHT-TT---EEEEEEEESSGGG-TTHHHHHHHHHH-TTEEEEEEESS--TT--SEESS--HHHHHHHSPPTT-TTEEEEEE--HHHHHHHT-PPB--TTS--B-----HHHHHTT--GGGEEE-/-----------------PPPPSS-SSS-EEEEEEEEEESSSSEEEEEEE-SSTTPBP---SSEEEEEEEE-TTS-EEEEEE-----TT-BSEEEEEEE--TT-HHHHHHHH--TT-EEEEEEEEESS---TTS-SEEEEEEEGGGHHHHHHHHHHHHT-TT---EEEEEEEESSGGG-TTHHHHHHHHHH-TTEEEEEEESS--TT--SEESS--HHHHHHHSPPTT-TTEEEEEE--HHHHHHHT-PPB--TTS--B-----HHHHHTT--GGGEEE-

Nearest PDB structures (foldseek):
  2eix-assembly1_B  TM=9.455E-01  e=6.538E-33  Physarum polycephalum
  7rom-assembly1_A  TM=8.784E-01  e=7.659E-30  Saccharomyces cerevisiae
  6mv1-assembly1_A  TM=7.934E-01  e=1.935E-19  Homo sapiens
  1gvh-assembly1_A  TM=8.305E-01  e=2.865E-18  Escherichia coli
  6o0a-assembly1_A  TM=8.396E-01  e=1.404E-16  Malassezia yamatoensis

Foldseek 3Di:
DCPPPPPPPPPPPVPPPDQDAQFAQVFWDKWFWADKDDQFPFKIKTKTFGPDQADFHDDAAQWWKKKWDQDPVRDIDIDIFFWLDDRRHGGIIMTMDGDDPPDDVSVVVVPDDGGDIIIMHDTGHPDHDDAQLAQEEEEEEEQSSCRSVSRVVCVQLVDPRHNHAYEYEYEYAEPRRDGPVVVLVVSVVPGVSYHYAYEHCDYDPPDDGHYDADALVNCCPGADAAPDPRYAYEYTYDQVNCCAFFRDWDDDPPDDTHQDWGDHRCVVRRHGSVRYDYD/DCPPPPPPPPPPPVPPPDDDAQFAQVFWDKWFWADKDDQFPFKIKTKTFGPDQADFHDDAAQWWKKKWDQDPVRDIDIDIFFWLDDRRHGGIIMTMDGDDPPDDVSVVVVPDDGGDIIIMHDTGHPDHDDAQLAQEEEEEEEQSSCRSVSRVVCVQLVDPRHNHAYEYEYEYAEPRRDGCVVVLVVSVVPGVSYHYAYEHCDYDPPDDGHYDADALVNCCPGADAAPDPRYAYEYTYDQVNCCAFFRDWDDDPPDDTHQDWGDHRCVVRRHGSVRYDYD